Protein AF-L1I7V2-F1 (afdb_monomer_lite)

Organism: Guillardia theta (strain CCMP2712) (NCBI:txid905079)

Foldseek 3Di:
DDDDDDDDDDDDPDDDPPDDDPDDDDDDPFDDDDCVLQVPCLQAPFKAKEAWDLVLLVLCLVPVVVCVVVQVVLPPDPDPDPDDLSVLSVVQCVQCPPHRIHTWGWADDPLAFHDPNHGFFATDTPPSHALQNGRLQSSLNTFQDQPDPPDHGQWWKKFWDPLLLLLLLVLCVSVPADCVLSVCCVVVVVVQLVVCCVQPVDDSVVSVVVLVCLLLPHDDDDDDVSVVVVSVSSVVSLVVVLPDPVLVSRLVSQVVVDPPPDPSSSSSVVRSSRSNLNSLVSLLVVVCVVVCQFPDDDRHTHKGDHRRIIITGDDPVNVVVQPDCVVSQVSSCVVNVGRIDMDTDRSPSYDDRPPDLCVVCVPPALVVQLVDAEAALVSLLVRCLVQWAFEVVVTWIWGADPLDIDIHHLVVQCVVQQSGWYFDQDPVVRDTDTDGRSVVLVVDPPTHYAHEEDDAPDDDDPRYHHSPPFFPDPPPPDDPPPDDCVPDPVNVVVLVLLCQQPVDPVVSVVVVVLLVCCNVPVRDDPPDDDDRDDPDPPSCNVVVPVVCVRGVDDDPD

Secondary structure (DSSP, 8-state):
-----------------------------PPPP-GGGG---TTTT-EEEEE--HHHHHHHHHTHHHHHHHHHHT-----SS---HHHHHHHHHHHHTTSSEEEEEEEE-TTS-EETTEE-S-EEEGGG-SGGGS-HHHHHHHHS--S-TT---SEEEEEEETHHHHHHHHHHHHTT---HHHHHHHHTHHHHHHHHHHHHT--HHHHHHHHHHHHTTPPP-S--HHHHHHHHHHHHHHHHHHT-GGGHHHHHHHHHH--S-S-HHHHHHHHHHHHHHHHHHHHHHHHHHHTTSS-EETTEEE-EEETTEEEEE--HHHHHHHS--HHHHHHHHHHHS---EEEEEPS-S------SHHHHHTT--HHHHTT---S-HHHHHHHHHHHEEEETTTTEEEEEETTEEEEE-HHHHHHHHTT-EEEEEETTTTEEEEEEHHHHHTT-TT--EESEEE--SSPPPTTEEE-----SS-TT-PPPTT--TTT-HHHHHHHHHHHHHH--HHHHHHHHHHHHHHHH-TTS----------SSTTSS--THHHHHHHH-S----

Sequence (557 aa):
MSEYDTDCSDNTTKTNISGLSFETADTVPCKKFDTAFFNNSKLHGYMFYEPFHKQRLITVLKDYDQYEHLLIHSKKMDFHEEFDIKQMIQLCLKNAGQKDYLTVTYSKSRNSPKHDGKFIGRWFANKWVGLQYMPRCLRHALCGSAGSDSHKDLWMDLDMVNAHPTLALHLFKLYNLNTKYLEEYINDRERILREIIEKTDCTRDEAKTLLLKILNGGADKTFIPWRKEFFREVQHNLET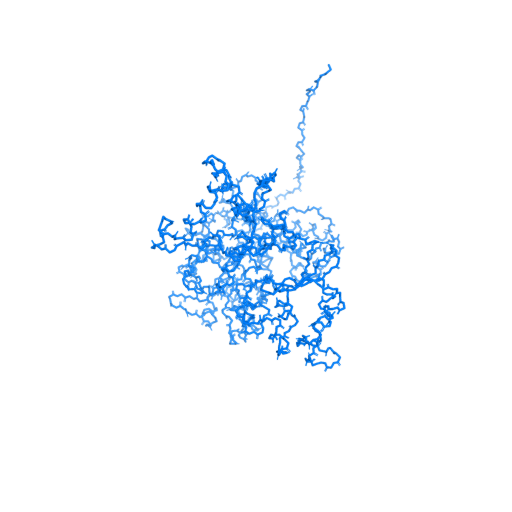VSILPEFAFIRRKITQRSDGKYNIPAKTVNQIICAMENYILELFTLKLIEDGVIPAFKNGYKCVLIHDGLQVPWTEENEERMRDLTKYEEFIKQKTGIEIKLKVKPFDEYMTIREEVENKLDHLNLKTLAELSEYDYEDVKTVFERECAKIMDPIMYIQNSNNNIVMRNKEKLKDAFANIKYKGFNERKGTHEEMPFINEWLTDTRMRTYERLDFIPAQTPANVYNIWTGFDVPLETPLPDDFNIEDNDYIRRYLKHIDMVVGSDEISTYIKCWIAHKLQKPGVKTCVCLLFYSIEEGTGDKYSIELEENTGIYYVL

Radius of gyration: 35.07 Å; chains: 1; bounding box: 82×83×90 Å

pLDDT: mean 80.83, std 18.44, range [22.08, 98.19]

Structure (mmCIF, N/CA/C/O backbone):
data_AF-L1I7V2-F1
#
_entry.id   AF-L1I7V2-F1
#
loop_
_atom_site.group_PDB
_atom_site.id
_atom_site.type_symbol
_atom_site.label_atom_id
_atom_site.label_alt_id
_atom_site.label_comp_id
_atom_site.label_asym_id
_atom_site.label_entity_id
_atom_site.label_seq_id
_atom_site.pdbx_PDB_ins_code
_atom_site.Cartn_x
_atom_site.Cartn_y
_atom_site.Cartn_z
_atom_site.occupancy
_atom_site.B_iso_or_equiv
_atom_site.auth_seq_id
_atom_site.auth_comp_id
_atom_site.auth_asym_id
_atom_site.auth_atom_id
_atom_site.pdbx_PDB_model_num
ATOM 1 N N . MET A 1 1 ? -4.386 58.986 -24.673 1.00 35.75 1 MET A N 1
ATOM 2 C CA . MET A 1 1 ? -3.689 58.459 -23.474 1.00 35.75 1 MET A CA 1
ATOM 3 C C . MET A 1 1 ? -4.258 57.078 -23.267 1.00 35.75 1 MET A C 1
ATOM 5 O O . MET A 1 1 ? -5.229 56.895 -22.548 1.00 35.75 1 MET A O 1
ATOM 9 N N . SER A 1 2 ? -3.771 56.189 -24.116 1.00 22.33 2 SER A N 1
ATOM 10 C CA . SER A 1 2 ? -4.449 54.986 -24.574 1.00 22.33 2 SER A CA 1
ATOM 11 C C . SER A 1 2 ? -3.468 54.253 -25.486 1.00 22.33 2 SER A C 1
ATOM 13 O O . SER A 1 2 ? -2.709 54.917 -26.190 1.00 22.33 2 SER A O 1
ATOM 15 N N . GLU A 1 3 ? -3.544 52.925 -25.435 1.00 23.45 3 GLU A N 1
ATOM 16 C CA . GLU A 1 3 ? -3.306 51.985 -26.540 1.00 23.45 3 GLU A CA 1
ATOM 17 C C . GLU A 1 3 ? -1.924 51.959 -27.203 1.00 23.45 3 GLU A C 1
ATOM 19 O O . GLU A 1 3 ? -1.533 52.881 -27.907 1.00 23.45 3 GLU A O 1
ATOM 24 N N . TYR A 1 4 ? -1.259 50.809 -27.074 1.00 22.30 4 TYR A N 1
ATOM 25 C CA . TYR A 1 4 ? -0.428 50.249 -28.140 1.00 22.30 4 TYR A CA 1
ATOM 26 C C . TYR A 1 4 ? -0.584 48.716 -28.157 1.00 22.30 4 TYR A C 1
ATOM 28 O O . TYR A 1 4 ? 0.082 47.998 -27.415 1.00 22.30 4 TYR A O 1
ATOM 36 N N . ASP A 1 5 ? -1.502 48.244 -29.005 1.00 22.19 5 ASP A N 1
ATOM 37 C CA . ASP A 1 5 ? -1.242 47.171 -29.985 1.00 22.19 5 ASP A CA 1
ATOM 38 C C . ASP A 1 5 ? -0.004 47.579 -30.820 1.00 22.19 5 ASP A C 1
ATOM 40 O O . ASP A 1 5 ? 0.213 48.767 -31.037 1.00 22.19 5 ASP A O 1
ATOM 44 N N . THR A 1 6 ? 0.900 46.760 -31.352 1.00 24.88 6 THR A N 1
ATOM 45 C CA . THR A 1 6 ? 0.909 45.388 -31.883 1.00 24.88 6 THR A CA 1
ATOM 46 C C . THR A 1 6 ? 2.395 45.069 -32.131 1.00 24.88 6 THR A C 1
ATOM 48 O O . THR A 1 6 ? 3.114 45.973 -32.544 1.00 24.88 6 THR A O 1
ATOM 51 N N . ASP A 1 7 ? 2.866 43.835 -31.922 1.00 22.08 7 ASP A N 1
ATOM 52 C CA . ASP A 1 7 ? 3.598 43.121 -32.985 1.00 22.08 7 ASP A CA 1
ATOM 53 C C . ASP A 1 7 ? 3.926 41.665 -32.622 1.00 22.08 7 ASP A C 1
ATOM 55 O O . ASP A 1 7 ? 4.552 41.346 -31.609 1.00 22.08 7 ASP A O 1
ATOM 59 N N . CYS A 1 8 ? 3.495 40.782 -33.520 1.00 22.48 8 CYS A N 1
ATOM 60 C CA . CYS A 1 8 ? 3.865 39.379 -33.610 1.00 22.48 8 CYS A CA 1
ATOM 61 C C . CYS A 1 8 ? 5.323 39.238 -34.065 1.00 22.48 8 CYS A C 1
ATOM 63 O O . CYS A 1 8 ? 5.700 39.779 -35.100 1.00 22.48 8 CYS A O 1
ATOM 65 N N . SER A 1 9 ? 6.106 38.379 -33.410 1.00 23.19 9 SER A N 1
ATOM 66 C CA . SER A 1 9 ? 7.103 37.580 -34.134 1.00 23.19 9 SER A CA 1
ATOM 67 C C . SER A 1 9 ? 7.411 36.264 -33.420 1.00 23.19 9 SER A C 1
ATOM 69 O O . SER A 1 9 ? 7.781 36.212 -32.247 1.00 23.19 9 SER A O 1
ATOM 71 N N . ASP A 1 10 ? 7.207 35.193 -34.184 1.00 26.36 10 ASP A N 1
ATOM 72 C CA . ASP A 1 10 ? 7.586 33.814 -33.915 1.00 26.36 10 ASP A CA 1
ATOM 73 C C . ASP A 1 10 ? 9.069 33.676 -33.555 1.00 26.36 10 ASP A C 1
ATOM 75 O O . ASP A 1 10 ? 9.942 34.175 -34.262 1.00 26.36 10 ASP A O 1
ATOM 79 N N . ASN A 1 11 ? 9.368 32.885 -32.523 1.00 23.88 11 ASN A N 1
ATOM 80 C CA . ASN A 1 11 ? 10.699 32.313 -32.329 1.00 23.88 11 ASN A CA 1
ATOM 81 C C . ASN A 1 11 ? 10.598 30.854 -31.866 1.00 23.88 11 ASN A C 1
ATOM 83 O O . ASN A 1 11 ? 10.842 30.497 -30.715 1.00 23.88 11 ASN A O 1
ATOM 87 N N . THR A 1 12 ? 10.244 29.980 -32.809 1.00 24.53 12 THR A N 1
ATOM 88 C CA . THR A 1 12 ? 10.526 28.544 -32.730 1.00 24.53 12 THR A CA 1
ATOM 89 C C . THR A 1 12 ? 12.013 28.299 -32.987 1.00 24.53 12 THR A C 1
ATOM 91 O O . THR A 1 12 ? 12.456 28.245 -34.136 1.00 24.53 12 THR A O 1
ATOM 94 N N . THR A 1 13 ? 12.799 28.095 -31.934 1.00 24.38 13 THR A N 1
ATOM 95 C CA . THR A 1 13 ? 14.174 27.592 -32.038 1.00 24.38 13 THR A CA 1
ATOM 96 C C . THR A 1 13 ? 14.162 26.095 -32.357 1.00 24.38 13 THR A C 1
ATOM 98 O O . THR A 1 13 ? 14.227 25.235 -31.483 1.00 24.38 13 THR A O 1
ATOM 101 N N . LYS A 1 14 ? 14.093 25.773 -33.655 1.00 25.45 14 LYS A N 1
ATOM 102 C CA . LYS A 1 14 ? 14.486 24.465 -34.196 1.00 25.45 14 LYS A CA 1
ATOM 103 C C . LYS A 1 14 ? 15.987 24.280 -33.974 1.00 25.45 14 LYS A C 1
ATOM 105 O O . LYS A 1 14 ? 16.797 24.914 -34.646 1.00 25.45 14 LYS A O 1
ATOM 110 N N . THR A 1 15 ? 16.374 23.408 -33.052 1.00 25.23 15 THR A N 1
ATOM 111 C CA . THR A 1 15 ? 17.763 22.950 -32.956 1.00 25.23 15 THR A CA 1
ATOM 112 C C . THR A 1 15 ? 17.978 21.861 -34.007 1.00 25.23 15 THR A C 1
ATOM 114 O O . THR A 1 15 ? 17.548 20.722 -33.845 1.00 25.23 15 THR A O 1
ATOM 117 N N . ASN A 1 16 ? 18.599 22.240 -35.125 1.00 23.50 16 ASN A N 1
ATOM 118 C CA . ASN A 1 16 ? 19.107 21.319 -36.139 1.00 23.50 16 ASN A CA 1
ATOM 119 C C . ASN A 1 16 ? 20.216 20.451 -35.529 1.00 23.50 16 ASN A C 1
ATOM 121 O O . ASN A 1 16 ? 21.295 20.955 -35.226 1.00 23.50 16 ASN A O 1
ATOM 125 N N . ILE A 1 17 ? 19.976 19.146 -35.402 1.00 25.45 17 ILE A N 1
ATOM 126 C CA . ILE A 1 17 ? 21.036 18.140 -35.264 1.00 25.45 17 ILE A CA 1
ATOM 127 C C . ILE A 1 17 ? 21.132 17.425 -36.614 1.00 25.45 17 ILE A C 1
ATOM 129 O O . ILE A 1 17 ? 20.587 16.347 -36.824 1.00 25.45 17 ILE A O 1
ATOM 133 N N . SER A 1 18 ? 21.777 18.088 -37.571 1.00 26.92 18 SER A N 1
ATOM 134 C CA . SER A 1 18 ? 22.213 17.495 -38.834 1.00 26.92 18 SER A CA 1
ATOM 135 C C . SER A 1 18 ? 23.652 17.014 -38.652 1.00 26.92 18 SER A C 1
ATOM 137 O O . SER A 1 18 ? 24.576 17.825 -38.688 1.00 26.92 18 SER A O 1
ATOM 139 N N . GLY A 1 19 ? 23.842 15.717 -38.405 1.00 26.89 19 GLY A N 1
ATOM 140 C CA . GLY A 1 19 ? 25.185 15.154 -38.242 1.00 26.89 19 GLY A CA 1
ATOM 141 C C . GLY A 1 19 ? 25.243 13.770 -37.603 1.00 26.89 19 GLY A C 1
ATOM 142 O O . GLY A 1 19 ? 26.058 13.564 -36.715 1.00 26.89 19 GLY A O 1
ATOM 143 N N . LEU A 1 20 ? 24.392 12.832 -38.023 1.00 25.80 20 LEU A N 1
ATOM 144 C CA . LEU A 1 20 ? 24.588 11.402 -37.767 1.00 25.80 20 LEU A CA 1
ATOM 145 C C . LEU A 1 20 ? 24.340 10.669 -39.086 1.00 25.80 20 LEU A C 1
ATOM 147 O O . LEU A 1 20 ? 23.208 10.562 -39.556 1.00 25.80 20 LEU A O 1
ATOM 151 N N . SER A 1 21 ? 25.427 10.252 -39.728 1.00 24.89 21 SER A N 1
ATOM 152 C CA . SER A 1 21 ? 25.402 9.351 -40.873 1.00 24.89 21 SER A CA 1
ATOM 153 C C . SER A 1 21 ? 24.819 8.013 -40.426 1.00 24.89 21 SER A C 1
ATOM 155 O O . SER A 1 21 ? 25.362 7.365 -39.534 1.00 24.89 21 SER A O 1
ATOM 157 N N . PHE A 1 22 ? 23.710 7.609 -41.041 1.00 29.70 22 PHE A N 1
ATOM 158 C CA . PHE A 1 22 ? 23.181 6.257 -40.916 1.00 29.70 22 PHE A CA 1
ATOM 159 C C . PHE A 1 22 ? 24.108 5.312 -41.681 1.00 29.70 22 PHE A C 1
ATOM 161 O O . PHE A 1 22 ? 23.949 5.118 -42.886 1.00 29.70 22 PHE A O 1
ATOM 168 N N . GLU A 1 23 ? 25.095 4.750 -40.989 1.00 29.08 23 GLU A N 1
ATOM 169 C CA . GLU A 1 23 ? 25.715 3.513 -41.445 1.00 29.08 23 GLU A CA 1
ATOM 170 C C . GLU A 1 23 ? 24.661 2.409 -41.354 1.00 29.08 23 GLU A C 1
ATOM 172 O O . GLU A 1 23 ? 23.979 2.227 -40.342 1.00 29.08 23 GLU A O 1
ATOM 177 N N . THR A 1 24 ? 24.457 1.742 -42.483 1.00 30.08 24 THR A N 1
ATOM 178 C CA . THR A 1 24 ? 23.554 0.610 -42.645 1.00 30.08 24 THR A CA 1
ATOM 179 C C . THR A 1 24 ? 23.870 -0.443 -41.594 1.00 30.08 24 THR A C 1
ATOM 181 O O . THR A 1 24 ? 25.009 -0.887 -41.499 1.00 30.08 24 THR A O 1
ATOM 184 N N . ALA A 1 25 ? 22.857 -0.814 -40.809 1.00 34.22 25 ALA A N 1
ATOM 185 C CA . ALA A 1 25 ? 22.942 -1.830 -39.774 1.00 34.22 25 ALA A CA 1
ATOM 186 C C . ALA A 1 25 ? 23.380 -3.174 -40.374 1.00 34.22 25 ALA A C 1
ATOM 188 O O . ALA A 1 25 ? 22.554 -3.960 -40.841 1.00 34.22 25 ALA A O 1
ATOM 189 N N . ASP A 1 26 ? 24.686 -3.426 -40.347 1.00 32.22 26 ASP A N 1
ATOM 190 C CA . ASP A 1 26 ? 25.228 -4.765 -40.469 1.00 32.22 26 ASP A CA 1
ATOM 191 C C . ASP A 1 26 ? 24.625 -5.617 -39.352 1.00 32.22 26 ASP A C 1
ATOM 193 O O . ASP A 1 26 ? 24.533 -5.221 -38.187 1.00 32.22 26 ASP A O 1
ATOM 197 N N . THR A 1 27 ? 24.122 -6.776 -39.757 1.00 44.12 27 THR A N 1
ATOM 198 C CA . THR A 1 27 ? 23.309 -7.691 -38.966 1.00 44.12 27 THR A CA 1
ATOM 199 C C . THR A 1 27 ? 24.029 -8.128 -37.696 1.00 44.12 27 THR A C 1
ATOM 201 O O . THR A 1 27 ? 24.789 -9.098 -37.690 1.00 44.12 27 THR A O 1
ATOM 204 N N . VAL A 1 28 ? 23.752 -7.430 -36.597 1.00 41.84 28 VAL A N 1
ATOM 205 C CA . VAL A 1 28 ? 24.116 -7.874 -35.256 1.00 41.84 28 VAL A CA 1
ATOM 206 C C . VAL A 1 28 ? 23.315 -9.151 -34.964 1.00 41.84 28 VAL A C 1
ATOM 208 O O . VAL A 1 28 ? 22.087 -9.129 -35.086 1.00 41.84 28 VAL A O 1
ATOM 211 N N . PRO A 1 29 ? 23.953 -10.276 -34.594 1.00 37.22 29 PRO A N 1
ATOM 212 C CA . PRO A 1 29 ? 23.250 -11.511 -34.270 1.00 37.22 29 PRO A CA 1
ATOM 213 C C . PRO A 1 29 ? 22.447 -11.305 -32.979 1.00 37.22 29 PRO A C 1
ATOM 215 O O . PRO A 1 29 ? 22.952 -11.448 -31.867 1.00 37.22 29 PRO A O 1
ATOM 218 N N . CYS A 1 30 ? 21.189 -10.899 -33.124 1.00 47.81 30 CYS A N 1
ATOM 219 C CA . CYS A 1 30 ? 20.297 -10.621 -32.011 1.00 47.81 30 CYS A CA 1
ATOM 220 C C . CYS A 1 30 ? 19.625 -11.921 -31.553 1.00 47.81 30 CYS A C 1
ATOM 222 O O . CYS A 1 30 ? 19.013 -12.640 -32.348 1.00 47.81 30 CYS A O 1
ATOM 224 N N . LYS A 1 31 ? 19.726 -12.239 -30.257 1.00 60.44 31 LYS A N 1
ATOM 225 C CA . LYS A 1 31 ? 18.841 -13.239 -29.652 1.00 60.44 31 LYS A CA 1
ATOM 226 C C . LYS A 1 31 ? 17.416 -12.695 -29.742 1.00 60.44 31 LYS A C 1
ATOM 228 O O . LYS A 1 31 ? 17.147 -11.590 -29.287 1.00 60.44 31 LYS A O 1
ATOM 233 N N . LYS A 1 32 ? 16.506 -13.469 -30.331 1.00 74.00 32 LYS A N 1
ATOM 234 C CA . LYS A 1 32 ? 15.105 -13.069 -30.502 1.00 74.00 32 LYS A CA 1
ATOM 235 C C . LYS A 1 32 ? 14.458 -12.793 -29.140 1.00 74.00 32 LYS A C 1
ATOM 237 O O . LYS A 1 32 ? 14.575 -13.618 -28.235 1.00 74.00 32 LYS A O 1
ATOM 242 N N . PHE A 1 33 ? 13.755 -11.667 -29.016 1.00 84.69 33 PHE A N 1
ATOM 243 C CA . PHE A 1 33 ? 12.934 -11.369 -27.844 1.00 84.69 33 PHE A CA 1
ATOM 244 C C . PHE A 1 33 ? 11.887 -12.461 -27.618 1.00 84.69 33 PHE A C 1
ATOM 246 O O . PHE A 1 33 ? 11.175 -12.860 -28.546 1.00 84.69 33 PHE A O 1
ATOM 253 N N . ASP A 1 34 ? 11.794 -12.949 -26.381 1.00 84.56 34 ASP A N 1
ATOM 254 C CA . ASP A 1 34 ? 10.828 -13.982 -26.031 1.00 84.56 34 ASP A CA 1
ATOM 255 C C . ASP A 1 34 ? 9.415 -13.391 -25.941 1.00 84.56 34 ASP A C 1
ATOM 257 O O . ASP A 1 34 ? 9.024 -12.731 -24.978 1.00 84.56 34 ASP A O 1
ATOM 261 N N . THR A 1 35 ? 8.601 -13.667 -26.955 1.00 83.06 35 THR A N 1
ATOM 262 C CA . THR A 1 35 ? 7.199 -13.235 -26.999 1.00 83.06 35 THR A CA 1
ATOM 263 C C . THR A 1 35 ? 6.339 -13.811 -25.864 1.00 83.06 35 THR A C 1
ATOM 265 O O . THR A 1 35 ? 5.239 -13.308 -25.635 1.00 83.06 35 THR A O 1
ATOM 268 N N . ALA A 1 36 ? 6.814 -14.810 -25.103 1.00 83.62 36 ALA A N 1
ATOM 269 C CA . ALA A 1 36 ? 6.128 -15.301 -23.907 1.00 83.62 36 ALA A CA 1
ATOM 270 C C . ALA A 1 36 ? 5.869 -14.191 -22.873 1.00 83.62 36 ALA A C 1
ATOM 272 O O . ALA A 1 36 ? 4.836 -14.231 -22.199 1.00 83.62 36 ALA A O 1
ATOM 273 N N . PHE A 1 37 ? 6.715 -13.151 -22.819 1.00 86.06 37 PHE A N 1
ATOM 274 C CA . PHE A 1 37 ? 6.489 -11.964 -21.982 1.00 86.06 37 PHE A CA 1
ATOM 275 C C . PHE A 1 37 ? 5.175 -11.231 -22.309 1.00 86.06 37 PHE A C 1
ATOM 277 O O . PHE A 1 37 ? 4.601 -10.568 -21.444 1.00 86.06 37 PHE A O 1
ATOM 284 N N . PHE A 1 38 ? 4.657 -11.367 -23.534 1.00 86.75 38 PHE A N 1
ATOM 285 C CA . PHE A 1 38 ? 3.377 -10.792 -23.958 1.00 86.75 38 PHE A CA 1
ATOM 286 C C . PHE A 1 38 ? 2.187 -11.745 -23.791 1.00 86.75 38 PHE A C 1
ATOM 288 O O . PHE A 1 38 ? 1.038 -11.307 -23.832 1.00 86.75 38 PHE A O 1
ATOM 295 N N . ASN A 1 39 ? 2.446 -13.025 -23.517 1.00 76.56 39 ASN A N 1
ATOM 296 C CA . ASN A 1 39 ? 1.431 -14.054 -23.285 1.00 76.56 39 ASN A CA 1
ATOM 297 C C . ASN A 1 39 ? 1.155 -14.295 -21.785 1.00 76.56 39 ASN A C 1
ATOM 299 O O . ASN A 1 39 ? 0.653 -15.349 -21.389 1.00 76.56 39 ASN A O 1
ATOM 303 N N . ASN A 1 40 ? 1.429 -13.295 -20.943 1.00 67.62 40 ASN A N 1
ATOM 304 C CA . ASN A 1 40 ? 1.123 -13.266 -19.509 1.00 67.62 40 ASN A CA 1
ATOM 305 C C . ASN A 1 40 ? -0.397 -13.204 -19.264 1.00 67.62 40 ASN A C 1
ATOM 307 O O . ASN A 1 40 ? -1.025 -12.155 -19.325 1.00 67.62 40 ASN A O 1
ATOM 311 N N . SER A 1 41 ? -1.044 -14.347 -19.080 1.00 73.81 41 SER A N 1
ATOM 312 C CA . SER A 1 41 ? -2.471 -14.408 -18.726 1.00 73.81 41 SER A CA 1
ATOM 313 C C . SER A 1 41 ? -2.766 -15.556 -17.770 1.00 73.81 41 SER A C 1
ATOM 315 O O . SER A 1 41 ? -3.909 -15.990 -17.663 1.00 73.81 41 SER A O 1
ATOM 317 N N . LYS A 1 42 ? -1.736 -16.065 -17.087 1.00 80.62 42 LYS A N 1
ATOM 318 C CA . LYS A 1 42 ? -1.834 -17.319 -16.335 1.00 80.62 42 LYS A CA 1
ATOM 319 C C . LYS A 1 42 ? -2.718 -17.186 -15.096 1.00 80.62 42 LYS A C 1
ATOM 321 O O . LYS A 1 42 ? -3.346 -18.155 -14.700 1.00 80.62 42 LYS A O 1
ATOM 326 N N . LEU A 1 43 ? -2.805 -15.978 -14.539 1.00 87.56 43 LEU A N 1
ATOM 327 C CA . LEU A 1 43 ? -3.680 -15.654 -13.410 1.00 87.56 43 LEU A CA 1
ATOM 328 C C . LEU A 1 43 ? -5.077 -15.178 -13.847 1.00 87.56 43 LEU A C 1
ATOM 330 O O . LEU A 1 43 ? -5.896 -14.806 -13.009 1.00 87.56 43 LEU A O 1
ATOM 334 N N . HIS A 1 44 ? -5.381 -15.155 -15.150 1.00 87.06 44 HIS A N 1
ATOM 335 C CA . HIS A 1 44 ? -6.697 -14.722 -15.610 1.00 87.06 44 HIS A CA 1
ATOM 336 C C . HIS A 1 44 ? -7.796 -15.638 -15.058 1.00 87.06 44 HIS A C 1
ATOM 338 O O . HIS A 1 44 ? -7.723 -16.856 -15.189 1.00 87.06 44 HIS A O 1
ATOM 344 N N . GLY A 1 45 ? -8.827 -15.042 -14.458 1.00 86.94 45 GLY A N 1
ATOM 345 C CA . GLY A 1 45 ? -9.938 -15.780 -13.853 1.00 86.94 45 GLY A CA 1
ATOM 346 C C . GLY A 1 45 ? -9.666 -16.299 -12.439 1.00 86.94 45 GLY A C 1
ATOM 347 O O . GLY A 1 45 ? -10.599 -16.781 -11.802 1.00 86.94 45 GLY A O 1
ATOM 348 N N . TYR A 1 46 ? -8.443 -16.157 -11.916 1.00 93.62 46 TYR A N 1
ATOM 349 C CA . TYR A 1 46 ? -8.170 -16.456 -10.513 1.00 93.62 46 TYR A CA 1
ATOM 350 C C . TYR A 1 46 ? -8.924 -15.470 -9.622 1.00 93.62 46 TYR A C 1
ATOM 352 O O . TYR A 1 46 ? -8.987 -14.266 -9.899 1.00 93.62 46 TYR A O 1
ATOM 360 N N . MET A 1 47 ? -9.479 -15.998 -8.536 1.00 96.31 47 MET A N 1
ATOM 361 C CA . MET A 1 47 ? -10.045 -15.191 -7.467 1.00 96.31 47 MET A CA 1
ATOM 362 C C . MET A 1 47 ? -9.060 -15.098 -6.316 1.00 96.31 47 MET A C 1
ATOM 364 O O . MET A 1 47 ? -8.515 -16.104 -5.859 1.00 96.31 47 MET A O 1
ATOM 368 N N . PHE A 1 48 ? -8.870 -13.876 -5.847 1.00 97.38 48 PHE A N 1
ATOM 369 C CA . PHE A 1 48 ? -7.989 -13.541 -4.750 1.00 97.38 48 PHE A CA 1
ATOM 370 C C . PHE A 1 48 ? -8.803 -13.038 -3.568 1.00 97.38 48 PHE A C 1
ATOM 372 O O . PHE A 1 48 ? -9.815 -12.349 -3.719 1.00 97.38 48 PHE A O 1
ATOM 379 N N . TYR A 1 49 ? -8.366 -13.432 -2.383 1.00 97.38 49 TYR A N 1
ATOM 380 C CA . TYR A 1 49 ? -8.958 -13.054 -1.118 1.00 97.38 49 TYR A CA 1
ATOM 381 C C . TYR A 1 49 ? -7.939 -12.241 -0.338 1.00 97.38 49 TYR A C 1
ATOM 383 O O . TYR A 1 49 ? -6.860 -12.737 -0.021 1.00 97.38 49 TYR A O 1
ATOM 391 N N . GLU A 1 50 ? -8.303 -11.004 -0.029 1.00 96.88 50 GLU A N 1
ATOM 392 C CA . GLU A 1 50 ? -7.409 -10.021 0.577 1.00 96.88 50 GLU A CA 1
ATOM 393 C C . GLU A 1 50 ? -7.909 -9.666 1.988 1.00 96.88 50 GLU A C 1
ATOM 395 O O . GLU A 1 50 ? -8.666 -8.702 2.132 1.00 96.88 50 GLU A O 1
ATOM 400 N N . PRO A 1 51 ? -7.594 -10.479 3.020 1.00 94.62 51 PRO A N 1
ATOM 401 C CA . PRO A 1 51 ? -7.765 -10.102 4.421 1.00 94.62 51 PRO A CA 1
ATOM 402 C C . PRO A 1 51 ? -7.205 -8.722 4.764 1.00 94.62 51 PRO A C 1
ATOM 404 O O . PRO A 1 51 ? -6.122 -8.352 4.315 1.00 94.62 51 PRO A O 1
ATOM 407 N N . PHE A 1 52 ? -7.935 -7.976 5.586 1.00 92.94 52 PHE A N 1
ATOM 408 C CA . PHE A 1 52 ? -7.506 -6.676 6.093 1.00 92.94 52 PHE A CA 1
ATOM 409 C C . PHE A 1 52 ? -8.187 -6.378 7.428 1.00 92.94 52 PHE A C 1
ATOM 411 O O . PHE A 1 52 ? -9.283 -6.872 7.707 1.00 92.94 52 PHE A O 1
ATOM 418 N N . HIS A 1 53 ? -7.581 -5.515 8.241 1.00 89.50 53 HIS A N 1
ATOM 419 C CA . HIS A 1 53 ? -8.236 -5.027 9.448 1.00 89.50 53 HIS A CA 1
ATOM 420 C C . HIS A 1 53 ? -9.389 -4.084 9.082 1.00 89.50 53 HIS A C 1
ATOM 422 O O . HIS A 1 53 ? -9.214 -2.904 8.774 1.00 89.50 53 HIS A O 1
ATOM 428 N N . LYS A 1 54 ? -10.604 -4.631 9.072 1.00 88.88 54 LYS A N 1
ATOM 429 C CA . LYS A 1 54 ? -11.803 -3.904 8.650 1.00 88.88 54 LYS A CA 1
ATOM 430 C C . LYS A 1 54 ? -12.171 -2.761 9.592 1.00 88.88 54 LYS A C 1
ATOM 432 O O . LYS A 1 54 ? -12.614 -1.720 9.111 1.00 88.88 54 LYS A O 1
ATOM 437 N N . GLN A 1 55 ? -11.993 -2.948 10.899 1.00 84.94 55 GLN A N 1
ATOM 438 C CA . GLN A 1 55 ? -12.360 -1.949 11.902 1.00 84.94 55 GLN A CA 1
ATOM 439 C C . GLN A 1 55 ? -11.543 -0.662 11.726 1.00 84.94 55 GLN A C 1
ATOM 441 O O . GLN A 1 55 ? -12.131 0.405 11.580 1.00 84.94 55 GLN A O 1
ATOM 446 N N . ARG A 1 56 ? -10.224 -0.783 11.553 1.00 87.06 56 ARG A N 1
ATOM 447 C CA . ARG A 1 56 ? -9.286 0.249 11.080 1.00 87.06 56 ARG A CA 1
ATOM 448 C C . ARG A 1 56 ? -9.859 1.067 9.927 1.00 87.06 56 ARG A C 1
ATOM 450 O O . ARG A 1 56 ? -9.899 2.294 9.983 1.00 87.06 56 ARG A O 1
ATOM 457 N N . LEU A 1 57 ? -10.338 0.388 8.882 1.00 90.31 57 LEU A N 1
ATOM 458 C CA . LEU A 1 57 ? -10.868 1.046 7.686 1.00 90.31 57 LEU A CA 1
ATOM 459 C C . LEU A 1 57 ? -12.190 1.783 7.968 1.00 90.31 57 LEU A C 1
ATOM 461 O O . LEU A 1 57 ? -12.423 2.852 7.405 1.00 90.31 57 LEU A O 1
ATOM 465 N N . ILE A 1 58 ? -13.044 1.235 8.841 1.00 87.75 58 ILE A N 1
ATOM 466 C CA . ILE A 1 58 ? -14.280 1.887 9.307 1.00 87.75 58 ILE A CA 1
ATOM 467 C C . ILE A 1 58 ? -13.946 3.154 10.101 1.00 87.75 58 ILE A C 1
ATOM 469 O O . ILE A 1 58 ? -14.540 4.198 9.836 1.00 87.75 58 ILE A O 1
ATOM 473 N N . THR A 1 59 ? -12.982 3.087 11.021 1.00 84.50 59 THR A N 1
ATOM 474 C CA . THR A 1 59 ? -12.525 4.240 11.810 1.00 84.50 59 THR A CA 1
ATOM 475 C C . THR A 1 59 ? -11.996 5.350 10.909 1.00 84.50 59 THR A C 1
ATOM 477 O O . THR A 1 59 ? -12.418 6.497 11.034 1.00 84.50 59 THR A O 1
ATOM 480 N N . VAL A 1 60 ? -11.142 5.014 9.936 1.00 88.69 60 VAL A N 1
ATOM 481 C CA . VAL A 1 60 ? -10.638 5.998 8.965 1.00 88.69 60 VAL A CA 1
ATOM 482 C C . VAL A 1 60 ? -11.772 6.625 8.157 1.00 88.69 60 VAL A C 1
ATOM 484 O O . VAL A 1 60 ? -11.711 7.813 7.864 1.00 88.69 60 VAL A O 1
ATOM 487 N N . LEU A 1 61 ? -12.817 5.872 7.798 1.00 89.69 61 LEU A N 1
ATOM 488 C CA . LEU A 1 61 ? -13.963 6.446 7.091 1.00 89.69 61 LEU A CA 1
ATOM 489 C C . LEU A 1 61 ? -14.796 7.383 7.981 1.00 89.69 61 LEU A C 1
ATOM 491 O O . LEU A 1 61 ? -15.259 8.415 7.495 1.00 89.69 61 LEU A O 1
ATOM 495 N N . LYS A 1 62 ? -15.005 7.015 9.252 1.00 84.88 62 LYS A N 1
ATOM 496 C CA . LYS A 1 62 ? -15.776 7.801 10.228 1.00 84.88 62 LYS A CA 1
ATOM 497 C C . LYS A 1 62 ? -15.100 9.143 10.510 1.00 84.88 62 LYS A C 1
ATOM 499 O O . LYS A 1 62 ? -15.762 10.172 10.441 1.00 84.88 62 LYS A O 1
ATOM 504 N N . ASP A 1 63 ? -13.789 9.121 10.733 1.00 84.06 63 ASP A N 1
ATOM 505 C CA . ASP A 1 63 ? -12.987 10.298 11.084 1.00 84.06 63 ASP A CA 1
ATOM 506 C C . ASP A 1 63 ? -12.130 10.784 9.900 1.00 84.06 63 ASP A C 1
ATOM 508 O O . ASP A 1 63 ? -11.012 11.269 10.084 1.00 84.06 63 ASP A O 1
ATOM 512 N N . TYR A 1 64 ? -12.631 10.633 8.667 1.00 84.38 64 TYR A N 1
ATOM 513 C CA . TYR A 1 64 ? -11.863 10.865 7.434 1.00 84.38 64 TYR A CA 1
ATOM 514 C C . TYR A 1 64 ? -11.166 12.226 7.400 1.00 84.38 64 TYR A C 1
ATOM 516 O O . TYR A 1 64 ? -10.003 12.300 7.012 1.00 84.38 64 TYR A O 1
ATOM 524 N N . ASP A 1 65 ? -11.835 13.280 7.864 1.00 81.38 65 ASP A N 1
ATOM 525 C CA . ASP A 1 65 ? -11.317 14.650 7.830 1.00 81.38 65 ASP A CA 1
ATOM 526 C C . ASP A 1 65 ? -10.027 14.801 8.668 1.00 81.38 65 ASP A C 1
ATOM 528 O O . ASP A 1 65 ? -9.151 15.597 8.336 1.00 81.38 65 ASP A O 1
ATOM 532 N N . GLN A 1 66 ? -9.842 13.980 9.711 1.00 79.12 66 GLN A N 1
ATOM 533 C CA . GLN A 1 66 ? -8.604 13.958 10.503 1.00 79.12 66 GLN A CA 1
ATOM 534 C C . GLN A 1 66 ? -7.444 13.302 9.745 1.00 79.12 66 GLN A C 1
ATOM 536 O O . GLN A 1 66 ? -6.285 13.677 9.919 1.00 79.12 66 GLN A O 1
ATOM 541 N N . TYR A 1 67 ? -7.750 12.323 8.895 1.00 81.38 67 TYR A N 1
ATOM 542 C CA . TYR A 1 67 ? -6.769 11.527 8.161 1.00 81.38 67 TYR A CA 1
ATOM 543 C C . TYR A 1 67 ? -6.516 12.028 6.739 1.00 81.38 67 TYR A C 1
ATOM 545 O O . TYR A 1 67 ? -5.529 11.628 6.120 1.00 81.38 67 TYR A O 1
ATOM 553 N N . GLU A 1 68 ? -7.374 12.903 6.216 1.00 83.25 68 GLU A N 1
ATOM 554 C CA . GLU A 1 68 ? -7.353 13.356 4.828 1.00 83.25 68 GLU A CA 1
ATOM 555 C C . GLU A 1 68 ? -5.968 13.864 4.412 1.00 83.25 68 GLU A C 1
ATOM 557 O O . GLU A 1 68 ? -5.427 13.435 3.391 1.00 83.25 68 GLU A O 1
ATOM 562 N N . HIS A 1 69 ? -5.341 14.701 5.242 1.00 77.62 69 HIS A N 1
ATOM 563 C CA . HIS A 1 69 ? -4.014 15.236 4.953 1.00 77.62 69 HIS A CA 1
ATOM 564 C C . HIS A 1 69 ? -2.951 14.129 4.806 1.00 77.62 69 HIS A C 1
ATOM 566 O O . HIS A 1 69 ? -2.133 14.202 3.890 1.00 77.62 69 HIS A O 1
ATOM 572 N N . LEU A 1 70 ? -2.984 13.068 5.620 1.00 76.06 70 LEU A N 1
ATOM 573 C CA . LEU A 1 70 ? -2.053 11.931 5.526 1.00 76.06 70 LEU A CA 1
ATOM 574 C C . LEU A 1 70 ? -2.295 11.106 4.255 1.00 76.06 70 LEU A C 1
ATOM 576 O O . LEU A 1 70 ? -1.355 10.671 3.583 1.00 76.06 70 LEU A O 1
ATOM 580 N N . LEU A 1 71 ? -3.566 10.917 3.902 1.00 79.50 71 LEU A N 1
ATOM 581 C CA . LEU A 1 71 ? -3.985 10.139 2.740 1.00 79.50 71 LEU A CA 1
ATOM 582 C C . LEU A 1 71 ? -3.651 10.862 1.427 1.00 79.50 71 LEU A C 1
ATOM 584 O O . LEU A 1 71 ? -3.163 10.229 0.491 1.00 79.50 71 LEU A O 1
ATOM 588 N N . ILE A 1 72 ? -3.823 12.186 1.371 1.00 71.12 72 ILE A N 1
ATOM 589 C CA . ILE A 1 72 ? -3.490 12.999 0.194 1.00 71.12 72 ILE A CA 1
ATOM 590 C C . ILE A 1 72 ? -1.973 13.115 0.002 1.00 71.12 72 ILE A C 1
ATOM 592 O O . ILE A 1 72 ? -1.499 12.910 -1.115 1.00 71.12 72 ILE A O 1
ATOM 596 N N . HIS A 1 73 ? -1.189 13.366 1.059 1.00 57.28 73 HIS A N 1
ATOM 597 C CA . HIS A 1 73 ? 0.278 13.481 0.944 1.00 57.28 73 HIS A CA 1
ATOM 598 C C . HIS A 1 73 ? 0.951 12.164 0.523 1.00 57.28 73 HIS A C 1
ATOM 600 O O . HIS A 1 73 ? 2.030 12.173 -0.069 1.00 57.28 73 HIS A O 1
ATOM 606 N N . SER A 1 74 ? 0.294 11.026 0.760 1.00 53.34 74 SER A N 1
ATOM 607 C CA . SER A 1 74 ? 0.759 9.714 0.300 1.00 53.34 74 SER A CA 1
ATOM 608 C C . SER A 1 74 ? 0.436 9.401 -1.176 1.00 53.34 74 SER A C 1
ATOM 610 O O . SER A 1 74 ? 0.864 8.355 -1.678 1.00 53.34 74 SER A O 1
ATOM 612 N N . LYS A 1 75 ? -0.259 10.293 -1.914 1.00 50.12 75 LYS A N 1
ATOM 613 C CA . LYS A 1 75 ? -0.496 10.162 -3.368 1.00 50.12 75 LYS A CA 1
ATOM 614 C C . LYS A 1 75 ? 0.812 10.333 -4.156 1.00 50.12 75 LYS A C 1
ATOM 616 O O . LYS A 1 75 ? 1.078 11.361 -4.766 1.00 50.12 75 LYS A O 1
ATOM 621 N N . LYS A 1 76 ? 1.599 9.260 -4.237 1.00 45.97 76 LYS A N 1
ATOM 622 C CA . LYS A 1 76 ? 2.556 9.012 -5.331 1.00 45.97 76 LYS A CA 1
ATOM 623 C C . LYS A 1 76 ? 1.948 8.050 -6.364 1.00 45.97 76 LYS A C 1
ATOM 625 O O . LYS A 1 76 ? 2.597 7.086 -6.757 1.00 45.97 76 LYS A O 1
ATOM 630 N N . MET A 1 77 ? 0.688 8.248 -6.766 1.00 40.72 77 MET A N 1
ATOM 631 C CA . MET A 1 77 ? 0.070 7.447 -7.833 1.00 40.72 77 MET A CA 1
ATOM 632 C C . MET A 1 77 ? -0.309 8.318 -9.034 1.00 40.72 77 MET A C 1
ATOM 634 O O . MET A 1 77 ? -1.047 9.288 -8.892 1.00 40.72 77 MET A O 1
ATOM 638 N N . ASP A 1 78 ? 0.187 7.921 -10.210 1.00 34.09 78 ASP A N 1
ATOM 639 C CA . ASP A 1 78 ? 0.027 8.532 -11.543 1.00 34.09 78 ASP A CA 1
ATOM 640 C C . ASP A 1 78 ? -1.419 8.477 -12.105 1.00 34.09 78 ASP A C 1
ATOM 642 O O . ASP A 1 78 ? -1.626 8.272 -13.306 1.00 34.09 78 ASP A O 1
ATOM 646 N N . PHE A 1 79 ? -2.454 8.621 -11.273 1.00 41.50 79 PHE A N 1
ATOM 647 C CA . PHE A 1 79 ? -3.829 8.701 -11.770 1.00 41.50 79 PHE A CA 1
ATOM 648 C C . PHE A 1 79 ? -4.173 10.150 -12.130 1.00 41.50 79 PHE A C 1
ATOM 650 O O . PHE A 1 79 ? -4.225 11.032 -11.281 1.00 41.50 79 PHE A O 1
ATOM 657 N N . HIS A 1 80 ? -4.395 10.375 -13.426 1.00 36.53 80 HIS A N 1
ATOM 658 C CA . HIS A 1 80 ? -4.723 11.663 -14.047 1.00 36.53 80 HIS A CA 1
ATOM 659 C C . HIS A 1 80 ? -6.177 12.132 -13.832 1.00 36.53 80 HIS A C 1
ATOM 661 O O . HIS A 1 80 ? -6.601 13.089 -14.471 1.00 36.53 80 HIS A O 1
ATOM 667 N N . GLU A 1 81 ? -6.936 11.503 -12.939 1.00 42.75 81 GLU A N 1
ATOM 668 C CA . GLU A 1 81 ? -8.293 11.924 -12.582 1.00 42.75 81 GLU A CA 1
ATOM 669 C C . GLU A 1 81 ? -8.393 11.986 -11.057 1.00 42.75 81 GLU A C 1
ATOM 671 O O . GLU A 1 81 ? -7.800 11.156 -10.364 1.00 42.75 81 GLU A O 1
ATOM 676 N N . GLU A 1 82 ? -9.094 12.998 -10.545 1.00 46.59 82 GLU A N 1
ATOM 677 C CA . GLU A 1 82 ? -9.367 13.246 -9.126 1.00 46.59 82 GLU A CA 1
ATOM 678 C C . GLU A 1 82 ? -10.104 12.056 -8.498 1.00 46.59 82 GLU A C 1
ATOM 680 O O . GLU A 1 82 ? -11.318 12.047 -8.324 1.00 46.59 82 GLU A O 1
ATOM 685 N N . PHE A 1 83 ? -9.367 10.995 -8.188 1.00 62.56 83 PHE A N 1
ATOM 686 C CA . PHE A 1 83 ? -9.924 9.839 -7.517 1.00 62.56 83 PHE A CA 1
ATOM 687 C C . PHE A 1 83 ? -10.046 10.151 -6.027 1.00 62.56 83 PHE A C 1
ATOM 689 O O . PHE A 1 83 ? -9.046 10.436 -5.345 1.00 62.56 83 PHE A O 1
ATOM 696 N N . ASP A 1 84 ? -11.287 10.124 -5.558 1.00 79.12 84 ASP A N 1
ATOM 697 C CA . ASP A 1 84 ? -11.676 10.370 -4.179 1.00 79.12 84 ASP A CA 1
ATOM 698 C C . ASP A 1 84 ? -11.361 9.130 -3.326 1.00 79.12 84 ASP A C 1
ATOM 700 O O . ASP A 1 84 ? -11.973 8.064 -3.461 1.00 79.12 84 ASP A O 1
ATOM 704 N N . ILE A 1 85 ? -10.369 9.268 -2.441 1.00 84.69 85 ILE A N 1
ATOM 705 C CA . ILE A 1 85 ? -9.931 8.198 -1.536 1.00 84.69 85 ILE A CA 1
ATOM 706 C C . ILE A 1 85 ? -11.094 7.763 -0.631 1.00 84.69 85 ILE A C 1
ATOM 708 O O . ILE A 1 85 ? -11.237 6.569 -0.362 1.00 84.69 85 ILE A O 1
ATOM 712 N N . LYS A 1 86 ? -11.974 8.687 -0.227 1.00 87.81 86 LYS A N 1
ATOM 713 C CA . LYS A 1 86 ? -13.154 8.393 0.595 1.00 87.81 86 LYS A CA 1
ATOM 714 C C . LYS A 1 86 ? -14.116 7.458 -0.135 1.00 87.81 86 LYS A C 1
ATOM 716 O O . LYS A 1 86 ? -14.556 6.463 0.443 1.00 87.81 86 LYS A O 1
ATOM 721 N N . GLN A 1 87 ? -14.381 7.710 -1.419 1.00 87.38 87 GLN A N 1
ATOM 722 C CA . GLN A 1 87 ? -15.229 6.839 -2.248 1.00 87.38 87 GLN A CA 1
ATOM 723 C C . GLN A 1 87 ? -14.635 5.438 -2.412 1.00 87.38 87 GLN A C 1
ATOM 725 O O . GLN A 1 87 ? -15.361 4.444 -2.362 1.00 87.38 87 GLN A O 1
ATOM 730 N N . MET A 1 88 ? -13.316 5.331 -2.566 1.00 88.69 88 MET A N 1
ATOM 731 C CA . MET A 1 88 ? -12.640 4.034 -2.637 1.00 88.69 88 MET A CA 1
ATOM 732 C C . MET A 1 88 ? -12.757 3.246 -1.332 1.00 88.69 88 MET A C 1
ATOM 734 O O . MET A 1 88 ? -13.074 2.054 -1.367 1.00 88.69 88 MET A O 1
ATOM 738 N N . ILE A 1 89 ? -12.578 3.911 -0.188 1.00 91.75 89 ILE A N 1
ATOM 739 C CA . ILE A 1 89 ? -12.758 3.304 1.135 1.00 91.75 89 ILE A CA 1
ATOM 740 C C . ILE A 1 89 ? -14.196 2.787 1.289 1.00 91.75 89 ILE A C 1
ATOM 742 O O . ILE A 1 89 ? -14.404 1.623 1.643 1.00 91.75 89 ILE A O 1
ATOM 746 N N . GLN A 1 90 ? -15.191 3.614 0.952 1.00 92.25 90 GLN A N 1
ATOM 747 C CA . GLN A 1 90 ? -16.607 3.228 0.966 1.00 92.25 90 GLN A CA 1
ATOM 748 C C . GLN A 1 90 ? -16.877 2.019 0.064 1.00 92.25 90 GLN A C 1
ATOM 750 O O . GLN A 1 90 ? -17.586 1.089 0.457 1.00 92.25 90 GLN A O 1
ATOM 755 N N . LEU A 1 91 ? -16.296 2.002 -1.138 1.00 91.31 91 LEU A N 1
ATOM 756 C CA . LEU A 1 91 ? -16.457 0.906 -2.083 1.00 91.31 91 LEU A CA 1
ATOM 757 C C . LEU A 1 91 ? -15.838 -0.391 -1.551 1.00 91.31 91 LEU A C 1
ATOM 759 O O . LEU A 1 91 ? -16.465 -1.448 -1.657 1.00 91.31 91 LEU A O 1
ATOM 763 N N . CYS A 1 92 ? -14.654 -0.326 -0.942 1.00 92.75 92 CYS A N 1
ATOM 764 C CA . CYS A 1 92 ? -14.013 -1.481 -0.319 1.00 92.75 92 CYS A CA 1
ATOM 765 C C . CYS A 1 92 ? -14.855 -2.033 0.839 1.00 92.75 92 CYS A C 1
ATOM 767 O O . CYS A 1 92 ? -15.154 -3.228 0.849 1.00 92.75 92 CYS A O 1
ATOM 769 N N . LEU A 1 93 ? -15.337 -1.178 1.748 1.00 93.69 93 LEU A N 1
ATOM 770 C CA . LEU A 1 93 ? -16.207 -1.593 2.858 1.00 93.69 93 LEU A CA 1
ATOM 771 C C . LEU A 1 93 ? -17.523 -2.208 2.367 1.00 93.69 93 LEU A C 1
ATOM 773 O O . LEU A 1 93 ? -17.944 -3.253 2.866 1.00 93.69 93 LEU A O 1
ATOM 777 N N . LYS A 1 94 ? -18.138 -1.623 1.334 1.00 93.38 94 LYS A N 1
ATOM 778 C CA . LYS A 1 94 ? -19.345 -2.171 0.702 1.00 93.38 94 LYS A CA 1
ATOM 779 C C . LYS A 1 94 ? -19.107 -3.563 0.110 1.00 93.38 94 LYS A C 1
ATOM 781 O O . LYS A 1 94 ? -19.961 -4.433 0.252 1.00 93.38 94 LYS A O 1
ATOM 786 N N . ASN A 1 95 ? -17.970 -3.782 -0.555 1.00 92.38 95 ASN A N 1
ATOM 787 C CA . ASN A 1 95 ? -17.638 -5.079 -1.158 1.00 92.38 95 ASN A CA 1
ATOM 788 C C . ASN A 1 95 ? -17.241 -6.133 -0.113 1.00 92.38 95 ASN A C 1
ATOM 790 O O . ASN A 1 95 ? -17.560 -7.310 -0.289 1.00 92.38 95 ASN A O 1
ATOM 794 N N . ALA A 1 96 ? -16.592 -5.723 0.980 1.00 93.19 96 ALA A N 1
ATOM 795 C CA . ALA A 1 96 ? -16.331 -6.591 2.125 1.00 93.19 96 ALA A CA 1
ATOM 796 C C . ALA A 1 96 ? -17.646 -7.027 2.802 1.00 93.19 96 ALA A C 1
ATOM 798 O O . ALA A 1 96 ? -17.814 -8.191 3.179 1.00 93.19 96 ALA A O 1
ATOM 799 N N . GLY A 1 97 ? -18.625 -6.121 2.913 1.00 91.56 97 GLY A N 1
ATOM 800 C CA . GLY A 1 97 ? -19.901 -6.397 3.571 1.00 91.56 97 GLY A CA 1
ATOM 801 C C . GLY A 1 97 ? -19.672 -6.715 5.046 1.00 91.56 97 GLY A C 1
ATOM 802 O O . GLY A 1 97 ? -19.126 -5.892 5.771 1.00 91.56 97 GLY A O 1
ATOM 803 N N . GLN A 1 98 ? -20.052 -7.909 5.507 1.00 86.62 98 GLN A N 1
ATOM 804 C CA . GLN A 1 98 ? -19.755 -8.378 6.871 1.00 86.62 98 GLN A CA 1
ATOM 805 C C . GLN A 1 98 ? -18.364 -9.019 7.018 1.00 86.62 98 GLN A C 1
ATOM 807 O O . GLN A 1 98 ? -17.912 -9.209 8.139 1.00 86.62 98 GLN A O 1
ATOM 812 N N . LYS A 1 99 ? -17.670 -9.312 5.915 1.00 91.62 99 LYS A N 1
ATOM 813 C CA . LYS A 1 99 ? -16.392 -10.037 5.905 1.00 91.62 99 LYS A CA 1
ATOM 814 C C . LYS A 1 99 ? -15.227 -9.123 6.291 1.00 91.62 99 LYS A C 1
ATOM 816 O O . LYS A 1 99 ? -15.301 -7.909 6.116 1.00 91.62 99 LYS A O 1
ATOM 821 N N . ASP A 1 100 ? -14.144 -9.742 6.731 1.00 90.44 100 ASP A N 1
ATOM 822 C CA . ASP A 1 100 ? -12.826 -9.179 7.048 1.00 90.44 100 ASP A CA 1
ATOM 823 C C . ASP A 1 100 ? -11.816 -9.337 5.890 1.00 90.44 100 ASP A C 1
ATOM 825 O O . ASP A 1 100 ? -10.605 -9.246 6.069 1.00 90.44 100 ASP A O 1
ATOM 829 N N . TYR A 1 101 ? -12.308 -9.590 4.675 1.00 94.44 101 TYR A N 1
ATOM 830 C CA . TYR A 1 101 ? -11.498 -9.690 3.463 1.00 94.44 101 TYR A CA 1
ATOM 831 C C . TYR A 1 101 ? -12.245 -9.146 2.245 1.00 94.44 101 TYR A C 1
ATOM 833 O O . TYR A 1 101 ? -13.478 -9.193 2.168 1.00 94.44 101 TYR A O 1
ATOM 841 N N . LEU A 1 102 ? -11.485 -8.694 1.248 1.00 96.31 102 LEU A N 1
ATOM 842 C CA . LEU A 1 102 ? -12.000 -8.366 -0.081 1.00 96.31 102 LEU A CA 1
ATOM 843 C C . LEU A 1 102 ? -11.941 -9.596 -0.991 1.00 96.31 102 LEU A C 1
ATOM 845 O O . LEU A 1 102 ? -11.028 -10.412 -0.896 1.00 96.31 102 LEU A O 1
ATOM 849 N N . THR A 1 103 ? -12.923 -9.739 -1.881 1.00 95.81 103 THR A N 1
ATOM 850 C CA . THR A 1 103 ? -12.878 -10.720 -2.975 1.00 95.81 103 THR A CA 1
ATOM 851 C C . THR A 1 103 ? -12.528 -9.983 -4.258 1.00 95.81 103 THR A C 1
ATOM 853 O O . THR A 1 103 ? -13.335 -9.207 -4.771 1.00 95.81 103 THR A O 1
ATOM 856 N N . VAL A 1 104 ? -11.322 -10.220 -4.761 1.00 96.00 104 VAL A N 1
ATOM 857 C CA . VAL A 1 104 ? -10.711 -9.450 -5.840 1.00 96.00 104 VAL A CA 1
ATOM 858 C C . VAL A 1 104 ? -10.410 -10.361 -7.020 1.00 96.00 104 VAL A C 1
ATOM 860 O O . VAL A 1 104 ? -9.986 -11.505 -6.887 1.00 96.00 104 VAL A O 1
ATOM 863 N N . THR A 1 105 ? -10.648 -9.838 -8.215 1.00 95.25 105 THR A N 1
ATOM 864 C CA . THR A 1 105 ? -10.148 -10.419 -9.463 1.00 95.25 105 THR A CA 1
ATOM 865 C C . THR A 1 105 ? -9.296 -9.367 -10.141 1.00 95.25 105 THR A C 1
ATOM 867 O O . THR A 1 105 ? -9.581 -8.175 -10.022 1.00 95.25 105 THR A O 1
ATOM 870 N N . TYR A 1 106 ? -8.272 -9.793 -10.867 1.00 93.94 106 TYR A N 1
ATOM 871 C CA . TYR A 1 106 ? -7.370 -8.882 -11.556 1.00 93.94 106 TYR A CA 1
ATOM 872 C C . TYR A 1 106 ? -7.616 -8.937 -13.062 1.00 93.94 106 TYR A C 1
ATOM 874 O O . TYR A 1 106 ? -7.864 -9.998 -13.641 1.00 93.94 106 TYR A O 1
ATOM 882 N N . SER A 1 107 ? -7.566 -7.781 -13.719 1.00 92.19 107 SER A N 1
ATOM 883 C CA . SER A 1 107 ? -7.568 -7.693 -15.177 1.00 92.19 107 SER A CA 1
ATOM 884 C C . SER A 1 107 ? -6.540 -6.689 -15.669 1.00 92.19 107 SER A C 1
ATOM 886 O O . SER A 1 107 ? -6.082 -5.812 -14.941 1.00 92.19 107 SER A O 1
ATOM 888 N N . LYS A 1 108 ? -6.144 -6.835 -16.928 1.00 90.50 108 LYS A N 1
ATOM 889 C CA . LYS A 1 108 ? -5.296 -5.849 -17.588 1.00 90.50 108 LYS A CA 1
ATOM 890 C C . LYS A 1 108 ? -6.148 -4.736 -18.169 1.00 90.50 108 LYS A C 1
ATOM 892 O O . LYS A 1 108 ? -7.279 -4.965 -18.605 1.00 90.50 108 LYS A O 1
ATOM 897 N N . SER A 1 109 ? -5.576 -3.538 -18.233 1.00 88.38 109 SER A N 1
ATOM 898 C CA . SER A 1 109 ? -6.282 -2.371 -18.750 1.00 88.38 109 SER A CA 1
ATOM 899 C C . SER A 1 109 ? -6.740 -2.578 -20.197 1.00 88.38 109 SER A C 1
ATOM 901 O O . SER A 1 109 ? -5.961 -2.960 -21.070 1.00 88.38 109 SER A O 1
ATOM 903 N N . ARG A 1 110 ? -7.999 -2.222 -20.482 1.00 87.00 110 ARG A N 1
ATOM 904 C CA . ARG A 1 110 ? -8.542 -2.180 -21.855 1.00 87.00 110 ARG A CA 1
ATOM 905 C C . ARG A 1 110 ? -7.820 -1.166 -22.747 1.00 87.00 110 ARG A C 1
ATOM 907 O O . ARG A 1 110 ? -7.924 -1.216 -23.972 1.00 87.00 110 ARG A O 1
ATOM 914 N N . ASN A 1 111 ? -7.093 -0.247 -22.122 1.00 86.06 111 ASN A N 1
ATOM 915 C CA . ASN A 1 111 ? -6.319 0.783 -22.790 1.00 86.06 111 ASN A CA 1
ATOM 916 C C . ASN A 1 111 ? -4.895 0.323 -23.154 1.00 86.06 111 ASN A C 1
ATOM 918 O O . ASN A 1 111 ? -4.207 1.032 -23.899 1.00 86.06 111 ASN A O 1
ATOM 922 N N . SER A 1 112 ? -4.462 -0.846 -22.672 1.00 88.56 112 SER A N 1
ATOM 923 C CA . SER A 1 112 ? -3.170 -1.442 -23.012 1.00 88.56 112 SER A CA 1
ATOM 924 C C . SER A 1 112 ? -3.118 -1.950 -24.463 1.00 88.56 112 SER A C 1
ATOM 926 O O . SER A 1 112 ? -4.161 -2.209 -25.078 1.00 88.56 112 SER A O 1
ATOM 928 N N . PRO A 1 113 ? -1.914 -2.122 -25.040 1.00 92.06 113 PRO A N 1
ATOM 929 C CA . PRO A 1 113 ? -1.733 -2.839 -26.299 1.00 92.06 113 PRO A CA 1
ATOM 930 C C . PRO A 1 113 ? -2.233 -4.285 -26.220 1.00 92.06 113 PRO A C 1
ATOM 932 O O . PRO A 1 113 ? -2.354 -4.858 -25.134 1.00 92.06 113 PRO A O 1
ATOM 935 N N . LYS A 1 114 ? -2.504 -4.874 -27.389 1.00 91.75 114 LYS A N 1
ATOM 936 C CA . LYS A 1 114 ? -2.857 -6.288 -27.518 1.00 91.75 114 LYS A CA 1
ATOM 937 C C . LYS A 1 114 ? -1.793 -7.055 -28.290 1.00 91.75 114 LYS A C 1
ATOM 939 O O . LYS A 1 114 ? -1.388 -6.594 -29.353 1.00 91.75 114 LYS A O 1
ATOM 944 N N . HIS A 1 115 ? -1.441 -8.229 -27.789 1.00 90.06 115 HIS A N 1
ATOM 945 C CA . HIS A 1 115 ? -0.653 -9.243 -28.481 1.00 90.06 115 HIS A CA 1
ATOM 946 C C . HIS A 1 115 ? -1.524 -10.498 -28.608 1.00 90.06 115 HIS A C 1
ATOM 948 O O . HIS A 1 115 ? -2.173 -10.882 -27.635 1.00 90.06 115 HIS A O 1
ATOM 954 N N . ASP A 1 116 ? -1.638 -11.068 -29.809 1.00 87.88 116 ASP A N 1
ATOM 955 C CA . ASP A 1 116 ? -2.487 -12.240 -30.099 1.00 87.88 116 ASP A CA 1
ATOM 956 C C . ASP A 1 116 ? -3.912 -12.146 -29.515 1.00 87.88 116 ASP A C 1
ATOM 958 O O . ASP A 1 116 ? -4.449 -13.063 -28.896 1.00 87.88 116 ASP A O 1
ATOM 962 N N . GLY A 1 117 ? -4.532 -10.970 -29.661 1.00 86.19 117 GLY A N 1
ATOM 963 C CA . GLY A 1 117 ? -5.897 -10.698 -29.194 1.00 86.19 117 GLY A CA 1
ATOM 964 C C . GLY A 1 117 ? -6.045 -10.426 -27.689 1.00 86.19 117 GLY A C 1
ATOM 965 O O . GLY A 1 117 ? -7.108 -9.953 -27.271 1.00 86.19 117 GLY A O 1
ATOM 966 N N . LYS A 1 118 ? -4.997 -10.624 -26.880 1.00 88.44 118 LYS A N 1
ATOM 967 C CA . LYS A 1 118 ? -5.001 -10.417 -25.423 1.00 88.44 118 LYS A CA 1
ATOM 968 C C . LYS A 1 118 ? -4.318 -9.110 -25.033 1.00 88.44 118 LYS A C 1
ATOM 970 O O . LYS A 1 118 ? -3.311 -8.732 -25.619 1.00 88.44 118 LYS A O 1
ATOM 975 N N . PHE A 1 119 ? -4.855 -8.415 -24.031 1.00 91.50 119 PHE A N 1
ATOM 976 C CA . PHE A 1 119 ? -4.212 -7.216 -23.482 1.00 91.50 119 PHE A CA 1
ATOM 977 C C . PHE A 1 119 ? -2.898 -7.575 -22.773 1.00 91.50 119 PHE A C 1
ATOM 979 O O . PHE A 1 119 ? -2.810 -8.623 -22.131 1.00 91.50 119 PHE A O 1
ATOM 986 N N . ILE A 1 120 ? -1.895 -6.699 -22.858 1.00 91.50 120 ILE A N 1
ATOM 987 C CA . ILE A 1 120 ? -0.596 -6.849 -22.176 1.00 91.50 120 ILE A CA 1
ATOM 988 C C . ILE A 1 120 ? -0.405 -5.809 -21.058 1.00 91.50 120 ILE A C 1
ATOM 990 O O . ILE A 1 120 ? -1.223 -4.900 -20.900 1.00 91.50 120 ILE A O 1
ATOM 994 N N . GLY A 1 121 ? 0.663 -5.952 -20.270 1.00 90.44 121 GLY A N 1
ATOM 995 C CA . GLY A 1 121 ? 0.994 -5.062 -19.150 1.00 90.44 121 GLY A CA 1
ATOM 996 C C . GLY A 1 121 ? 0.540 -5.597 -17.788 1.00 90.44 121 GLY A C 1
ATOM 997 O O . GLY A 1 121 ? 0.336 -6.799 -17.636 1.00 90.44 121 GLY A O 1
ATOM 998 N N . ARG A 1 122 ? 0.404 -4.694 -16.810 1.00 92.19 122 ARG A N 1
ATOM 999 C CA . ARG A 1 122 ? 0.165 -5.016 -15.393 1.00 92.19 122 ARG A CA 1
ATOM 1000 C C . ARG A 1 122 ? -1.239 -5.538 -15.088 1.00 92.19 122 ARG A C 1
ATOM 1002 O O . ARG A 1 122 ? -2.218 -5.126 -15.718 1.00 92.19 122 ARG A O 1
ATOM 1009 N N . TRP A 1 123 ? -1.322 -6.371 -14.055 1.00 92.75 123 TRP A N 1
ATOM 1010 C CA . TRP A 1 123 ? -2.556 -6.723 -13.364 1.00 92.75 123 TRP A CA 1
ATOM 1011 C C . TRP A 1 123 ? -3.074 -5.560 -12.517 1.00 92.75 123 TRP A C 1
ATOM 1013 O O . TRP A 1 123 ? -2.376 -5.051 -11.641 1.00 92.75 123 TRP A O 1
ATOM 1023 N N . PHE A 1 124 ? -4.327 -5.183 -12.757 1.00 92.81 124 PHE A N 1
ATOM 1024 C CA . PHE A 1 124 ? -5.052 -4.187 -11.980 1.00 92.81 124 PHE A CA 1
ATOM 1025 C C . PHE A 1 124 ? -6.240 -4.840 -11.282 1.00 92.81 124 PHE A C 1
ATOM 1027 O O . PHE A 1 124 ? -6.988 -5.596 -11.911 1.00 92.81 124 PHE A O 1
ATOM 1034 N N . ALA A 1 125 ? -6.419 -4.557 -9.994 1.00 92.69 125 ALA A N 1
ATOM 1035 C CA . ALA A 1 125 ? -7.581 -5.034 -9.257 1.00 92.69 125 ALA A CA 1
ATOM 1036 C C . ALA A 1 125 ? -8.866 -4.486 -9.909 1.00 92.69 125 ALA A C 1
ATOM 1038 O O . ALA A 1 125 ? -8.966 -3.310 -10.279 1.00 92.69 125 ALA A O 1
ATOM 1039 N N . ASN A 1 126 ? -9.850 -5.354 -10.122 1.00 90.56 126 ASN A N 1
ATOM 1040 C CA . ASN A 1 126 ? -11.075 -4.987 -10.820 1.00 90.56 126 ASN A CA 1
ATOM 1041 C C . ASN A 1 126 ? -11.969 -4.094 -9.960 1.00 90.56 126 ASN A C 1
ATOM 1043 O O . ASN A 1 126 ? -12.020 -4.214 -8.740 1.00 90.56 126 ASN A O 1
ATOM 1047 N N . LYS A 1 127 ? -12.741 -3.231 -10.633 1.00 84.38 127 LYS A N 1
ATOM 1048 C CA . LYS A 1 127 ? -13.744 -2.347 -10.015 1.00 84.38 127 LYS A CA 1
ATOM 1049 C C . LYS A 1 127 ? -13.183 -1.405 -8.944 1.00 84.38 127 LYS A C 1
ATOM 1051 O O . LYS A 1 127 ? -13.969 -0.910 -8.151 1.00 84.38 127 LYS A O 1
ATOM 1056 N N . TRP A 1 128 ? -11.873 -1.153 -8.921 1.00 80.88 128 TRP A N 1
ATOM 1057 C CA . TRP A 1 128 ? -11.236 -0.317 -7.894 1.00 80.88 128 TRP A CA 1
ATOM 1058 C C . TRP A 1 128 ? -11.386 -0.878 -6.470 1.00 80.88 128 TRP A C 1
ATOM 1060 O O . TRP A 1 128 ? -11.314 -0.138 -5.495 1.00 80.88 128 TRP A O 1
ATOM 1070 N N . VAL A 1 129 ? -11.609 -2.192 -6.353 1.00 84.06 129 VAL A N 1
ATOM 1071 C CA . VAL A 1 129 ? -11.758 -2.905 -5.081 1.00 84.06 129 VAL A CA 1
ATOM 1072 C C . VAL A 1 129 ? -10.536 -3.786 -4.887 1.00 84.06 129 VAL A C 1
ATOM 1074 O O . VAL A 1 129 ? -10.353 -4.750 -5.627 1.00 84.06 129 VAL A O 1
ATOM 1077 N N . GLY A 1 130 ? -9.710 -3.450 -3.901 1.00 91.06 130 GLY A N 1
ATOM 1078 C CA . GLY A 1 130 ? -8.517 -4.211 -3.540 1.00 91.06 130 GLY A CA 1
ATOM 1079 C C . GLY A 1 130 ? -7.481 -3.345 -2.834 1.00 91.06 130 GLY A C 1
ATOM 1080 O O . GLY A 1 130 ? -7.429 -2.128 -3.025 1.00 91.06 130 GLY A O 1
ATOM 1081 N N . LEU A 1 131 ? -6.618 -3.984 -2.052 1.00 93.56 131 LEU A N 1
ATOM 1082 C CA . LEU A 1 131 ? -5.525 -3.340 -1.327 1.00 93.56 131 LEU A CA 1
ATOM 1083 C C . LEU A 1 131 ? -4.504 -2.679 -2.274 1.00 93.56 131 LEU A C 1
ATOM 1085 O O . LEU A 1 131 ? -3.824 -1.728 -1.883 1.00 93.56 131 LEU A O 1
ATOM 1089 N N . GLN A 1 132 ? -4.447 -3.097 -3.544 1.00 92.75 132 GLN A N 1
ATOM 1090 C CA . GLN A 1 132 ? -3.598 -2.488 -4.576 1.00 92.75 132 GLN A CA 1
ATOM 1091 C C . GLN A 1 132 ? -3.809 -0.966 -4.726 1.00 92.75 132 GLN A C 1
ATOM 1093 O O . GLN A 1 132 ? -2.838 -0.242 -4.940 1.00 92.75 132 GLN A O 1
ATOM 1098 N N . TYR A 1 133 ? -5.046 -0.470 -4.592 1.00 88.12 133 TYR A N 1
ATOM 1099 C CA . TYR A 1 133 ? -5.365 0.960 -4.758 1.00 88.12 133 TYR A CA 1
ATOM 1100 C C . TYR A 1 133 ? -5.283 1.772 -3.464 1.00 88.12 133 TYR A C 1
ATOM 1102 O O . TYR A 1 133 ? -5.391 2.998 -3.501 1.00 88.12 133 TYR A O 1
ATOM 1110 N N . MET A 1 134 ? -5.111 1.110 -2.320 1.00 88.75 134 MET A N 1
ATOM 1111 C CA . MET A 1 134 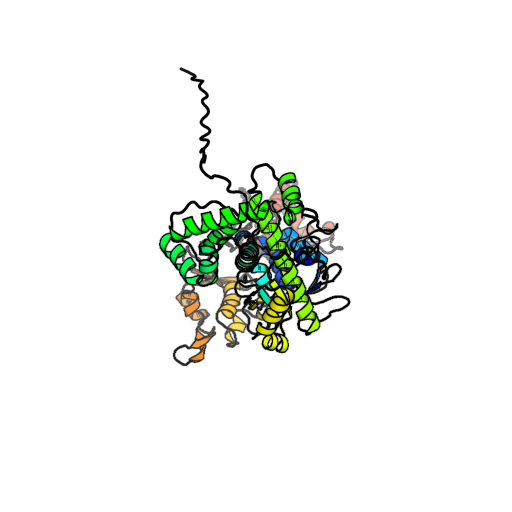? -4.981 1.797 -1.040 1.00 88.75 134 MET A CA 1
ATOM 1112 C C . MET A 1 134 ? -3.672 2.602 -1.022 1.00 88.75 134 MET A C 1
ATOM 1114 O O . MET A 1 134 ? -2.626 2.071 -1.423 1.00 88.75 134 MET A O 1
ATOM 1118 N N . PRO A 1 135 ? -3.685 3.857 -0.536 1.00 87.81 135 PRO A N 1
ATOM 1119 C CA . PRO A 1 135 ? -2.450 4.585 -0.289 1.00 87.81 135 PRO A CA 1
ATOM 1120 C C . PRO A 1 135 ? -1.548 3.802 0.667 1.00 87.81 135 PRO A C 1
ATOM 1122 O O . PRO A 1 135 ? -2.043 3.075 1.528 1.00 87.81 135 PRO A O 1
ATOM 1125 N N . ARG A 1 136 ? -0.223 3.920 0.512 1.00 86.19 136 ARG A N 1
ATOM 1126 C CA . ARG A 1 136 ? 0.739 3.060 1.225 1.00 86.19 136 ARG A CA 1
ATOM 1127 C C . ARG A 1 136 ? 0.535 3.092 2.740 1.00 86.19 136 ARG A C 1
ATOM 1129 O O . ARG A 1 136 ? 0.433 2.029 3.340 1.00 86.19 136 ARG A O 1
ATOM 1136 N N . CYS A 1 137 ? 0.412 4.283 3.322 1.00 86.12 137 CYS A N 1
ATOM 1137 C CA . CYS A 1 137 ? 0.257 4.445 4.765 1.00 86.12 137 CYS A CA 1
ATOM 1138 C C . CYS A 1 137 ? -1.014 3.786 5.307 1.00 86.12 137 CYS A C 1
ATOM 1140 O O . CYS A 1 137 ? -0.961 3.074 6.310 1.00 86.12 137 CYS A O 1
ATOM 1142 N N . LEU A 1 138 ? -2.133 3.944 4.592 1.00 89.69 138 LEU A N 1
ATOM 1143 C CA . LEU A 1 138 ? -3.384 3.272 4.914 1.00 89.69 138 LEU A CA 1
ATOM 1144 C C . LEU A 1 138 ? -3.244 1.763 4.740 1.00 89.69 138 LEU A C 1
ATOM 1146 O O . LEU A 1 138 ? -3.589 1.027 5.649 1.00 89.69 138 LEU A O 1
ATOM 1150 N N . ARG A 1 139 ? -2.691 1.284 3.618 1.00 91.25 139 ARG A N 1
ATOM 1151 C CA . ARG A 1 139 ? -2.487 -0.153 3.381 1.00 91.25 139 ARG A CA 1
ATOM 1152 C C . ARG A 1 139 ? -1.629 -0.792 4.467 1.00 91.25 139 ARG A C 1
ATOM 1154 O O . ARG A 1 139 ? -1.970 -1.882 4.907 1.00 91.25 139 ARG A O 1
ATOM 1161 N N . HIS A 1 140 ? -0.550 -0.141 4.895 1.00 89.12 140 HIS A N 1
ATOM 1162 C CA . HIS A 1 140 ? 0.314 -0.665 5.950 1.00 89.12 140 HIS A CA 1
ATOM 1163 C C . HIS A 1 140 ? -0.445 -0.778 7.270 1.00 89.12 140 HIS A C 1
ATOM 1165 O O . HIS A 1 140 ? -0.409 -1.833 7.889 1.00 89.12 140 HIS A O 1
ATOM 1171 N N . ALA A 1 141 ? -1.243 0.229 7.629 1.00 86.38 141 ALA A N 1
ATOM 1172 C CA . ALA A 1 141 ? -2.137 0.121 8.778 1.00 86.38 141 ALA A CA 1
ATOM 1173 C C . ALA A 1 141 ? -3.209 -0.979 8.582 1.00 86.38 141 ALA A C 1
ATOM 1175 O O . ALA A 1 141 ? -3.560 -1.677 9.522 1.00 86.38 141 ALA A O 1
ATOM 1176 N N . LEU A 1 142 ? -3.667 -1.179 7.340 1.00 90.19 142 LEU A N 1
ATOM 1177 C CA . LEU A 1 142 ? -4.501 -2.270 6.801 1.00 90.19 142 LEU A CA 1
ATOM 1178 C C . LEU A 1 142 ? -4.040 -3.690 7.138 1.00 90.19 142 LEU A C 1
ATOM 1180 O O . LEU A 1 142 ? -4.836 -4.587 7.429 1.00 90.19 142 LEU A O 1
ATOM 1184 N N . CYS A 1 143 ? -2.738 -3.874 6.950 1.00 89.44 143 CYS A N 1
ATOM 1185 C CA . CYS A 1 143 ? -2.096 -5.161 6.710 1.00 89.44 143 CYS A CA 1
ATOM 1186 C C . CYS A 1 143 ? -1.133 -5.560 7.823 1.00 89.44 143 CYS A C 1
ATOM 1188 O O . CYS A 1 143 ? -0.913 -6.752 8.007 1.00 89.44 143 CYS A O 1
ATOM 1190 N N . GLY A 1 144 ? -0.536 -4.584 8.505 1.00 73.06 144 GLY A N 1
ATOM 1191 C CA . GLY A 1 144 ? 0.472 -4.801 9.531 1.00 73.06 144 GLY A CA 1
ATOM 1192 C C . GLY A 1 144 ? -0.051 -4.587 10.947 1.00 73.06 144 GLY A C 1
ATOM 1193 O O . GLY A 1 144 ? -1.189 -4.166 11.161 1.00 73.06 144 GLY A O 1
ATOM 1194 N N . SER A 1 145 ? 0.793 -4.847 11.933 1.00 62.53 145 SER A N 1
ATOM 1195 C CA . SER A 1 145 ? 0.548 -4.537 13.335 1.00 62.53 145 SER A CA 1
ATOM 1196 C C . SER A 1 145 ? 0.759 -3.043 13.590 1.00 62.53 145 SER A C 1
ATOM 1198 O O . SER A 1 145 ? 1.890 -2.558 13.566 1.00 62.53 145 SER A O 1
ATOM 1200 N N . ALA A 1 146 ? -0.311 -2.282 13.820 1.00 50.47 146 ALA A N 1
ATOM 1201 C CA . ALA A 1 146 ? -0.193 -0.883 14.222 1.00 50.47 146 ALA A CA 1
ATOM 1202 C C . ALA A 1 146 ? 0.306 -0.805 15.678 1.00 50.47 146 ALA A C 1
ATOM 1204 O O . ALA A 1 146 ? -0.494 -0.700 16.598 1.00 50.47 146 ALA A O 1
ATOM 1205 N N . GLY A 1 147 ? 1.620 -0.920 15.882 1.00 45.00 147 GLY A N 1
ATOM 1206 C CA . GLY A 1 147 ? 2.332 -0.487 17.090 1.00 45.00 147 GLY A CA 1
ATOM 1207 C C . GLY A 1 147 ? 1.965 -1.112 18.444 1.00 45.00 147 GLY A C 1
ATOM 1208 O O . GLY A 1 147 ? 2.557 -0.696 19.432 1.00 45.00 147 GLY A O 1
ATOM 1209 N N . SER A 1 148 ? 1.046 -2.079 18.538 1.00 39.66 148 SER A N 1
ATOM 1210 C CA . SER A 1 148 ? 0.724 -2.764 19.796 1.00 39.66 148 SER A CA 1
ATOM 1211 C C . SER A 1 148 ? 1.127 -4.239 19.743 1.00 39.66 148 SER A C 1
ATOM 1213 O O . SER A 1 148 ? 0.801 -4.964 18.800 1.00 39.66 148 SER A O 1
ATOM 1215 N N . ASP A 1 149 ? 1.839 -4.674 20.783 1.00 39.19 149 ASP A N 1
ATOM 1216 C CA . ASP A 1 149 ? 2.543 -5.957 20.971 1.00 39.19 149 ASP A CA 1
ATOM 1217 C C . ASP A 1 149 ? 1.661 -7.234 20.945 1.00 39.19 149 ASP A C 1
ATOM 1219 O O . ASP A 1 149 ? 2.021 -8.273 21.498 1.00 39.19 149 ASP A O 1
ATOM 1223 N N . SER A 1 150 ? 0.480 -7.210 20.321 1.00 40.12 150 SER A N 1
ATOM 1224 C CA . SER A 1 150 ? -0.466 -8.336 20.368 1.00 40.12 150 SER A CA 1
ATOM 1225 C C . SER A 1 150 ? -1.091 -8.759 19.039 1.00 40.12 150 SER A C 1
ATOM 1227 O O . SER A 1 150 ? -1.769 -9.790 19.000 1.00 40.12 150 SER A O 1
ATOM 1229 N N . HIS A 1 151 ? -0.852 -8.054 17.931 1.00 46.75 151 HIS A N 1
ATOM 1230 C CA . HIS A 1 151 ? -1.307 -8.494 16.608 1.00 46.75 151 HIS A CA 1
ATOM 1231 C C . HIS A 1 151 ? -0.106 -8.703 15.699 1.00 46.75 151 HIS A C 1
ATOM 1233 O O . HIS A 1 151 ? 0.663 -7.786 15.488 1.00 46.75 151 HIS A O 1
ATOM 1239 N N . LYS A 1 152 ? 0.082 -9.928 15.206 1.00 60.97 152 LYS A N 1
ATOM 1240 C CA . LYS A 1 152 ? 1.071 -10.248 14.169 1.00 60.97 152 LYS A CA 1
ATOM 1241 C C . LYS A 1 152 ? 0.573 -9.672 12.834 1.00 60.97 152 LYS A C 1
ATOM 1243 O O . LYS A 1 152 ? -0.642 -9.597 12.636 1.00 60.97 152 LYS A O 1
ATOM 1248 N N . ASP A 1 153 ? 1.482 -9.259 11.948 1.00 79.19 153 ASP A N 1
ATOM 1249 C CA . ASP A 1 153 ? 1.128 -8.799 10.597 1.00 79.19 153 ASP A CA 1
ATOM 1250 C C . ASP A 1 153 ? 0.183 -9.809 9.919 1.00 79.19 153 ASP A C 1
ATOM 1252 O O . ASP A 1 153 ? 0.301 -11.016 10.119 1.00 79.19 153 ASP A O 1
ATOM 1256 N N . LEU A 1 154 ? -0.774 -9.347 9.110 1.00 89.56 154 LEU A N 1
ATOM 1257 C CA . LEU A 1 154 ? -1.622 -10.241 8.305 1.00 89.56 154 LEU A CA 1
ATOM 1258 C C . LEU A 1 154 ? -0.862 -10.783 7.089 1.00 89.56 154 LEU A C 1
ATOM 1260 O O . LEU A 1 154 ? -1.212 -11.829 6.531 1.00 89.56 154 LEU A O 1
ATOM 1264 N N . TRP A 1 155 ? 0.165 -10.052 6.662 1.00 94.25 155 TRP A N 1
ATOM 1265 C CA . TRP A 1 155 ? 0.840 -10.229 5.390 1.00 94.25 155 TRP A CA 1
ATOM 1266 C C . TRP A 1 155 ? 2.356 -10.122 5.534 1.00 94.25 155 TRP A C 1
ATOM 1268 O O . TRP A 1 155 ? 2.864 -9.429 6.404 1.00 94.25 155 TRP A O 1
ATOM 1278 N N . MET A 1 156 ? 3.074 -10.751 4.613 1.00 93.25 156 MET A N 1
ATOM 1279 C CA . MET A 1 156 ? 4.459 -10.450 4.271 1.00 93.25 156 MET A CA 1
ATOM 1280 C C . MET A 1 156 ? 4.473 -9.809 2.884 1.00 93.25 156 MET A C 1
ATOM 1282 O O . MET A 1 156 ? 3.883 -10.363 1.952 1.00 93.25 156 MET A O 1
ATOM 1286 N N . ASP A 1 157 ? 5.128 -8.657 2.738 1.00 94.19 157 ASP A N 1
ATOM 1287 C CA . ASP A 1 157 ? 5.215 -7.936 1.464 1.00 94.19 157 ASP A CA 1
ATOM 1288 C C . ASP A 1 157 ? 6.472 -8.362 0.693 1.00 94.19 157 ASP A C 1
ATOM 1290 O O . ASP A 1 157 ? 7.595 -8.105 1.128 1.00 94.19 157 ASP A O 1
ATOM 1294 N N . LEU A 1 158 ? 6.295 -9.054 -0.432 1.00 96.56 158 LEU A N 1
ATOM 1295 C CA . LEU A 1 158 ? 7.374 -9.572 -1.275 1.00 96.56 158 LEU A CA 1
ATOM 1296 C C . LEU A 1 158 ? 7.515 -8.708 -2.527 1.00 96.56 158 LEU A C 1
ATOM 1298 O O . LEU A 1 158 ? 6.545 -8.487 -3.248 1.00 96.56 158 LEU A O 1
ATOM 1302 N N . ASP A 1 159 ? 8.732 -8.263 -2.830 1.00 95.81 159 ASP A N 1
ATOM 1303 C CA . ASP A 1 159 ? 8.957 -7.229 -3.840 1.00 95.81 159 ASP A CA 1
ATOM 1304 C C . ASP A 1 159 ? 10.208 -7.480 -4.689 1.00 95.81 159 ASP A C 1
ATOM 1306 O O . ASP A 1 159 ? 11.234 -7.959 -4.194 1.00 95.81 159 ASP A O 1
ATOM 1310 N N . MET A 1 160 ? 10.141 -7.114 -5.971 1.00 95.62 160 MET A N 1
ATOM 1311 C CA . MET A 1 160 ? 11.284 -7.154 -6.883 1.00 95.62 160 MET A CA 1
ATOM 1312 C C . MET A 1 160 ? 12.223 -5.957 -6.667 1.00 95.62 160 MET A C 1
ATOM 1314 O O . MET A 1 160 ? 11.865 -4.791 -6.825 1.00 95.62 160 MET A O 1
ATOM 1318 N N . VAL A 1 161 ? 13.495 -6.225 -6.382 1.00 92.50 161 VAL A N 1
ATOM 1319 C CA . VAL A 1 161 ? 14.511 -5.185 -6.201 1.00 92.50 161 VAL A CA 1
ATOM 1320 C C . VAL A 1 161 ? 14.847 -4.538 -7.545 1.00 92.50 161 VAL A C 1
ATOM 1322 O O . VAL A 1 161 ? 15.414 -5.170 -8.434 1.00 92.50 161 VAL A O 1
ATOM 1325 N N . ASN A 1 162 ? 14.554 -3.238 -7.667 1.00 89.88 162 ASN A N 1
ATOM 1326 C CA . ASN A 1 162 ? 14.863 -2.424 -8.850 1.00 89.88 162 ASN A CA 1
ATOM 1327 C C . ASN A 1 162 ? 14.330 -3.034 -10.162 1.00 89.88 162 ASN A C 1
ATOM 1329 O O . ASN A 1 162 ? 15.042 -3.029 -11.167 1.00 89.88 162 ASN A O 1
ATOM 1333 N N . ALA A 1 163 ? 13.087 -3.530 -10.165 1.00 93.25 163 ALA A N 1
ATOM 1334 C CA . ALA A 1 163 ? 12.497 -4.249 -11.297 1.00 93.25 163 ALA A CA 1
ATOM 1335 C C . ALA A 1 163 ? 12.715 -3.545 -12.651 1.00 93.25 163 ALA A C 1
ATOM 1337 O O . ALA A 1 163 ? 13.395 -4.076 -13.525 1.00 93.25 163 ALA A O 1
ATOM 1338 N N . HIS A 1 164 ? 12.212 -2.316 -12.816 1.00 93.25 164 HIS A N 1
ATOM 1339 C CA . HIS A 1 164 ? 12.325 -1.571 -14.078 1.00 93.25 164 HIS A CA 1
ATOM 1340 C C . HIS A 1 164 ? 13.773 -1.381 -14.574 1.00 93.25 164 HIS A C 1
ATOM 1342 O O . HIS A 1 164 ? 14.030 -1.726 -15.727 1.00 93.25 164 HIS A O 1
ATOM 1348 N N . PRO A 1 165 ? 14.724 -0.861 -13.765 1.00 94.62 165 PRO A N 1
ATOM 1349 C CA . PRO A 1 165 ? 16.131 -0.783 -14.162 1.00 94.62 165 PRO A CA 1
ATOM 1350 C C . PRO A 1 165 ? 16.712 -2.125 -14.627 1.00 94.62 165 PRO A C 1
ATOM 1352 O O . PRO A 1 165 ? 17.306 -2.191 -15.702 1.00 94.62 165 PRO A O 1
ATOM 1355 N N . THR A 1 166 ? 16.502 -3.198 -13.860 1.00 95.75 166 THR A N 1
ATOM 1356 C CA . THR A 1 166 ? 17.025 -4.541 -14.163 1.00 95.75 166 THR A CA 1
ATOM 1357 C C . THR A 1 166 ? 16.451 -5.091 -15.471 1.00 95.75 166 THR A C 1
ATOM 1359 O O . THR A 1 166 ? 17.177 -5.635 -16.304 1.00 95.75 166 THR A O 1
ATOM 1362 N N . LEU A 1 167 ? 15.150 -4.899 -15.698 1.00 96.31 167 LEU A N 1
ATOM 1363 C CA . LEU A 1 167 ? 14.470 -5.326 -16.921 1.00 96.31 167 LEU A CA 1
ATOM 1364 C C . LEU A 1 167 ? 14.891 -4.499 -18.140 1.00 96.31 167 LEU A C 1
ATOM 1366 O O . LEU A 1 167 ? 15.095 -5.066 -19.213 1.00 96.31 167 LEU A O 1
ATOM 1370 N N . ALA A 1 168 ? 15.067 -3.184 -17.978 1.00 96.56 168 ALA A N 1
ATOM 1371 C CA . ALA A 1 168 ? 15.598 -2.316 -19.025 1.00 96.56 168 ALA A CA 1
ATOM 1372 C C . ALA A 1 168 ? 17.018 -2.737 -19.420 1.00 96.56 168 ALA A C 1
ATOM 1374 O O . ALA A 1 168 ? 17.308 -2.864 -20.607 1.00 96.56 168 ALA A O 1
ATOM 1375 N N . LEU A 1 169 ? 17.875 -3.031 -18.436 1.00 96.50 169 LEU A N 1
ATOM 1376 C CA . LEU A 1 169 ? 19.232 -3.513 -18.677 1.00 96.50 169 LEU A CA 1
ATOM 1377 C C . LEU A 1 169 ? 19.229 -4.809 -19.493 1.00 96.50 169 LEU A C 1
ATOM 1379 O O . LEU A 1 169 ? 19.940 -4.907 -20.493 1.00 96.50 169 LEU A O 1
ATOM 1383 N N . HIS A 1 170 ? 18.416 -5.789 -19.093 1.00 95.69 170 HIS A N 1
ATOM 1384 C CA . HIS A 1 170 ? 18.291 -7.044 -19.831 1.00 95.69 170 HIS A CA 1
ATOM 1385 C C . HIS A 1 170 ? 17.824 -6.808 -21.274 1.00 95.69 170 HIS A C 1
ATOM 1387 O O . HIS A 1 170 ? 18.420 -7.340 -22.210 1.00 95.69 170 HIS A O 1
ATOM 1393 N N . LEU A 1 171 ? 16.792 -5.978 -21.458 1.00 96.19 171 LEU A N 1
ATOM 1394 C CA . LEU A 1 171 ? 16.247 -5.646 -22.772 1.00 96.19 171 LEU A CA 1
ATOM 1395 C C . LEU A 1 171 ? 17.291 -4.966 -23.666 1.00 96.19 171 LEU A C 1
ATOM 1397 O O . LEU A 1 171 ? 17.444 -5.344 -24.821 1.00 96.19 171 LEU A O 1
ATOM 1401 N N . PHE A 1 172 ? 18.034 -3.991 -23.147 1.00 96.62 172 PHE A N 1
ATOM 1402 C CA . PHE A 1 172 ? 19.052 -3.272 -23.914 1.00 96.62 172 PHE A CA 1
ATOM 1403 C C . PHE A 1 172 ? 20.241 -4.168 -24.279 1.00 96.62 172 PHE A C 1
ATOM 1405 O O . PHE A 1 172 ? 20.688 -4.148 -25.426 1.00 96.62 172 PHE A O 1
ATOM 1412 N N . LYS A 1 173 ? 20.688 -5.029 -23.356 1.00 95.25 173 LYS A N 1
ATOM 1413 C CA . LYS A 1 173 ? 21.727 -6.033 -23.633 1.00 95.25 173 LYS A CA 1
ATOM 1414 C C . LYS A 1 173 ? 21.303 -7.046 -24.692 1.00 95.25 173 LYS A C 1
ATOM 1416 O O . LYS A 1 173 ? 22.131 -7.439 -25.507 1.00 95.25 173 LYS A O 1
ATOM 1421 N N . LEU A 1 174 ? 20.031 -7.450 -24.714 1.00 94.25 174 LEU A N 1
ATOM 1422 C CA . LEU A 1 174 ? 19.503 -8.378 -25.721 1.00 94.25 174 LEU A CA 1
ATOM 1423 C C . LEU A 1 174 ? 19.708 -7.860 -27.157 1.00 94.25 174 LEU A C 1
ATOM 1425 O O . LEU A 1 174 ? 20.003 -8.640 -28.064 1.00 94.25 174 LEU A O 1
ATOM 1429 N N . TYR A 1 175 ? 19.601 -6.543 -27.338 1.00 94.62 175 TYR A N 1
ATOM 1430 C CA . TYR A 1 175 ? 19.814 -5.852 -28.611 1.00 94.62 175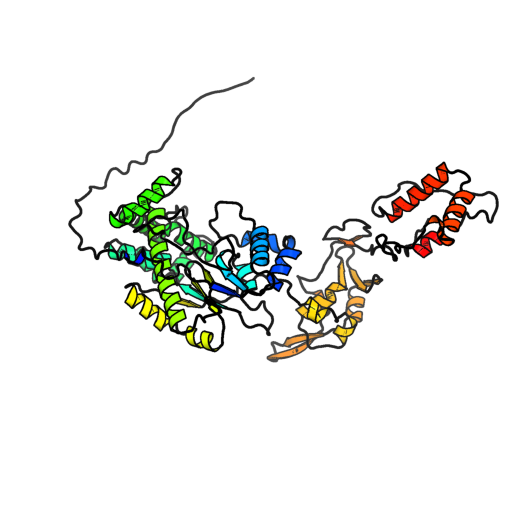 TYR A CA 1
ATOM 1431 C C . TYR A 1 175 ? 21.230 -5.275 -28.765 1.00 94.62 175 TYR A C 1
ATOM 1433 O O . TYR A 1 175 ? 21.464 -4.480 -29.669 1.00 94.62 175 TYR A O 1
ATOM 1441 N N . ASN A 1 176 ? 22.181 -5.692 -27.919 1.00 95.06 176 ASN A N 1
ATOM 1442 C CA . ASN A 1 176 ? 23.585 -5.266 -27.945 1.00 95.06 176 ASN A CA 1
ATOM 1443 C C . ASN A 1 176 ? 23.777 -3.738 -27.885 1.00 95.06 176 ASN A C 1
ATOM 1445 O O . ASN A 1 176 ? 24.677 -3.189 -28.519 1.00 95.06 176 ASN A O 1
ATOM 1449 N N . LEU A 1 177 ? 22.924 -3.046 -27.126 1.00 96.19 177 LEU A N 1
ATOM 1450 C CA . LEU A 1 177 ? 23.021 -1.603 -26.920 1.00 96.19 177 LEU A CA 1
ATOM 1451 C C . LEU A 1 177 ? 23.994 -1.268 -25.782 1.00 96.19 177 LEU A C 1
ATOM 1453 O O . LEU A 1 177 ? 24.220 -2.080 -24.884 1.00 96.19 177 LEU A O 1
ATOM 1457 N N . ASN A 1 178 ? 24.552 -0.053 -25.797 1.00 96.06 178 ASN A N 1
ATOM 1458 C CA . ASN A 1 178 ? 25.414 0.418 -24.714 1.00 96.06 178 ASN A CA 1
ATOM 1459 C C . ASN A 1 178 ? 24.610 0.582 -23.411 1.00 96.06 178 ASN A C 1
ATOM 1461 O O . ASN A 1 178 ? 23.592 1.272 -23.385 1.00 96.06 178 ASN A O 1
ATOM 1465 N N . THR A 1 179 ? 25.091 -0.032 -22.331 1.00 96.31 179 THR A N 1
ATOM 1466 C CA . THR A 1 179 ? 24.431 -0.058 -21.013 1.00 96.31 179 THR A CA 1
ATOM 1467 C C . THR A 1 179 ? 25.366 0.300 -19.862 1.00 96.31 179 THR A C 1
ATOM 1469 O O . THR A 1 179 ? 25.055 0.019 -18.706 1.00 96.31 179 THR A O 1
ATOM 1472 N N . LYS A 1 180 ? 26.525 0.902 -20.156 1.00 95.56 180 LYS A N 1
ATOM 1473 C CA . LYS A 1 180 ? 27.570 1.216 -19.174 1.00 95.56 180 LYS A CA 1
ATOM 1474 C C . LYS A 1 180 ? 27.017 1.932 -17.939 1.00 95.56 180 LYS A C 1
ATOM 1476 O O . LYS A 1 180 ? 27.288 1.508 -16.817 1.00 95.56 180 LYS A O 1
ATOM 1481 N N . TYR A 1 181 ? 26.267 3.013 -18.134 1.00 93.38 181 TYR A N 1
ATOM 1482 C CA . TYR A 1 181 ? 25.798 3.850 -17.029 1.00 93.38 181 TYR A CA 1
ATOM 1483 C C . TYR A 1 181 ? 24.610 3.220 -16.294 1.00 93.38 181 TYR A C 1
ATOM 1485 O O . TYR A 1 181 ? 24.507 3.337 -15.073 1.00 93.38 181 TYR A O 1
ATOM 1493 N N . LEU A 1 182 ? 23.728 2.514 -17.007 1.00 94.56 182 LEU A N 1
ATOM 1494 C CA . LEU A 1 182 ? 22.649 1.748 -16.382 1.00 94.56 182 LEU A CA 1
ATOM 1495 C C . LEU A 1 182 ? 23.178 0.588 -15.524 1.00 94.56 182 LEU A C 1
ATOM 1497 O O . LEU A 1 182 ? 22.662 0.351 -14.432 1.00 94.56 182 LEU A O 1
ATOM 1501 N N . GLU A 1 183 ? 24.220 -0.108 -15.976 1.00 94.81 183 GLU A N 1
ATOM 1502 C CA . GLU A 1 183 ? 24.896 -1.143 -15.186 1.00 94.81 183 GLU A CA 1
ATOM 1503 C C . GLU A 1 183 ? 25.556 -0.568 -13.944 1.00 94.81 183 GLU A C 1
ATOM 1505 O O . GLU A 1 183 ? 25.399 -1.121 -12.857 1.00 94.81 183 GLU A O 1
ATOM 1510 N N . GLU A 1 184 ? 26.252 0.560 -14.083 1.00 92.50 184 GLU A N 1
ATOM 1511 C CA . GLU A 1 184 ? 26.842 1.259 -12.945 1.00 92.50 184 GLU A CA 1
ATOM 1512 C C . GLU A 1 184 ? 25.767 1.658 -11.921 1.00 92.50 184 GLU A C 1
ATOM 1514 O O . GLU A 1 184 ? 25.955 1.447 -10.723 1.00 92.50 184 GLU A O 1
ATOM 1519 N N . TYR A 1 185 ? 24.604 2.138 -12.384 1.00 91.38 185 TYR A N 1
ATOM 1520 C CA . TYR A 1 185 ? 23.458 2.431 -11.520 1.00 91.38 185 TYR A CA 1
ATOM 1521 C C . TYR A 1 185 ? 22.950 1.219 -10.748 1.00 91.38 185 TYR A C 1
ATOM 1523 O O . TYR A 1 185 ? 22.651 1.332 -9.561 1.00 91.38 185 TYR A O 1
ATOM 1531 N N . ILE A 1 186 ? 22.821 0.072 -11.407 1.00 91.50 186 ILE A N 1
ATOM 1532 C CA . ILE A 1 186 ? 22.294 -1.139 -10.776 1.00 91.50 186 ILE A CA 1
ATOM 1533 C C . ILE A 1 186 ? 23.305 -1.714 -9.779 1.00 91.50 186 ILE A C 1
ATOM 1535 O O . ILE A 1 186 ? 22.914 -2.080 -8.670 1.00 91.50 186 ILE A O 1
ATOM 1539 N N . ASN A 1 187 ? 24.589 -1.741 -10.144 1.00 91.62 187 ASN A N 1
ATOM 1540 C CA . ASN A 1 187 ? 25.651 -2.349 -9.342 1.00 91.62 187 ASN A CA 1
ATOM 1541 C C . ASN A 1 187 ? 26.086 -1.482 -8.151 1.00 91.62 187 ASN A C 1
ATOM 1543 O O . ASN A 1 187 ? 26.479 -2.027 -7.124 1.00 91.62 187 ASN A O 1
ATOM 1547 N N . ASP A 1 188 ? 26.006 -0.152 -8.263 1.00 89.62 188 ASP A N 1
ATOM 1548 C CA . ASP A 1 188 ? 26.464 0.781 -7.223 1.00 89.62 188 ASP A CA 1
ATOM 1549 C C . ASP A 1 188 ? 25.433 1.880 -6.916 1.00 89.62 188 ASP A C 1
ATOM 1551 O O . ASP A 1 188 ? 25.715 3.077 -6.776 1.00 89.62 188 ASP A O 1
ATOM 1555 N N . ARG A 1 189 ? 24.173 1.446 -6.820 1.00 88.62 189 ARG A N 1
ATOM 1556 C CA . ARG A 1 189 ? 23.007 2.310 -6.616 1.00 88.62 189 ARG A CA 1
ATOM 1557 C C . ARG A 1 189 ? 23.151 3.244 -5.425 1.00 88.62 189 ARG A C 1
ATOM 1559 O O . ARG A 1 189 ? 22.771 4.409 -5.502 1.00 88.62 189 ARG A O 1
ATOM 1566 N N . GLU A 1 190 ? 23.657 2.732 -4.309 1.00 90.12 190 GLU A N 1
ATOM 1567 C CA . GLU A 1 190 ? 23.742 3.493 -3.065 1.00 90.12 190 GLU A CA 1
ATOM 1568 C C . GLU A 1 190 ? 24.761 4.624 -3.148 1.00 90.12 190 GLU A C 1
ATOM 1570 O O . GLU A 1 190 ? 24.476 5.721 -2.667 1.00 90.12 190 GLU A O 1
ATOM 1575 N N . ARG A 1 191 ? 25.907 4.402 -3.805 1.00 90.50 191 ARG A N 1
ATOM 1576 C CA . ARG A 1 191 ? 26.864 5.478 -4.072 1.00 90.50 191 ARG A CA 1
ATOM 1577 C C . ARG A 1 191 ? 26.244 6.552 -4.956 1.00 90.50 191 ARG A C 1
ATOM 1579 O O . ARG A 1 191 ? 26.349 7.726 -4.623 1.00 90.50 191 ARG A O 1
ATOM 1586 N N . ILE A 1 192 ? 25.568 6.162 -6.035 1.00 88.12 192 ILE A N 1
ATOM 1587 C CA . ILE A 1 192 ? 24.959 7.115 -6.975 1.00 88.12 192 ILE A CA 1
ATOM 1588 C C . ILE A 1 192 ? 23.849 7.930 -6.306 1.00 88.12 192 ILE A C 1
ATOM 1590 O O . ILE A 1 192 ? 23.766 9.140 -6.504 1.00 88.12 192 ILE A O 1
ATOM 1594 N N . LEU A 1 193 ? 23.013 7.297 -5.478 1.00 88.62 193 LEU A N 1
ATOM 1595 C CA . LEU A 1 193 ? 21.991 8.014 -4.718 1.00 88.62 193 LEU A CA 1
ATOM 1596 C C . LEU A 1 193 ? 22.618 9.010 -3.734 1.00 88.62 193 LEU A C 1
ATOM 1598 O O . LEU A 1 193 ? 22.140 10.138 -3.668 1.00 88.62 193 LEU A O 1
ATOM 1602 N N . ARG A 1 194 ? 23.691 8.636 -3.021 1.00 88.38 194 ARG A N 1
ATOM 1603 C CA . ARG A 1 194 ? 24.425 9.566 -2.142 1.00 88.38 194 ARG A CA 1
ATOM 1604 C C . ARG A 1 194 ? 24.998 10.751 -2.912 1.00 88.38 194 ARG A C 1
ATOM 1606 O O . ARG A 1 194 ? 24.784 11.883 -2.503 1.00 88.38 194 ARG A O 1
ATOM 1613 N N . GLU A 1 195 ? 25.627 10.504 -4.057 1.00 85.62 195 GLU A N 1
ATOM 1614 C CA . GLU A 1 195 ? 26.194 11.568 -4.890 1.00 85.62 195 GLU A CA 1
ATOM 1615 C C . GLU A 1 195 ? 25.123 12.567 -5.360 1.00 85.62 195 GLU A C 1
ATOM 1617 O O . GLU A 1 195 ? 25.370 13.772 -5.408 1.00 85.62 195 GLU A O 1
ATOM 1622 N N . ILE A 1 196 ? 23.917 12.090 -5.691 1.00 83.94 196 ILE A N 1
ATOM 1623 C CA . ILE A 1 196 ? 22.795 12.967 -6.051 1.00 83.94 196 ILE A CA 1
ATOM 1624 C C . ILE A 1 196 ? 22.342 13.783 -4.839 1.00 83.94 196 ILE A C 1
ATOM 1626 O O . ILE A 1 196 ? 22.192 14.996 -4.967 1.00 83.94 196 ILE A O 1
ATOM 1630 N N . ILE A 1 197 ? 22.148 13.142 -3.683 1.00 86.62 197 ILE A N 1
ATOM 1631 C CA . ILE A 1 197 ? 21.726 13.804 -2.438 1.00 86.62 197 ILE A CA 1
ATOM 1632 C C . ILE A 1 197 ? 22.708 14.927 -2.080 1.00 86.62 197 ILE A C 1
ATOM 1634 O O . ILE A 1 197 ? 22.294 16.072 -1.929 1.00 86.62 197 ILE A O 1
ATOM 1638 N N . GLU A 1 198 ? 24.009 14.629 -2.055 1.00 85.50 198 GLU A N 1
ATOM 1639 C CA . GLU A 1 198 ? 25.072 15.585 -1.715 1.00 85.50 198 GLU A CA 1
ATOM 1640 C C . GLU A 1 198 ? 25.131 16.785 -2.672 1.00 85.50 198 GLU A C 1
ATOM 1642 O O . GLU A 1 198 ? 25.422 17.902 -2.252 1.00 85.50 198 GLU A O 1
ATOM 1647 N N . LYS A 1 199 ? 24.855 16.577 -3.966 1.00 82.50 199 LYS A N 1
ATOM 1648 C CA . LYS A 1 199 ? 24.958 17.630 -4.993 1.00 82.50 199 LYS A CA 1
ATOM 1649 C C . LYS A 1 199 ? 23.678 18.429 -5.215 1.00 82.50 199 LYS A C 1
ATOM 1651 O O . LYS A 1 199 ? 23.736 19.466 -5.874 1.00 82.50 199 LYS A O 1
ATOM 1656 N N . THR A 1 200 ? 22.528 17.931 -4.767 1.00 77.00 200 THR A N 1
ATOM 1657 C CA . THR A 1 200 ? 21.217 18.531 -5.079 1.00 77.00 200 THR A CA 1
ATOM 1658 C C . THR A 1 200 ? 20.356 18.833 -3.859 1.00 77.00 200 THR A C 1
ATOM 1660 O O . THR A 1 200 ? 19.239 19.303 -4.050 1.00 77.00 200 THR A O 1
ATOM 1663 N N . ASP A 1 201 ? 20.871 18.589 -2.647 1.00 78.69 201 ASP A N 1
ATOM 1664 C CA . ASP A 1 201 ? 20.181 18.809 -1.365 1.00 78.69 201 ASP A CA 1
ATOM 1665 C C . ASP A 1 201 ? 18.745 18.256 -1.366 1.00 78.69 201 ASP A C 1
ATOM 1667 O O . ASP A 1 201 ? 17.788 18.895 -0.939 1.00 78.69 201 ASP A O 1
ATOM 1671 N N . CYS A 1 202 ? 18.583 17.062 -1.944 1.00 82.38 202 CYS A N 1
ATOM 1672 C CA . CYS A 1 202 ? 17.298 16.380 -2.030 1.00 82.38 202 CYS A CA 1
ATOM 1673 C C . CYS A 1 202 ? 17.269 15.151 -1.127 1.00 82.38 202 CYS A C 1
ATOM 1675 O O . CYS A 1 202 ? 18.292 14.551 -0.792 1.00 82.38 202 CYS A O 1
ATOM 1677 N N . THR A 1 203 ? 16.068 14.725 -0.760 1.00 84.94 203 THR A N 1
ATOM 1678 C CA . THR A 1 203 ? 15.870 13.474 -0.038 1.00 84.94 203 THR A CA 1
ATOM 1679 C C . THR A 1 203 ? 16.262 12.281 -0.907 1.00 84.94 203 THR A C 1
ATOM 1681 O O . THR A 1 203 ? 16.176 12.276 -2.139 1.00 84.94 203 THR A O 1
ATOM 1684 N N . ARG A 1 204 ? 16.614 11.177 -0.249 1.00 84.50 204 ARG A N 1
ATOM 1685 C CA . ARG A 1 204 ? 16.891 9.903 -0.919 1.00 84.50 204 ARG A CA 1
ATOM 1686 C C . ARG A 1 204 ? 15.756 9.448 -1.842 1.00 84.50 204 ARG A C 1
ATOM 1688 O O . ARG A 1 204 ? 16.008 8.847 -2.887 1.00 84.50 204 ARG A O 1
ATOM 1695 N N . ASP A 1 205 ? 14.513 9.702 -1.458 1.00 79.94 205 ASP A N 1
ATOM 1696 C CA . ASP A 1 205 ? 13.340 9.327 -2.241 1.00 79.94 205 ASP A CA 1
ATOM 1697 C C . ASP A 1 205 ? 13.134 10.216 -3.471 1.00 79.94 205 ASP A C 1
ATOM 1699 O O . ASP A 1 205 ? 12.736 9.715 -4.528 1.00 79.94 205 ASP A O 1
ATOM 1703 N N . GLU A 1 206 ? 13.467 11.501 -3.384 1.00 82.25 206 GLU A N 1
ATOM 1704 C CA . GLU A 1 206 ? 13.517 12.396 -4.542 1.00 82.25 206 GLU A CA 1
ATOM 1705 C C . GLU A 1 206 ? 14.618 11.972 -5.516 1.00 82.25 206 GLU A C 1
ATOM 1707 O O . GLU A 1 206 ? 14.345 11.845 -6.712 1.00 82.25 206 GLU A O 1
ATOM 1712 N N . ALA A 1 207 ? 15.811 11.628 -5.019 1.00 84.88 207 ALA A N 1
ATOM 1713 C CA . ALA A 1 207 ? 16.908 11.109 -5.838 1.00 84.88 207 ALA A CA 1
ATOM 1714 C C . ALA A 1 207 ? 16.520 9.817 -6.586 1.00 84.88 207 ALA A C 1
ATOM 1716 O O . ALA A 1 207 ? 16.754 9.688 -7.791 1.00 84.88 207 ALA A O 1
ATOM 1717 N N . LYS A 1 208 ? 15.855 8.867 -5.910 1.00 85.38 208 LYS A N 1
ATOM 1718 C CA . LYS A 1 208 ? 15.304 7.659 -6.561 1.00 85.38 208 LYS A CA 1
ATOM 1719 C C . LYS A 1 208 ? 14.282 8.019 -7.638 1.00 85.38 208 LYS A C 1
ATOM 1721 O O . LYS A 1 208 ? 14.341 7.496 -8.751 1.00 85.38 208 LYS A O 1
ATOM 1726 N N . THR A 1 209 ? 13.345 8.907 -7.305 1.00 84.56 209 THR A N 1
ATOM 1727 C CA . THR A 1 209 ? 12.275 9.348 -8.211 1.00 84.56 209 THR A CA 1
ATOM 1728 C C . THR A 1 209 ? 12.854 10.003 -9.462 1.00 84.56 209 THR A C 1
ATOM 1730 O O . THR A 1 209 ? 12.349 9.804 -10.563 1.00 84.56 209 THR A O 1
ATOM 1733 N N . LEU A 1 210 ? 13.946 10.747 -9.317 1.00 83.56 210 LEU A N 1
ATOM 1734 C CA . LEU A 1 210 ? 14.641 11.417 -10.405 1.00 83.56 210 LEU A CA 1
ATOM 1735 C C . LEU A 1 210 ? 15.231 10.438 -11.429 1.00 83.56 210 LEU A C 1
ATOM 1737 O O . LEU A 1 210 ? 15.039 10.608 -12.633 1.00 83.56 210 LEU A O 1
ATOM 1741 N N . LEU A 1 211 ? 15.908 9.387 -10.963 1.00 85.94 211 LEU A N 1
ATOM 1742 C CA . LEU A 1 211 ? 16.475 8.357 -11.839 1.00 85.94 211 LEU A CA 1
ATOM 1743 C C . LEU A 1 211 ? 15.380 7.529 -12.523 1.00 85.94 211 LEU A C 1
ATOM 1745 O O . LEU A 1 211 ? 15.469 7.251 -13.719 1.00 85.94 211 LEU A O 1
ATOM 1749 N N . LEU A 1 212 ? 14.298 7.215 -11.802 1.00 84.56 212 LEU A N 1
ATOM 1750 C CA . LEU A 1 212 ? 13.119 6.570 -12.385 1.00 84.56 212 LEU A CA 1
ATOM 1751 C C . LEU A 1 212 ? 12.435 7.455 -13.435 1.00 84.56 212 LEU A C 1
ATOM 1753 O O . LEU A 1 212 ? 11.975 6.939 -14.452 1.00 84.56 212 LEU A O 1
ATOM 1757 N N . LYS A 1 213 ? 12.390 8.778 -13.236 1.00 85.69 213 LYS A N 1
ATOM 1758 C CA . LYS A 1 213 ? 11.881 9.720 -14.244 1.00 85.69 213 LYS A CA 1
ATOM 1759 C C . LYS A 1 213 ? 12.708 9.650 -15.526 1.00 85.69 213 LYS A C 1
ATOM 1761 O O . LYS A 1 213 ? 12.116 9.553 -16.595 1.00 85.69 213 LYS A O 1
ATOM 1766 N N . ILE A 1 214 ? 14.040 9.625 -15.430 1.00 86.19 214 ILE A N 1
ATOM 1767 C CA . ILE A 1 214 ? 14.929 9.507 -16.601 1.00 86.19 214 ILE A CA 1
ATOM 1768 C C . ILE A 1 214 ? 14.697 8.185 -17.342 1.00 86.19 214 ILE A C 1
ATOM 1770 O O . ILE A 1 214 ? 14.487 8.199 -18.554 1.00 86.19 214 ILE A O 1
ATOM 1774 N N . LEU A 1 215 ? 14.651 7.059 -16.619 1.00 86.75 215 LEU A N 1
ATOM 1775 C CA . LEU A 1 215 ? 14.361 5.736 -17.195 1.00 86.75 215 LEU A CA 1
ATOM 1776 C C . LEU A 1 215 ? 13.013 5.674 -17.922 1.00 86.75 215 LEU A C 1
ATOM 1778 O O . LEU A 1 215 ? 12.845 4.891 -18.852 1.00 86.75 215 LEU A O 1
ATOM 1782 N N . ASN A 1 216 ? 12.065 6.520 -17.521 1.00 84.94 216 ASN A N 1
ATOM 1783 C CA . ASN A 1 216 ? 10.751 6.642 -18.142 1.00 84.94 216 ASN A CA 1
ATOM 1784 C C . ASN A 1 216 ? 10.632 7.849 -19.097 1.00 84.94 216 ASN A C 1
ATOM 1786 O O . ASN A 1 216 ? 9.519 8.250 -19.438 1.00 84.94 216 ASN A O 1
ATOM 1790 N N . GLY A 1 217 ? 11.754 8.416 -19.557 1.00 81.62 217 GLY A N 1
ATOM 1791 C CA . GLY A 1 217 ? 11.784 9.441 -20.608 1.00 81.62 217 GLY A CA 1
ATOM 1792 C C . GLY A 1 217 ? 11.552 10.882 -20.155 1.00 81.62 217 GLY A C 1
ATOM 1793 O O . GLY A 1 217 ? 11.280 11.739 -20.996 1.00 81.62 217 GLY A O 1
ATOM 1794 N N . GLY A 1 218 ? 11.606 11.148 -18.850 1.00 82.19 218 GLY A N 1
ATOM 1795 C CA . GLY A 1 218 ? 11.476 12.483 -18.274 1.00 82.19 218 GLY A CA 1
ATOM 1796 C C . GLY A 1 218 ? 12.739 13.329 -18.448 1.00 82.19 218 GLY A C 1
ATOM 1797 O O . GLY A 1 218 ? 13.853 12.809 -18.428 1.00 82.19 218 GLY A O 1
ATOM 1798 N N . ALA A 1 219 ? 12.553 14.643 -18.593 1.00 70.38 219 ALA A N 1
ATOM 1799 C CA . ALA A 1 219 ? 13.646 15.599 -18.743 1.00 70.38 219 ALA A CA 1
ATOM 1800 C C . ALA A 1 219 ? 14.474 15.754 -17.456 1.00 70.38 219 ALA A C 1
ATOM 1802 O O . ALA A 1 219 ? 13.944 15.689 -16.344 1.00 70.38 219 ALA A O 1
ATOM 1803 N N . ASP A 1 220 ? 15.763 16.035 -17.630 1.00 67.12 220 ASP A N 1
ATOM 1804 C CA . ASP A 1 220 ? 16.671 16.442 -16.563 1.00 67.12 220 ASP A CA 1
ATOM 1805 C C . ASP A 1 220 ? 16.851 17.970 -16.560 1.00 67.12 220 ASP A C 1
ATOM 1807 O O . ASP A 1 220 ? 17.048 18.575 -17.612 1.00 67.12 220 ASP A O 1
ATOM 1811 N N . LYS A 1 221 ? 16.781 18.593 -15.379 1.00 62.53 221 LYS A N 1
ATOM 1812 C CA . LYS A 1 221 ? 16.991 20.033 -15.176 1.00 62.53 221 LYS A CA 1
ATOM 1813 C C . LYS A 1 221 ? 18.198 20.364 -14.284 1.00 62.53 221 LYS A C 1
ATOM 1815 O O . LYS A 1 221 ? 18.463 21.542 -14.073 1.00 62.53 221 LYS A O 1
ATOM 1820 N N . THR A 1 222 ? 18.928 19.378 -13.757 1.00 60.84 222 THR A N 1
ATOM 1821 C CA . THR A 1 222 ? 20.027 19.588 -12.794 1.00 60.84 222 THR A CA 1
ATOM 1822 C C . THR A 1 222 ? 21.354 19.018 -13.296 1.00 60.84 222 THR A C 1
ATOM 1824 O O . THR A 1 222 ? 21.408 17.967 -13.928 1.00 60.84 222 THR A O 1
ATOM 1827 N N . PHE A 1 223 ? 22.455 19.727 -13.033 1.00 53.78 223 PHE A N 1
ATOM 1828 C CA . PHE A 1 223 ? 23.750 19.452 -13.658 1.00 53.78 223 PHE A CA 1
ATOM 1829 C C . PHE A 1 223 ? 24.616 18.494 -12.823 1.00 53.78 223 PHE A C 1
ATOM 1831 O O . PHE A 1 223 ? 25.226 18.899 -11.837 1.00 53.78 223 PHE A O 1
ATOM 1838 N N . ILE A 1 224 ? 24.710 17.225 -13.243 1.00 64.94 224 ILE A N 1
ATOM 1839 C CA . ILE A 1 224 ? 25.694 16.246 -12.741 1.00 64.94 224 ILE A CA 1
ATOM 1840 C C . ILE A 1 224 ? 26.304 15.500 -13.952 1.00 64.94 224 ILE A C 1
ATOM 1842 O O . ILE A 1 224 ? 25.545 14.914 -14.726 1.00 64.94 224 ILE A O 1
ATOM 1846 N N . PRO A 1 225 ? 27.643 15.480 -14.149 1.00 64.12 225 PRO A N 1
ATOM 1847 C CA . PRO A 1 225 ? 28.270 14.913 -15.353 1.00 64.12 225 PRO A CA 1
ATOM 1848 C C . PRO A 1 225 ? 27.926 13.443 -15.653 1.00 64.12 225 PRO A C 1
ATOM 1850 O O . PRO A 1 225 ? 27.496 13.145 -16.765 1.00 64.12 225 PRO A O 1
ATOM 1853 N N . TRP A 1 226 ? 28.039 12.538 -14.670 1.00 77.31 226 TRP A N 1
ATOM 1854 C CA . TRP A 1 226 ? 27.682 11.114 -14.826 1.00 77.31 226 TRP A CA 1
ATOM 1855 C C . TRP A 1 226 ? 26.227 10.932 -15.281 1.00 77.31 226 TRP A C 1
ATOM 1857 O O . TRP A 1 226 ? 25.914 10.144 -16.171 1.00 77.31 226 TRP A O 1
ATOM 1867 N N . ARG A 1 227 ? 25.333 11.751 -14.725 1.00 74.88 227 ARG A N 1
ATOM 1868 C CA . ARG A 1 227 ? 23.899 11.705 -14.999 1.00 74.88 227 ARG A CA 1
ATOM 1869 C C . ARG A 1 227 ? 23.542 12.169 -16.409 1.00 74.88 227 ARG A C 1
ATOM 1871 O O . ARG A 1 227 ? 22.589 11.655 -16.987 1.00 74.88 227 ARG A O 1
ATOM 1878 N N . LYS A 1 228 ? 24.312 13.100 -16.981 1.00 81.12 228 LYS A N 1
ATOM 1879 C CA . LYS A 1 228 ? 24.140 13.546 -18.371 1.00 81.12 228 LYS A CA 1
ATOM 1880 C C . LYS A 1 228 ? 24.406 12.412 -19.359 1.00 81.12 228 LYS A C 1
ATOM 1882 O O . LYS A 1 228 ? 23.644 12.241 -20.308 1.00 81.12 228 LYS A O 1
ATOM 1887 N N . GLU A 1 229 ? 25.464 11.638 -19.132 1.00 87.69 229 GLU A N 1
ATOM 1888 C CA . GLU A 1 229 ? 25.782 10.494 -19.990 1.00 87.69 229 GLU A CA 1
ATOM 1889 C C . GLU A 1 229 ? 24.809 9.331 -19.761 1.00 87.69 229 GLU A C 1
ATOM 1891 O O . GLU A 1 229 ? 24.331 8.753 -20.734 1.00 87.69 229 GLU A O 1
ATOM 1896 N N . PHE A 1 230 ? 24.397 9.080 -18.511 1.00 89.31 230 PHE A N 1
ATOM 1897 C CA . PHE A 1 230 ? 23.291 8.165 -18.205 1.00 89.31 230 PHE A CA 1
ATOM 1898 C C . PHE A 1 230 ? 21.999 8.549 -18.944 1.00 89.31 230 PHE A C 1
ATOM 1900 O O . PHE A 1 230 ? 21.362 7.703 -19.566 1.00 89.31 230 PHE A O 1
ATOM 1907 N N . PHE A 1 231 ? 21.625 9.833 -18.931 1.00 89.06 231 PHE A N 1
ATOM 1908 C CA . PHE A 1 231 ? 20.449 10.328 -19.645 1.00 89.06 231 PHE A CA 1
ATOM 1909 C C . PHE A 1 231 ? 20.549 10.069 -21.151 1.00 89.06 231 PHE A C 1
ATOM 1911 O O . PHE A 1 231 ? 19.600 9.552 -21.736 1.00 89.06 231 PHE A O 1
ATOM 1918 N N . ARG A 1 232 ? 21.688 10.388 -21.781 1.00 89.69 232 ARG A N 1
ATOM 1919 C CA . ARG A 1 232 ? 21.900 10.147 -23.218 1.00 89.69 232 ARG A CA 1
ATOM 1920 C C . ARG A 1 232 ? 21.845 8.665 -23.573 1.00 89.69 232 ARG A C 1
ATOM 1922 O O . ARG A 1 232 ? 21.174 8.319 -24.539 1.00 89.69 232 ARG A O 1
ATOM 1929 N N . GLU A 1 233 ? 22.518 7.818 -22.793 1.00 94.38 233 GLU A N 1
ATOM 1930 C CA . GLU A 1 233 ? 22.496 6.361 -22.963 1.00 94.38 233 GLU A CA 1
ATOM 1931 C C . GLU A 1 233 ? 21.056 5.839 -22.922 1.00 94.38 233 GLU A C 1
ATOM 1933 O O . GLU A 1 233 ? 20.606 5.163 -23.846 1.00 94.38 233 GLU A O 1
ATOM 1938 N N . VAL A 1 234 ? 20.297 6.225 -21.893 1.00 93.69 234 VAL A N 1
ATOM 1939 C CA . VAL A 1 234 ? 18.901 5.813 -21.740 1.00 93.69 234 VAL A CA 1
ATOM 1940 C C . VAL A 1 234 ? 18.037 6.334 -22.888 1.00 93.69 234 VAL A C 1
ATOM 1942 O O . VAL A 1 234 ? 17.304 5.541 -23.469 1.00 93.69 234 VAL A O 1
ATOM 1945 N N . GLN A 1 235 ? 18.112 7.618 -23.260 1.00 92.44 235 GLN A N 1
ATOM 1946 C CA . GLN A 1 235 ? 17.299 8.155 -24.365 1.00 92.44 235 GLN A CA 1
ATOM 1947 C C . GLN A 1 235 ? 17.582 7.429 -25.684 1.00 92.44 235 GLN A C 1
ATOM 1949 O O . GLN A 1 235 ? 16.641 6.997 -26.349 1.00 92.44 235 GLN A O 1
ATOM 1954 N N . HIS A 1 236 ? 18.858 7.226 -26.020 1.00 94.94 236 HIS A N 1
ATOM 1955 C CA . HIS A 1 236 ? 19.250 6.503 -27.227 1.00 94.94 236 HIS A CA 1
ATOM 1956 C C . HIS A 1 236 ? 18.693 5.072 -27.244 1.00 94.94 236 HIS A C 1
ATOM 1958 O O . HIS A 1 236 ? 18.139 4.621 -28.251 1.00 94.94 236 HIS A O 1
ATOM 1964 N N . ASN A 1 237 ? 18.776 4.369 -26.113 1.00 97.00 237 ASN A N 1
ATOM 1965 C CA . ASN A 1 237 ? 18.260 3.010 -26.003 1.00 97.00 237 ASN A CA 1
ATOM 1966 C C . ASN A 1 237 ? 16.727 2.969 -26.091 1.00 97.00 237 ASN A C 1
ATOM 1968 O O . ASN A 1 237 ? 16.171 2.090 -26.751 1.00 97.00 237 ASN A O 1
ATOM 1972 N N . LEU A 1 238 ? 16.033 3.933 -25.474 1.00 96.12 238 LEU A N 1
ATOM 1973 C CA . LEU A 1 238 ? 14.577 4.059 -25.564 1.00 96.12 238 LEU A CA 1
ATOM 1974 C C . LEU A 1 238 ? 14.123 4.289 -27.013 1.00 96.12 238 LEU A C 1
ATOM 1976 O O . LEU A 1 238 ? 13.195 3.624 -27.475 1.00 96.12 238 LEU A O 1
ATOM 1980 N N . GLU A 1 239 ? 14.779 5.199 -27.735 1.00 95.69 239 GLU A N 1
ATOM 1981 C CA . GLU A 1 239 ? 14.511 5.477 -29.150 1.00 95.69 239 GLU A CA 1
ATOM 1982 C C . GLU A 1 239 ? 14.712 4.230 -30.007 1.00 95.69 239 GLU A C 1
ATOM 1984 O O . GLU A 1 239 ? 13.777 3.811 -30.697 1.00 95.69 239 GLU A O 1
ATOM 1989 N N . THR A 1 240 ? 15.880 3.597 -29.881 1.00 96.50 240 THR A N 1
ATOM 1990 C CA . THR A 1 240 ? 16.279 2.429 -30.674 1.00 96.50 240 THR A CA 1
ATOM 1991 C C . THR A 1 240 ? 15.345 1.244 -30.455 1.00 96.50 240 THR A C 1
ATOM 1993 O O . THR A 1 240 ? 14.822 0.684 -31.416 1.00 96.50 240 THR A O 1
ATOM 1996 N N . VAL A 1 241 ? 15.058 0.888 -29.199 1.00 96.31 241 VAL A N 1
ATOM 1997 C CA . VAL A 1 241 ? 14.171 -0.243 -28.894 1.00 96.31 241 VAL A CA 1
ATOM 1998 C C . VAL A 1 241 ? 12.737 0.042 -29.329 1.00 96.31 241 VAL A C 1
ATOM 2000 O O . VAL A 1 241 ? 12.057 -0.849 -29.831 1.00 96.31 241 VAL A O 1
ATOM 2003 N N . SER A 1 242 ? 12.251 1.276 -29.169 1.00 96.06 242 SER A N 1
ATOM 2004 C CA . SER A 1 242 ? 10.843 1.584 -29.441 1.00 96.06 242 SER A CA 1
ATOM 2005 C C . SER A 1 242 ? 10.420 1.346 -30.893 1.00 96.06 242 SER A C 1
ATOM 2007 O O . SER A 1 242 ? 9.244 1.078 -31.142 1.00 96.06 242 SER A O 1
ATOM 2009 N N . ILE A 1 243 ? 11.350 1.453 -31.845 1.00 95.56 243 ILE A N 1
ATOM 2010 C CA . ILE A 1 243 ? 11.075 1.331 -33.282 1.00 95.56 243 ILE A CA 1
ATOM 2011 C C . ILE A 1 243 ? 11.255 -0.091 -33.822 1.00 95.56 243 ILE A C 1
ATOM 2013 O O . ILE A 1 243 ? 10.991 -0.317 -35.003 1.00 95.56 243 ILE A O 1
ATOM 2017 N N . LEU A 1 244 ? 11.678 -1.042 -32.986 1.00 94.75 244 LEU A N 1
ATOM 2018 C CA . LEU A 1 244 ? 11.903 -2.418 -33.417 1.00 94.75 244 LEU A CA 1
ATOM 2019 C C . LEU A 1 244 ? 10.596 -3.082 -33.904 1.00 94.75 244 LEU A C 1
ATOM 2021 O O . LEU A 1 244 ? 9.535 -2.871 -33.294 1.00 94.75 244 LEU A O 1
ATOM 2025 N N . PRO A 1 245 ? 10.633 -3.880 -34.993 1.00 92.62 245 PRO A N 1
ATOM 2026 C CA . PRO A 1 245 ? 9.432 -4.441 -35.618 1.00 92.62 245 PRO A CA 1
ATOM 2027 C C . PRO A 1 245 ? 8.537 -5.252 -34.673 1.00 92.62 245 PRO A C 1
ATOM 2029 O O . PRO A 1 245 ? 7.312 -5.126 -34.733 1.00 92.62 245 PRO A O 1
ATOM 2032 N N . GLU A 1 246 ? 9.116 -6.043 -33.767 1.00 92.00 246 GLU A N 1
ATOM 2033 C CA . GLU A 1 246 ? 8.374 -6.848 -32.788 1.00 92.00 246 GLU A CA 1
ATOM 2034 C C . GLU A 1 246 ? 7.568 -6.001 -31.795 1.00 92.00 246 GLU A C 1
ATOM 2036 O O . GLU A 1 246 ? 6.562 -6.469 -31.264 1.00 92.00 246 GLU A O 1
ATOM 2041 N N . PHE A 1 247 ? 7.941 -4.736 -31.584 1.00 94.81 247 PHE A N 1
ATOM 2042 C CA . PHE A 1 247 ? 7.245 -3.815 -30.683 1.00 94.81 247 PHE A CA 1
ATOM 2043 C C . PHE A 1 247 ? 6.351 -2.810 -31.419 1.00 94.81 247 PHE A C 1
ATOM 2045 O O . PHE A 1 247 ? 5.673 -1.992 -30.786 1.00 94.81 247 PHE A O 1
ATOM 2052 N N . ALA A 1 248 ? 6.258 -2.896 -32.750 1.00 93.81 248 ALA A N 1
ATOM 2053 C CA . ALA A 1 248 ? 5.474 -1.972 -33.567 1.00 93.81 248 ALA A CA 1
ATOM 2054 C C . ALA A 1 248 ? 3.993 -1.909 -33.149 1.00 93.81 248 ALA A C 1
ATOM 2056 O O . ALA A 1 248 ? 3.371 -0.844 -33.204 1.00 93.81 248 ALA A O 1
ATOM 2057 N N . PHE A 1 249 ? 3.417 -3.024 -32.683 1.00 93.75 249 PHE A N 1
ATOM 2058 C CA . PHE A 1 249 ? 2.032 -3.063 -32.204 1.00 93.75 249 PHE A CA 1
ATOM 2059 C C . PHE A 1 249 ? 1.821 -2.236 -30.923 1.00 93.75 249 PHE A C 1
ATOM 2061 O O . PHE A 1 249 ? 0.779 -1.587 -30.780 1.00 93.75 249 PHE A O 1
ATOM 2068 N N . ILE A 1 250 ? 2.813 -2.217 -30.024 1.00 95.19 250 ILE A N 1
ATOM 2069 C CA . ILE A 1 250 ? 2.825 -1.408 -28.798 1.00 95.19 250 ILE A CA 1
ATOM 2070 C C . ILE A 1 250 ? 2.942 0.061 -29.179 1.00 95.19 250 ILE A C 1
ATOM 2072 O O . ILE A 1 250 ? 2.078 0.862 -28.810 1.00 95.19 250 ILE A O 1
ATOM 2076 N N . ARG A 1 251 ? 3.960 0.398 -29.983 1.00 95.06 251 ARG A N 1
ATOM 2077 C CA . ARG A 1 251 ? 4.218 1.772 -30.427 1.00 95.06 251 ARG A CA 1
ATOM 2078 C C . ARG A 1 251 ? 2.999 2.367 -31.122 1.00 95.06 251 ARG A C 1
ATOM 2080 O O . ARG A 1 251 ? 2.552 3.445 -30.748 1.00 95.06 251 ARG A O 1
ATOM 2087 N N . ARG A 1 252 ? 2.390 1.630 -32.060 1.00 94.12 252 ARG A N 1
ATOM 2088 C CA . ARG A 1 252 ? 1.178 2.059 -32.775 1.00 94.12 252 ARG A CA 1
ATOM 2089 C C . ARG A 1 252 ? 0.032 2.394 -31.821 1.00 94.12 252 ARG A C 1
ATOM 2091 O O . ARG A 1 252 ? -0.590 3.442 -31.977 1.00 94.12 252 ARG A O 1
ATOM 2098 N N . LYS A 1 253 ? -0.244 1.539 -30.829 1.00 93.44 253 LYS A N 1
ATOM 2099 C CA . LYS A 1 253 ? -1.315 1.784 -29.848 1.00 93.44 253 LYS A CA 1
ATOM 2100 C C . LYS A 1 253 ? -1.051 3.038 -29.013 1.00 93.44 253 LYS A C 1
ATOM 2102 O O . LYS A 1 253 ? -1.991 3.764 -28.703 1.00 93.44 253 LYS A O 1
ATOM 2107 N N . ILE A 1 254 ? 0.204 3.287 -28.649 1.00 92.00 254 ILE A N 1
ATOM 2108 C CA . ILE A 1 254 ? 0.602 4.466 -27.871 1.00 92.00 254 ILE A CA 1
ATOM 2109 C C . ILE A 1 254 ? 0.483 5.731 -28.711 1.00 92.00 254 ILE A C 1
ATOM 2111 O O . ILE A 1 254 ? -0.114 6.698 -28.250 1.00 92.00 254 ILE A O 1
ATOM 2115 N N . THR A 1 255 ? 0.974 5.714 -29.952 1.00 92.25 255 THR A N 1
ATOM 2116 C CA . THR A 1 255 ? 0.845 6.843 -30.882 1.00 92.25 255 THR A CA 1
ATOM 2117 C C . THR A 1 255 ? -0.620 7.217 -31.102 1.00 92.25 255 THR A C 1
ATOM 2119 O O . THR A 1 255 ? -0.956 8.389 -31.021 1.00 92.25 255 THR A O 1
ATOM 2122 N N . GLN A 1 256 ? -1.509 6.234 -31.281 1.00 91.06 256 GLN A N 1
ATOM 2123 C CA . GLN A 1 256 ? -2.954 6.465 -31.438 1.00 91.06 256 GLN A CA 1
ATOM 2124 C C . GLN A 1 256 ? -3.623 7.126 -30.225 1.00 91.06 256 GLN A C 1
ATOM 2126 O O . GLN A 1 256 ? -4.691 7.711 -30.366 1.00 91.06 256 GLN A O 1
ATOM 2131 N N . ARG A 1 257 ? -3.043 6.984 -29.030 1.00 85.69 257 ARG A N 1
ATOM 2132 C CA . ARG A 1 257 ? -3.571 7.562 -27.786 1.00 85.69 257 ARG A CA 1
ATOM 2133 C C . ARG A 1 257 ? -2.883 8.865 -27.392 1.00 85.69 257 ARG A C 1
ATOM 2135 O O . ARG A 1 257 ? -3.298 9.477 -26.415 1.00 85.69 257 ARG A O 1
ATOM 2142 N N . SER A 1 258 ? -1.805 9.234 -28.075 1.00 83.50 258 SER A N 1
ATOM 2143 C CA . SER A 1 258 ? -1.038 10.419 -27.729 1.00 83.50 258 SER A CA 1
ATOM 2144 C C . SER A 1 258 ? -1.805 11.678 -28.118 1.00 83.50 258 SER A C 1
ATOM 2146 O O . SER A 1 258 ? -2.328 11.781 -29.222 1.00 83.50 258 SER A O 1
ATOM 2148 N N . ASP A 1 259 ? -1.806 12.655 -27.222 1.00 81.50 259 ASP A N 1
ATOM 2149 C CA . ASP A 1 259 ? -2.272 14.026 -27.442 1.00 81.50 259 ASP A CA 1
ATOM 2150 C C . ASP A 1 259 ? -1.148 14.952 -27.957 1.00 81.50 259 ASP A C 1
ATOM 2152 O O . ASP A 1 259 ? -1.246 16.173 -27.871 1.00 81.50 259 ASP A O 1
ATOM 2156 N N . GLY A 1 260 ? -0.037 14.377 -28.434 1.00 75.38 260 GLY A N 1
ATOM 2157 C CA . GLY A 1 260 ? 1.168 15.107 -28.833 1.00 75.38 260 GLY A CA 1
ATOM 2158 C C . GLY A 1 260 ? 2.137 15.428 -27.689 1.00 75.38 260 GLY A C 1
ATOM 2159 O O . GLY A 1 260 ? 3.269 15.815 -27.963 1.00 75.38 260 GLY A O 1
ATOM 2160 N N . LYS A 1 261 ? 1.761 15.217 -26.417 1.00 76.88 261 LYS A N 1
ATOM 2161 C CA . LYS A 1 261 ? 2.638 15.477 -25.255 1.00 76.88 261 LYS A CA 1
ATOM 2162 C C . LYS A 1 261 ? 3.432 14.256 -24.793 1.00 76.88 261 LYS A C 1
ATOM 2164 O O . LYS A 1 261 ? 4.253 14.352 -23.882 1.00 76.88 261 LYS A O 1
ATOM 2169 N N . TYR A 1 262 ? 3.173 13.081 -25.365 1.00 80.94 262 TYR A N 1
ATOM 2170 C CA . TYR A 1 262 ? 3.796 11.843 -24.897 1.00 80.94 262 TYR A CA 1
ATOM 2171 C C . TYR A 1 262 ? 5.187 11.674 -25.506 1.00 80.94 262 TYR A C 1
ATOM 2173 O O . TYR A 1 262 ? 5.348 11.731 -26.723 1.00 80.94 262 TYR A O 1
ATOM 2181 N N . ASN A 1 263 ? 6.171 11.322 -24.676 1.00 89.06 263 ASN A N 1
ATOM 2182 C CA . ASN A 1 263 ? 7.408 10.717 -25.162 1.00 89.06 263 ASN A CA 1
ATOM 2183 C C . ASN A 1 263 ? 7.084 9.293 -25.663 1.00 89.06 263 ASN A C 1
ATOM 2185 O O . ASN A 1 263 ? 7.030 8.340 -24.881 1.00 89.06 263 ASN A O 1
ATOM 2189 N N . ILE A 1 264 ? 6.776 9.174 -26.962 1.00 93.31 264 ILE A N 1
ATOM 2190 C CA . ILE A 1 264 ? 6.351 7.917 -27.599 1.00 93.31 264 ILE A CA 1
ATOM 2191 C C . ILE A 1 264 ? 7.395 6.806 -27.399 1.00 93.31 264 ILE A C 1
ATOM 2193 O O . ILE A 1 264 ? 6.982 5.721 -26.972 1.00 93.31 264 ILE A O 1
ATOM 2197 N N . PRO A 1 265 ? 8.707 7.027 -27.647 1.00 95.06 265 PRO A N 1
ATOM 2198 C CA . PRO A 1 265 ? 9.728 6.024 -27.357 1.00 95.06 265 PRO A CA 1
ATOM 2199 C C . PRO A 1 265 ? 9.687 5.512 -25.919 1.00 95.06 265 PRO A C 1
ATOM 2201 O O . PRO A 1 265 ? 9.528 4.312 -25.686 1.00 95.06 265 PRO A O 1
ATOM 2204 N N . ALA A 1 266 ? 9.716 6.424 -24.947 1.00 93.31 266 ALA A N 1
ATOM 2205 C CA . ALA A 1 266 ? 9.757 6.059 -23.539 1.00 93.31 266 ALA A CA 1
ATOM 2206 C C . ALA A 1 266 ? 8.498 5.317 -23.079 1.00 93.31 266 ALA A C 1
ATOM 2208 O O . ALA A 1 266 ? 8.588 4.297 -22.398 1.00 93.31 266 ALA A O 1
ATOM 2209 N N . LYS A 1 267 ? 7.309 5.775 -23.492 1.00 92.81 267 LYS A N 1
ATOM 2210 C CA . LYS A 1 267 ? 6.048 5.083 -23.187 1.00 92.81 267 LYS A CA 1
ATOM 2211 C C . LYS A 1 267 ? 5.995 3.697 -23.832 1.00 92.81 267 LYS A C 1
ATOM 2213 O O . LYS A 1 267 ? 5.442 2.782 -23.228 1.00 92.81 267 LYS A O 1
ATOM 2218 N N . THR A 1 268 ? 6.568 3.530 -25.026 1.00 95.38 268 THR A N 1
ATOM 2219 C CA . THR A 1 268 ? 6.646 2.228 -25.711 1.00 95.38 268 THR A CA 1
ATOM 2220 C C . THR A 1 268 ? 7.487 1.252 -24.911 1.00 95.38 268 THR A C 1
ATOM 2222 O O . THR A 1 268 ? 6.994 0.185 -24.551 1.00 95.38 268 THR A O 1
ATOM 2225 N N . VAL A 1 269 ? 8.710 1.639 -24.552 1.00 96.19 269 VAL A N 1
ATOM 2226 C CA . VAL A 1 269 ? 9.599 0.769 -23.776 1.00 96.19 269 VAL A CA 1
ATOM 2227 C C . VAL A 1 269 ? 9.062 0.514 -22.368 1.00 96.19 269 VAL A C 1
ATOM 2229 O O . VAL A 1 269 ? 9.102 -0.620 -21.902 1.00 96.19 269 VAL A O 1
ATOM 2232 N N . ASN A 1 270 ? 8.446 1.509 -21.724 1.00 94.25 270 ASN A N 1
ATOM 2233 C CA . ASN A 1 270 ? 7.768 1.322 -20.441 1.00 94.25 270 ASN A CA 1
ATOM 2234 C C . ASN A 1 270 ? 6.682 0.231 -20.509 1.00 94.25 270 ASN A C 1
ATOM 2236 O O . ASN A 1 270 ? 6.600 -0.592 -19.602 1.00 94.25 270 ASN A O 1
ATOM 2240 N N . GLN A 1 271 ? 5.889 0.168 -21.587 1.00 93.88 271 GLN A N 1
ATOM 2241 C CA . GLN A 1 271 ? 4.891 -0.895 -21.766 1.00 93.88 271 GLN A CA 1
ATOM 2242 C C . GLN A 1 271 ? 5.522 -2.278 -21.978 1.00 93.88 271 GLN A C 1
ATOM 2244 O O . GLN A 1 271 ? 4.976 -3.264 -21.481 1.00 93.88 271 GLN A O 1
ATOM 2249 N N . ILE A 1 272 ? 6.665 -2.361 -22.671 1.00 95.44 272 ILE A N 1
ATOM 2250 C CA . ILE A 1 272 ? 7.427 -3.614 -22.817 1.00 95.44 272 ILE A CA 1
ATOM 2251 C C . ILE A 1 272 ? 7.903 -4.087 -21.440 1.00 95.44 272 ILE A C 1
ATOM 2253 O O . ILE A 1 272 ? 7.623 -5.218 -21.046 1.00 95.44 272 ILE A O 1
ATOM 2257 N N . ILE A 1 273 ? 8.546 -3.196 -20.680 1.00 95.44 273 ILE A N 1
ATOM 2258 C CA . ILE A 1 273 ? 9.056 -3.484 -19.336 1.00 95.44 273 ILE A CA 1
ATOM 2259 C C . ILE A 1 273 ? 7.916 -3.897 -18.397 1.00 95.44 273 ILE A C 1
ATOM 2261 O O . ILE A 1 273 ? 8.042 -4.908 -17.717 1.00 95.44 273 ILE A O 1
ATOM 2265 N N . CYS A 1 274 ? 6.774 -3.200 -18.412 1.00 94.12 274 CYS A N 1
ATOM 2266 C CA . CYS A 1 274 ? 5.601 -3.575 -17.610 1.00 94.12 274 CYS A CA 1
ATOM 2267 C C . CYS A 1 274 ? 5.076 -4.978 -17.955 1.00 94.12 274 CYS A C 1
ATOM 2269 O O . CYS A 1 274 ? 4.557 -5.677 -17.087 1.00 94.12 274 CYS A O 1
ATOM 2271 N N . ALA A 1 275 ? 5.160 -5.400 -19.222 1.00 94.38 275 ALA A N 1
ATOM 2272 C CA . ALA A 1 275 ? 4.766 -6.750 -19.613 1.00 94.38 275 ALA A CA 1
ATOM 2273 C C . ALA A 1 275 ? 5.766 -7.803 -19.102 1.00 94.38 275 ALA A C 1
ATOM 2275 O O . ALA A 1 275 ? 5.335 -8.830 -18.577 1.00 94.38 275 ALA A O 1
ATOM 2276 N N . MET A 1 276 ? 7.073 -7.526 -19.190 1.00 95.12 276 MET A N 1
ATOM 2277 C CA . MET A 1 276 ? 8.124 -8.385 -18.629 1.00 95.12 276 MET A CA 1
ATOM 2278 C C . MET A 1 276 ? 7.993 -8.514 -17.103 1.00 95.12 276 MET A C 1
ATOM 2280 O O . MET A 1 276 ? 7.956 -9.628 -16.585 1.00 95.12 276 MET A O 1
ATOM 2284 N N . GLU A 1 277 ? 7.835 -7.389 -16.402 1.00 95.38 277 GLU A N 1
ATOM 2285 C CA . GLU A 1 277 ? 7.615 -7.307 -14.951 1.00 95.38 277 GLU A CA 1
ATOM 2286 C C . GLU A 1 277 ? 6.419 -8.162 -14.525 1.00 95.38 277 GLU A C 1
ATOM 2288 O O . GLU A 1 277 ? 6.537 -9.037 -13.670 1.00 95.38 277 GLU A O 1
ATOM 2293 N N . ASN A 1 278 ? 5.273 -7.978 -15.184 1.00 94.69 278 ASN A N 1
ATOM 2294 C CA . ASN A 1 278 ? 4.064 -8.718 -14.850 1.00 94.69 278 ASN A CA 1
ATOM 2295 C C . ASN A 1 278 ? 4.186 -10.220 -15.156 1.00 94.69 278 ASN A C 1
ATOM 2297 O O . ASN A 1 278 ? 3.582 -11.039 -14.471 1.00 94.69 278 ASN A O 1
ATOM 2301 N N . TYR A 1 279 ? 4.950 -10.609 -16.183 1.00 94.81 279 TYR A N 1
ATOM 2302 C CA . TYR A 1 279 ? 5.212 -12.024 -16.458 1.00 94.81 279 TYR A CA 1
ATOM 2303 C C . TYR A 1 279 ? 6.049 -12.676 -15.348 1.00 94.81 279 TYR A C 1
ATOM 2305 O O . TYR A 1 279 ? 5.740 -13.795 -14.934 1.00 94.81 279 TYR A O 1
ATOM 2313 N N . ILE A 1 280 ? 7.062 -11.971 -14.829 1.00 95.81 280 ILE A N 1
ATOM 2314 C CA . ILE A 1 280 ? 7.838 -12.432 -13.670 1.00 95.81 280 ILE A CA 1
ATOM 2315 C C . ILE A 1 280 ? 6.939 -12.540 -12.436 1.00 95.81 280 ILE A C 1
ATOM 2317 O O . ILE A 1 280 ? 6.963 -13.576 -11.774 1.00 95.81 280 ILE A O 1
ATOM 2321 N N . LEU A 1 281 ? 6.093 -11.538 -12.173 1.00 95.88 281 LEU A N 1
ATOM 2322 C CA . LEU A 1 281 ? 5.134 -11.582 -11.067 1.00 95.88 281 LEU A CA 1
ATOM 2323 C C . LEU A 1 281 ? 4.196 -12.797 -11.166 1.00 95.88 281 LEU A C 1
ATOM 2325 O O . LEU A 1 281 ? 3.969 -13.475 -10.166 1.00 95.88 281 LEU A O 1
ATOM 2329 N N . GLU A 1 282 ? 3.677 -13.118 -12.359 1.00 95.19 282 GLU A N 1
ATOM 2330 C CA . GLU A 1 282 ? 2.842 -14.311 -12.570 1.00 95.19 282 GLU A CA 1
ATOM 2331 C C . GLU A 1 282 ? 3.597 -15.605 -12.263 1.00 95.19 282 GLU A C 1
ATOM 2333 O O . GLU A 1 282 ? 3.062 -16.481 -11.587 1.00 95.19 282 GLU A O 1
ATOM 2338 N N . LEU A 1 283 ? 4.833 -15.740 -12.756 1.00 95.50 283 LEU A N 1
ATOM 2339 C CA . LEU A 1 283 ? 5.667 -16.911 -12.482 1.00 95.50 283 LEU A CA 1
ATOM 2340 C C . LEU A 1 283 ? 5.949 -17.059 -10.988 1.00 95.50 283 LEU A C 1
ATOM 2342 O O . LEU A 1 283 ? 5.822 -18.160 -10.455 1.00 95.50 283 LEU A O 1
ATOM 2346 N N . PHE A 1 284 ? 6.294 -15.957 -10.327 1.00 96.62 284 PHE A N 1
ATOM 2347 C CA . PHE A 1 284 ? 6.579 -15.939 -8.902 1.00 96.62 284 PHE A CA 1
ATOM 2348 C C . PHE A 1 284 ? 5.339 -16.316 -8.084 1.00 96.62 284 PHE A C 1
ATOM 2350 O O . PHE A 1 284 ? 5.395 -17.227 -7.264 1.00 96.62 284 PHE A O 1
ATOM 2357 N N . THR A 1 285 ? 4.188 -15.715 -8.397 1.00 97.50 285 THR A N 1
ATOM 2358 C CA . THR A 1 285 ? 2.901 -16.013 -7.747 1.00 97.50 285 THR A CA 1
ATOM 2359 C C . THR A 1 285 ? 2.516 -17.484 -7.907 1.00 97.50 285 THR A C 1
ATOM 2361 O O . THR A 1 285 ? 2.168 -18.145 -6.934 1.00 97.50 285 THR A O 1
ATOM 2364 N N . LEU A 1 286 ? 2.604 -18.033 -9.124 1.00 96.62 286 LEU A N 1
ATOM 2365 C CA . LEU A 1 286 ? 2.284 -19.443 -9.372 1.00 96.62 286 LEU A CA 1
ATOM 2366 C C . LEU A 1 286 ? 3.227 -20.382 -8.624 1.00 96.62 286 LEU A C 1
ATOM 2368 O O . LEU A 1 286 ? 2.779 -21.411 -8.123 1.00 96.62 286 LEU A O 1
ATOM 2372 N N . LYS A 1 287 ? 4.512 -20.025 -8.526 1.00 97.50 287 LYS A N 1
ATOM 2373 C CA . LYS A 1 287 ? 5.481 -20.827 -7.784 1.00 97.50 287 LYS A CA 1
ATOM 2374 C C . LYS A 1 287 ? 5.201 -20.808 -6.280 1.00 97.50 287 LYS A C 1
ATOM 2376 O O . LYS A 1 287 ? 5.268 -21.848 -5.635 1.00 97.50 287 LYS A O 1
ATOM 2381 N N . LEU A 1 288 ? 4.808 -19.659 -5.735 1.00 98.12 288 LEU A N 1
ATOM 2382 C CA . LEU A 1 288 ? 4.386 -19.536 -4.339 1.00 98.12 288 LEU A CA 1
ATOM 2383 C C . LEU A 1 288 ? 3.085 -20.303 -4.043 1.00 98.12 288 LEU A C 1
ATOM 2385 O O . LEU A 1 288 ? 2.929 -20.827 -2.943 1.00 98.12 288 LEU A O 1
ATOM 2389 N N . ILE A 1 289 ? 2.167 -20.404 -5.012 1.00 97.56 289 ILE A N 1
ATOM 2390 C CA . ILE A 1 289 ? 0.982 -21.275 -4.917 1.00 97.56 289 ILE A CA 1
ATOM 2391 C C . ILE A 1 289 ? 1.394 -22.752 -4.907 1.00 97.56 289 ILE A C 1
ATOM 2393 O O . ILE A 1 289 ? 0.929 -23.507 -4.058 1.00 97.56 289 ILE A O 1
ATOM 2397 N N . GLU A 1 290 ? 2.265 -23.165 -5.832 1.00 96.94 290 GLU A N 1
ATOM 2398 C CA . GLU A 1 290 ? 2.763 -24.545 -5.931 1.00 96.94 290 GLU A CA 1
ATOM 2399 C C . GLU A 1 290 ? 3.469 -24.988 -4.642 1.00 96.94 290 GLU A C 1
ATOM 2401 O O . GLU A 1 290 ? 3.234 -26.089 -4.151 1.00 96.94 290 GLU A O 1
ATOM 2406 N N . ASP A 1 291 ? 4.290 -24.110 -4.066 1.00 96.31 291 ASP A N 1
ATOM 2407 C CA . ASP A 1 291 ? 5.032 -24.375 -2.833 1.00 96.31 291 ASP A CA 1
ATOM 2408 C C . ASP A 1 291 ? 4.160 -24.214 -1.562 1.00 96.31 291 ASP A C 1
ATOM 2410 O O . ASP A 1 291 ? 4.631 -24.435 -0.444 1.00 96.31 291 ASP A O 1
ATOM 2414 N N . GLY A 1 292 ? 2.885 -23.833 -1.706 1.00 96.25 292 GLY A N 1
ATOM 2415 C CA . GLY A 1 292 ? 1.922 -23.699 -0.608 1.00 96.25 292 GLY A CA 1
ATOM 2416 C C . GLY A 1 292 ? 2.083 -22.446 0.262 1.00 96.25 292 GLY A C 1
ATOM 2417 O O . GLY A 1 292 ? 1.415 -22.337 1.284 1.00 96.25 292 GLY A O 1
ATOM 2418 N N . VAL A 1 293 ? 2.938 -21.495 -0.132 1.00 97.62 293 VAL A N 1
ATOM 2419 C CA . VAL A 1 293 ? 3.118 -20.202 0.561 1.00 97.62 293 VAL A CA 1
ATOM 2420 C C . VAL A 1 293 ? 1.883 -19.318 0.398 1.00 97.62 293 VAL A C 1
ATOM 2422 O O . VAL A 1 293 ? 1.470 -18.634 1.334 1.00 97.62 293 VAL A O 1
ATOM 2425 N N . ILE A 1 294 ? 1.269 -19.361 -0.790 1.00 98.06 294 ILE A N 1
ATOM 2426 C CA . ILE A 1 294 ? -0.040 -18.765 -1.062 1.00 98.06 294 ILE A CA 1
ATOM 2427 C C . ILE A 1 294 ? -1.098 -19.866 -0.906 1.00 98.06 294 ILE A C 1
ATOM 2429 O O . ILE A 1 294 ? -1.261 -20.692 -1.811 1.00 98.06 294 ILE A O 1
ATOM 2433 N N . PRO A 1 295 ? -1.839 -19.906 0.214 1.00 96.62 295 PRO A N 1
ATOM 2434 C CA . PRO A 1 295 ? -2.788 -20.976 0.466 1.00 96.62 295 PRO A CA 1
ATOM 2435 C C . PRO A 1 295 ? -4.051 -20.808 -0.381 1.00 96.62 295 PRO A C 1
ATOM 2437 O O . PRO A 1 295 ? -4.552 -19.695 -0.599 1.00 96.62 295 PRO A O 1
ATOM 2440 N N . ALA A 1 296 ? -4.612 -21.941 -0.803 1.00 96.94 296 ALA A N 1
ATOM 2441 C CA . ALA A 1 296 ? -5.964 -21.983 -1.333 1.00 96.94 296 ALA A CA 1
ATOM 2442 C C . ALA A 1 296 ? -6.962 -21.557 -0.245 1.00 96.94 296 ALA A C 1
ATOM 2444 O O . ALA A 1 296 ? -6.844 -21.916 0.927 1.00 96.94 296 ALA A O 1
ATOM 2445 N N . PHE A 1 297 ? -7.970 -20.789 -0.636 1.00 95.56 297 PHE A N 1
ATOM 2446 C CA . PHE A 1 297 ? -9.050 -20.366 0.239 1.00 95.56 297 PHE A CA 1
ATOM 2447 C C . PHE A 1 297 ? -10.338 -20.282 -0.564 1.00 95.56 297 PHE A C 1
ATOM 2449 O O . PHE A 1 297 ? -10.444 -19.521 -1.528 1.00 95.56 297 PHE A O 1
ATOM 2456 N N . LYS A 1 298 ? -11.330 -21.079 -0.160 1.00 94.31 298 LYS A N 1
ATOM 2457 C CA . LYS A 1 298 ? -12.571 -21.272 -0.919 1.00 94.31 298 LYS A CA 1
ATOM 2458 C C . LYS A 1 298 ? -12.242 -21.722 -2.350 1.00 94.31 298 LYS A C 1
ATOM 2460 O O . LYS A 1 298 ? -11.538 -22.703 -2.538 1.00 94.31 298 LYS A O 1
ATOM 2465 N N . ASN A 1 299 ? -12.740 -21.007 -3.349 1.00 94.12 299 ASN A N 1
ATOM 2466 C CA . ASN A 1 299 ? -12.493 -21.231 -4.771 1.00 94.12 299 ASN A CA 1
ATOM 2467 C C . ASN A 1 299 ? -11.419 -20.288 -5.348 1.00 94.12 299 ASN A C 1
ATOM 2469 O O . ASN A 1 299 ? -11.480 -19.925 -6.521 1.00 94.12 299 ASN A O 1
ATOM 2473 N N . GLY A 1 300 ? -10.472 -19.848 -4.519 1.00 96.81 300 GLY A N 1
ATOM 2474 C CA . GLY A 1 300 ? -9.395 -18.944 -4.908 1.00 96.81 300 GLY A CA 1
ATOM 2475 C C . GLY A 1 300 ? -8.197 -19.040 -3.968 1.00 96.81 300 GLY A C 1
ATOM 2476 O O . GLY A 1 300 ? -7.967 -20.086 -3.363 1.00 96.81 300 GLY A O 1
ATOM 2477 N N . TYR A 1 301 ? -7.443 -17.950 -3.836 1.00 98.19 301 TYR A N 1
ATOM 2478 C CA . TYR A 1 301 ? -6.180 -17.909 -3.092 1.00 98.19 301 TYR A CA 1
ATOM 2479 C C . TYR A 1 301 ? -6.080 -16.674 -2.196 1.00 98.19 301 TYR A C 1
ATOM 2481 O O . TYR A 1 301 ? -6.612 -15.620 -2.542 1.00 98.19 301 TYR A O 1
ATOM 2489 N N . LYS A 1 302 ? -5.385 -16.775 -1.057 1.00 97.19 302 LYS A N 1
ATOM 2490 C CA . LYS A 1 302 ? -5.090 -15.605 -0.209 1.00 97.19 302 LYS A CA 1
ATOM 2491 C C . LYS A 1 302 ? -3.807 -14.919 -0.665 1.00 97.19 302 LYS A C 1
ATOM 2493 O O . LYS A 1 302 ? -2.721 -15.377 -0.327 1.00 97.19 302 LYS A O 1
ATOM 2498 N N . CYS A 1 303 ? -3.932 -13.854 -1.448 1.00 96.94 303 CYS A N 1
ATOM 2499 C CA . CYS A 1 303 ? -2.806 -13.080 -1.969 1.00 96.94 303 CYS A CA 1
ATOM 2500 C C . CYS A 1 303 ? -3.295 -11.712 -2.459 1.00 96.94 303 CYS A C 1
ATOM 2502 O O . CYS A 1 303 ? -4.431 -11.599 -2.922 1.00 96.94 303 CYS A O 1
ATOM 2504 N N . VAL A 1 304 ? -2.431 -10.701 -2.384 1.00 96.62 304 VAL A N 1
ATOM 2505 C CA . VAL A 1 304 ? -2.648 -9.365 -2.957 1.00 96.62 304 VAL A CA 1
ATOM 2506 C C . VAL A 1 304 ? -1.591 -9.126 -4.027 1.00 96.62 304 VAL A C 1
ATOM 2508 O O . VAL A 1 304 ? -0.409 -9.283 -3.743 1.00 96.62 304 VAL A O 1
ATOM 2511 N N . LEU A 1 305 ? -1.974 -8.711 -5.236 1.00 95.50 305 LEU A N 1
ATOM 2512 C CA . LEU A 1 305 ? -1.012 -8.361 -6.289 1.00 95.50 305 LEU A CA 1
ATOM 2513 C C . LEU A 1 305 ? -0.810 -6.844 -6.339 1.00 95.50 305 LEU A C 1
ATOM 2515 O O . LEU A 1 305 ? -1.757 -6.087 -6.567 1.00 95.50 305 LEU A O 1
ATOM 2519 N N . ILE A 1 306 ? 0.429 -6.379 -6.188 1.00 91.75 306 ILE A N 1
ATOM 2520 C CA . ILE A 1 306 ? 0.763 -4.952 -6.116 1.00 91.75 306 ILE A CA 1
ATOM 2521 C C . ILE A 1 306 ? 1.912 -4.644 -7.075 1.00 91.75 306 ILE A C 1
ATOM 2523 O O . ILE A 1 306 ? 3.069 -4.631 -6.685 1.00 91.75 306 ILE A O 1
ATOM 2527 N N . HIS A 1 307 ? 1.584 -4.339 -8.332 1.00 87.00 307 HIS A N 1
ATOM 2528 C CA . HIS A 1 307 ? 2.556 -3.934 -9.359 1.00 87.00 307 HIS A CA 1
ATOM 2529 C C . HIS A 1 307 ? 3.767 -4.878 -9.486 1.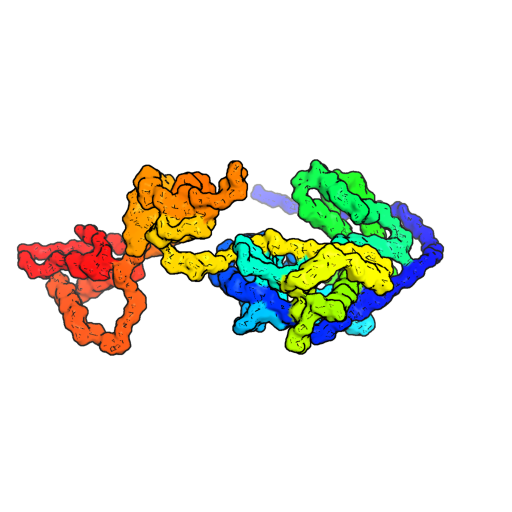00 87.00 307 HIS A C 1
ATOM 2531 O O . HIS A 1 307 ? 3.625 -5.937 -10.085 1.00 87.00 307 HIS A O 1
ATOM 2537 N N . ASP A 1 308 ? 4.937 -4.487 -8.977 1.00 87.25 308 ASP A N 1
ATOM 2538 C CA . ASP A 1 308 ? 6.195 -5.238 -8.984 1.00 87.25 308 ASP A CA 1
ATOM 2539 C C . ASP A 1 308 ? 6.395 -6.138 -7.749 1.00 87.25 308 ASP A C 1
ATOM 2541 O O . ASP A 1 308 ? 7.463 -6.727 -7.565 1.00 87.25 308 ASP A O 1
ATOM 2545 N N . GLY A 1 309 ? 5.357 -6.295 -6.931 1.00 94.06 309 GLY A N 1
ATOM 2546 C CA . GLY A 1 309 ? 5.340 -7.150 -5.754 1.00 94.06 309 GLY A CA 1
ATOM 2547 C C . GLY A 1 309 ? 3.989 -7.818 -5.506 1.00 94.06 309 GLY A C 1
ATOM 2548 O O . GLY A 1 309 ? 3.013 -7.656 -6.251 1.00 94.06 309 GLY A O 1
ATOM 2549 N N . LEU A 1 310 ? 3.940 -8.605 -4.440 1.00 97.00 310 LEU A N 1
ATOM 2550 C CA . LEU A 1 310 ? 2.728 -9.228 -3.934 1.00 97.00 310 LEU A CA 1
ATOM 2551 C C . LEU A 1 310 ? 2.798 -9.423 -2.421 1.00 97.00 310 LEU A C 1
ATOM 2553 O O . LEU A 1 310 ? 3.874 -9.537 -1.844 1.00 97.00 310 LEU A O 1
ATOM 2557 N N . GLN A 1 311 ? 1.636 -9.552 -1.794 1.00 96.88 311 GLN A N 1
ATOM 2558 C CA . GLN A 1 311 ? 1.530 -9.873 -0.378 1.00 96.88 311 GLN A CA 1
ATOM 2559 C C . GLN A 1 311 ? 1.086 -11.325 -0.212 1.00 96.88 311 GLN A C 1
ATOM 2561 O O . GLN A 1 311 ? 0.114 -11.767 -0.841 1.00 96.88 311 GLN A O 1
ATOM 2566 N N . VAL A 1 312 ? 1.800 -12.062 0.638 1.00 96.62 312 VAL A N 1
ATOM 2567 C CA . VAL A 1 312 ? 1.478 -13.444 1.032 1.00 96.62 312 VAL A CA 1
ATOM 2568 C C . VAL A 1 312 ? 1.106 -13.488 2.512 1.00 96.62 312 VAL A C 1
ATOM 2570 O O . VAL A 1 312 ? 1.603 -12.650 3.260 1.00 96.62 312 VAL A O 1
ATOM 2573 N N . PRO A 1 313 ? 0.224 -14.391 2.971 1.00 95.31 313 PRO A N 1
ATOM 2574 C CA . PRO A 1 313 ? -0.198 -14.389 4.367 1.00 95.31 313 PRO A CA 1
ATOM 2575 C C . PRO A 1 313 ? 0.990 -14.583 5.303 1.00 95.31 313 PRO A C 1
ATOM 2577 O O . PRO A 1 313 ? 1.818 -15.470 5.076 1.00 95.31 313 PRO A O 1
ATOM 2580 N N . TRP A 1 314 ? 1.057 -13.788 6.362 1.00 92.81 314 TRP A N 1
ATOM 2581 C CA . TRP A 1 314 ? 2.049 -14.009 7.402 1.00 92.81 314 TRP A CA 1
ATOM 2582 C C . TRP A 1 314 ? 1.668 -15.250 8.221 1.00 92.81 314 TRP A C 1
ATOM 2584 O O . TRP A 1 314 ? 0.523 -15.424 8.643 1.00 92.81 314 TRP A O 1
ATOM 2594 N N . THR A 1 315 ? 2.642 -16.133 8.412 1.00 90.56 315 THR A N 1
ATOM 2595 C CA . THR A 1 315 ? 2.631 -17.263 9.349 1.00 90.56 315 THR A CA 1
ATOM 2596 C C . THR A 1 315 ? 4.079 -17.515 9.756 1.00 90.56 315 THR A C 1
ATOM 2598 O O . THR A 1 315 ? 4.976 -17.189 8.984 1.00 90.56 315 THR A O 1
ATOM 2601 N N . GLU A 1 316 ? 4.331 -18.135 10.909 1.00 91.00 316 GLU A N 1
ATOM 2602 C CA . GLU A 1 316 ? 5.705 -18.486 11.321 1.00 91.00 316 GLU A CA 1
ATOM 2603 C C . GLU A 1 316 ? 6.400 -19.374 10.273 1.00 91.00 316 GLU A C 1
ATOM 2605 O O . GLU A 1 316 ? 7.584 -19.217 9.985 1.00 91.00 316 GLU A O 1
ATOM 2610 N N . GLU A 1 317 ? 5.635 -20.257 9.628 1.00 93.62 317 GLU A N 1
ATOM 2611 C CA . GLU A 1 317 ? 6.119 -21.096 8.535 1.00 93.62 317 GLU A CA 1
ATOM 2612 C C . GLU A 1 317 ? 6.479 -20.280 7.284 1.00 93.62 317 GLU A C 1
ATOM 2614 O O . GLU A 1 317 ? 7.539 -20.490 6.694 1.00 93.62 317 GLU A O 1
ATOM 2619 N N . ASN A 1 318 ? 5.623 -19.345 6.864 1.00 94.19 318 ASN A N 1
ATOM 2620 C CA . ASN A 1 318 ? 5.925 -18.478 5.726 1.00 94.19 318 ASN A CA 1
ATOM 2621 C C . ASN A 1 318 ? 7.081 -17.529 6.033 1.00 94.19 318 ASN A C 1
ATOM 2623 O O . ASN A 1 318 ? 7.909 -17.302 5.157 1.00 94.19 318 ASN A O 1
ATOM 2627 N N . GLU A 1 319 ? 7.177 -17.022 7.260 1.00 91.94 319 GLU A N 1
ATOM 2628 C CA . GLU A 1 319 ? 8.292 -16.187 7.689 1.00 91.94 319 GLU A CA 1
ATOM 2629 C C . GLU A 1 319 ? 9.618 -16.926 7.520 1.00 91.94 319 GLU A C 1
ATOM 2631 O O . GLU A 1 319 ? 10.524 -16.406 6.870 1.00 91.94 319 GLU A O 1
ATOM 2636 N N . GLU A 1 320 ? 9.695 -18.173 7.994 1.00 92.69 320 GLU A N 1
ATOM 2637 C CA . GLU A 1 320 ? 10.870 -19.026 7.819 1.00 92.69 320 GLU A CA 1
ATOM 2638 C C . GLU A 1 320 ? 11.165 -19.306 6.339 1.00 92.69 320 GLU A C 1
ATOM 2640 O O . GLU A 1 320 ? 12.287 -19.110 5.871 1.00 92.69 320 GLU A O 1
ATOM 2645 N N . ARG A 1 321 ? 10.143 -19.694 5.564 1.00 93.62 321 ARG A N 1
ATOM 2646 C CA . ARG A 1 321 ? 10.283 -19.989 4.128 1.00 93.62 321 ARG A CA 1
ATOM 2647 C C . ARG A 1 321 ? 10.747 -18.782 3.312 1.00 93.62 321 ARG A C 1
ATOM 2649 O O . ARG A 1 321 ? 11.375 -18.976 2.275 1.00 93.62 321 ARG A O 1
ATOM 2656 N N . MET A 1 322 ? 10.398 -17.563 3.727 1.00 94.50 322 MET A N 1
ATOM 2657 C CA . MET A 1 322 ? 10.717 -16.320 3.017 1.00 94.50 322 MET A CA 1
ATOM 2658 C C . MET A 1 322 ? 12.003 -15.641 3.518 1.00 94.50 322 MET A C 1
ATOM 2660 O O . MET A 1 322 ? 12.380 -14.612 2.954 1.00 94.50 322 MET A O 1
ATOM 2664 N N . ARG A 1 323 ? 12.706 -16.194 4.525 1.00 91.56 323 ARG A N 1
ATOM 2665 C CA . ARG A 1 323 ? 14.027 -15.682 4.954 1.00 91.56 323 ARG A CA 1
ATOM 2666 C C . ARG A 1 323 ? 15.057 -15.725 3.827 1.00 91.56 323 ARG A C 1
ATOM 2668 O O . ARG A 1 323 ? 15.889 -14.827 3.730 1.00 91.56 323 ARG A O 1
ATOM 2675 N N . ASP A 1 324 ? 14.990 -16.756 2.985 1.00 93.69 324 ASP A N 1
ATOM 2676 C CA . ASP A 1 324 ? 15.837 -16.915 1.806 1.00 93.69 324 ASP A CA 1
ATOM 2677 C C . ASP A 1 324 ? 14.981 -17.056 0.542 1.00 93.69 324 ASP A C 1
ATOM 2679 O O . ASP A 1 324 ? 14.272 -18.042 0.332 1.00 93.69 324 ASP A O 1
ATOM 2683 N N . LEU A 1 325 ? 15.064 -16.049 -0.326 1.00 97.06 325 LEU A N 1
ATOM 2684 C CA . LEU A 1 325 ? 14.302 -15.985 -1.570 1.00 97.06 325 LEU A CA 1
ATOM 2685 C C . LEU A 1 325 ? 15.072 -16.564 -2.770 1.00 97.06 325 LEU A C 1
ATOM 2687 O O . LEU A 1 325 ? 14.511 -16.627 -3.867 1.00 97.06 325 LEU A O 1
ATOM 2691 N N . THR A 1 326 ? 16.311 -17.037 -2.579 1.00 96.94 326 THR A N 1
ATOM 2692 C CA . THR A 1 326 ? 17.218 -17.495 -3.650 1.00 96.94 326 THR A CA 1
ATOM 2693 C C . THR A 1 326 ? 16.579 -18.567 -4.530 1.00 96.94 326 THR A C 1
ATOM 2695 O O . THR A 1 326 ? 16.671 -18.497 -5.753 1.00 96.94 326 THR A O 1
ATOM 2698 N N . LYS A 1 327 ? 15.826 -19.505 -3.939 1.00 97.00 327 LYS A N 1
ATOM 2699 C CA . LYS A 1 327 ? 15.080 -20.535 -4.686 1.00 97.00 327 LYS A CA 1
ATOM 2700 C C . LYS A 1 327 ? 14.141 -19.929 -5.740 1.00 97.00 327 LYS A C 1
ATOM 2702 O O . LYS A 1 327 ? 14.031 -20.447 -6.854 1.00 97.00 327 LYS A O 1
ATOM 2707 N N . TYR A 1 328 ? 13.436 -18.850 -5.399 1.00 97.75 328 TYR A N 1
ATOM 2708 C CA . TYR A 1 328 ? 12.506 -18.187 -6.315 1.00 97.75 328 TYR A CA 1
ATOM 2709 C C . TYR A 1 328 ? 13.250 -17.343 -7.354 1.00 97.75 328 TYR A C 1
ATOM 2711 O O . TYR A 1 328 ? 12.859 -17.342 -8.521 1.00 97.75 328 TYR A O 1
ATOM 2719 N N . GLU A 1 329 ? 14.347 -16.688 -6.963 1.00 98.19 329 GLU A N 1
ATOM 2720 C CA . GLU A 1 329 ? 15.232 -15.964 -7.886 1.00 98.19 329 GLU A CA 1
ATOM 2721 C C . GLU A 1 329 ? 15.814 -16.901 -8.960 1.00 98.19 329 GLU A C 1
ATOM 2723 O O . GLU A 1 329 ? 15.768 -16.593 -10.153 1.00 98.19 329 GLU A O 1
ATOM 2728 N N . GLU A 1 330 ? 16.298 -18.080 -8.559 1.00 97.94 330 GLU A N 1
ATOM 2729 C CA . GLU A 1 330 ? 16.816 -19.114 -9.461 1.00 97.94 330 GLU A CA 1
ATOM 2730 C C . GLU A 1 330 ? 15.735 -19.658 -10.393 1.00 97.94 330 GLU A C 1
ATOM 2732 O O . GLU A 1 330 ? 15.970 -19.803 -11.595 1.00 97.94 330 GLU A O 1
ATOM 2737 N N . PHE A 1 331 ? 14.531 -19.909 -9.871 1.00 97.44 331 PHE A N 1
ATOM 2738 C CA . PHE A 1 331 ? 13.393 -20.328 -10.685 1.00 97.44 331 PHE A CA 1
ATOM 2739 C C . PHE A 1 331 ? 13.047 -19.279 -11.751 1.00 97.44 331 PHE A C 1
ATOM 2741 O O . PHE A 1 331 ? 12.878 -19.616 -12.926 1.00 97.44 331 PHE A O 1
ATOM 2748 N N . ILE A 1 332 ? 12.987 -17.998 -11.373 1.00 96.25 332 ILE A N 1
ATOM 2749 C CA . ILE A 1 332 ? 12.726 -16.900 -12.312 1.00 96.25 332 ILE A CA 1
ATOM 2750 C C . ILE A 1 332 ? 13.835 -16.830 -13.364 1.00 96.25 332 ILE A C 1
ATOM 2752 O O . ILE A 1 332 ? 13.530 -16.789 -14.560 1.00 96.25 332 ILE A O 1
ATOM 2756 N N . LYS A 1 333 ? 15.107 -16.888 -12.954 1.00 96.50 333 LYS A N 1
ATOM 2757 C CA . LYS A 1 333 ? 16.260 -16.906 -13.863 1.00 96.50 333 LYS A CA 1
ATOM 2758 C C . LYS A 1 333 ? 16.190 -18.077 -14.838 1.00 96.50 333 LYS A C 1
ATOM 2760 O O . LYS A 1 333 ? 16.391 -17.885 -16.032 1.00 96.50 333 LYS A O 1
ATOM 2765 N N . GLN A 1 334 ? 15.846 -19.274 -14.369 1.00 95.62 334 GLN A N 1
ATOM 2766 C CA . GLN A 1 334 ? 15.716 -20.458 -15.218 1.00 95.62 334 GLN A CA 1
ATOM 2767 C C . GLN A 1 334 ? 14.595 -20.301 -16.255 1.00 95.62 334 GLN A C 1
ATOM 2769 O O . GLN A 1 334 ? 14.738 -20.748 -17.393 1.00 95.62 334 GLN A O 1
ATOM 2774 N N . LYS A 1 335 ? 13.470 -19.684 -15.874 1.00 93.31 335 LYS A N 1
ATOM 2775 C CA . LYS A 1 335 ? 12.302 -19.515 -16.753 1.00 93.31 335 LYS A CA 1
ATOM 2776 C C . LYS A 1 335 ? 12.392 -18.322 -17.695 1.00 93.31 335 LYS A C 1
ATOM 2778 O O . LYS A 1 335 ? 11.702 -18.335 -18.709 1.00 93.31 335 LYS A O 1
ATOM 2783 N N . THR A 1 336 ? 13.173 -17.299 -17.359 1.00 93.06 336 THR A N 1
ATOM 2784 C CA . THR A 1 336 ? 13.184 -16.024 -18.098 1.00 93.06 336 THR A CA 1
ATOM 2785 C C . THR A 1 336 ? 14.557 -15.638 -18.640 1.00 93.06 336 THR A C 1
ATOM 2787 O O . THR A 1 336 ? 14.644 -14.785 -19.515 1.00 93.06 336 THR A O 1
ATOM 2790 N N . GLY A 1 337 ? 15.637 -16.229 -18.125 1.00 93.38 337 GLY A N 1
ATOM 2791 C CA . GLY A 1 337 ? 17.005 -15.775 -18.375 1.00 93.38 337 GLY A CA 1
ATOM 2792 C C . GLY A 1 337 ? 17.363 -14.455 -17.680 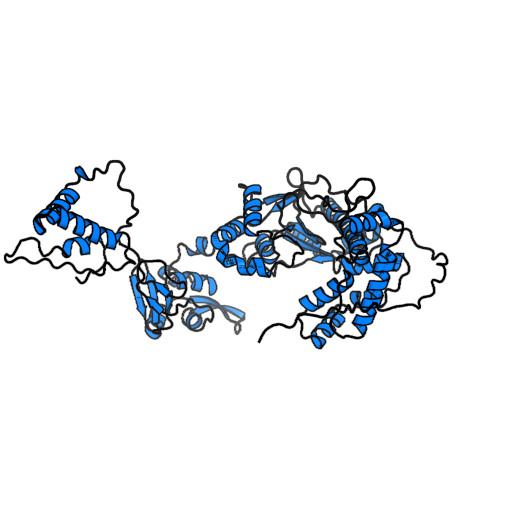1.00 93.38 337 GLY A C 1
ATOM 2793 O O . GLY A 1 337 ? 18.444 -13.925 -17.930 1.00 93.38 337 GLY A O 1
ATOM 2794 N N . ILE A 1 338 ? 16.480 -13.908 -16.836 1.00 94.44 338 ILE A N 1
ATOM 2795 C CA . ILE A 1 338 ? 16.662 -12.621 -16.158 1.00 94.44 338 ILE A CA 1
ATOM 2796 C C . ILE A 1 338 ? 17.054 -12.868 -14.703 1.00 94.44 338 ILE A C 1
ATOM 2798 O O . ILE A 1 338 ? 16.368 -13.579 -13.972 1.00 94.44 338 ILE A O 1
ATOM 2802 N N . GLU A 1 339 ? 18.148 -12.247 -14.273 1.00 94.88 339 GLU A N 1
ATOM 2803 C CA . GLU A 1 339 ? 18.556 -12.223 -12.870 1.00 94.88 339 GLU A CA 1
ATOM 2804 C C . GLU A 1 339 ? 17.835 -11.084 -12.153 1.00 94.88 339 GLU A C 1
ATOM 2806 O O . GLU A 1 339 ? 18.179 -9.917 -12.331 1.00 94.88 339 GLU A O 1
ATOM 2811 N N . ILE A 1 340 ? 16.820 -11.419 -11.357 1.00 95.38 340 ILE A N 1
ATOM 2812 C CA . ILE A 1 340 ? 16.096 -10.454 -10.530 1.00 95.38 340 ILE A CA 1
ATOM 2813 C C . ILE A 1 340 ? 16.257 -10.818 -9.062 1.00 95.38 340 ILE A C 1
ATOM 2815 O O . ILE A 1 340 ? 16.151 -11.986 -8.693 1.00 95.38 340 ILE A O 1
ATOM 2819 N N . LYS A 1 341 ? 16.535 -9.808 -8.238 1.00 96.25 341 LYS A N 1
ATOM 2820 C CA . LYS A 1 341 ? 16.613 -9.965 -6.789 1.00 96.25 341 LYS A CA 1
ATOM 2821 C C . LYS A 1 341 ? 15.259 -9.705 -6.155 1.00 96.25 341 LYS A C 1
ATOM 2823 O O . LYS A 1 341 ? 14.544 -8.801 -6.588 1.00 96.25 341 LYS A O 1
ATOM 2828 N N . LEU A 1 342 ? 14.916 -10.489 -5.145 1.00 97.44 342 LEU A N 1
ATOM 2829 C CA . LEU A 1 342 ? 13.679 -10.370 -4.382 1.00 97.44 342 LEU A CA 1
ATOM 2830 C C . LEU A 1 342 ? 14.000 -9.925 -2.953 1.00 97.44 342 LEU A C 1
ATOM 2832 O O . LEU A 1 342 ? 15.103 -10.133 -2.451 1.00 97.44 342 LEU A O 1
ATOM 2836 N N . LYS A 1 343 ? 13.039 -9.289 -2.289 1.00 95.56 343 LYS A N 1
ATOM 2837 C CA . LYS A 1 343 ? 13.158 -8.917 -0.876 1.00 95.56 343 LYS A CA 1
ATOM 2838 C C . LYS A 1 343 ? 11.808 -8.950 -0.175 1.00 95.56 343 LYS A C 1
ATOM 2840 O O . LYS A 1 343 ? 10.776 -8.749 -0.813 1.00 95.56 343 LYS A O 1
ATOM 2845 N N . VAL A 1 344 ? 11.851 -9.111 1.144 1.00 94.06 344 VAL A N 1
ATOM 2846 C CA . VAL A 1 344 ? 10.715 -8.844 2.031 1.00 94.06 344 VAL A CA 1
ATOM 2847 C C . VAL A 1 344 ? 10.767 -7.372 2.448 1.00 94.06 344 VAL A C 1
ATOM 2849 O O . VAL A 1 344 ? 11.822 -6.880 2.856 1.00 94.06 344 VAL A O 1
ATOM 2852 N N . LYS A 1 345 ? 9.657 -6.647 2.307 1.00 88.94 345 LYS A N 1
ATOM 2853 C CA . LYS A 1 345 ? 9.500 -5.270 2.785 1.00 88.94 345 LYS A CA 1
ATOM 2854 C C . LYS A 1 345 ? 8.753 -5.260 4.124 1.00 88.94 345 LYS A C 1
ATOM 2856 O O . LYS A 1 345 ? 7.763 -5.976 4.259 1.00 88.94 345 LYS A O 1
ATOM 2861 N N . PRO A 1 346 ? 9.200 -4.451 5.097 1.00 86.69 346 PRO A N 1
ATOM 2862 C CA . PRO A 1 346 ? 8.458 -4.258 6.335 1.00 86.69 346 PRO A CA 1
ATOM 2863 C C . PRO A 1 346 ? 7.211 -3.393 6.108 1.00 86.69 346 PRO A C 1
ATOM 2865 O O . PRO A 1 346 ? 7.184 -2.519 5.239 1.00 86.69 346 PRO A O 1
ATOM 2868 N N . PHE A 1 347 ? 6.193 -3.599 6.942 1.00 84.19 347 PHE A N 1
ATOM 2869 C CA . PHE A 1 347 ? 5.037 -2.712 7.050 1.00 84.19 347 PHE A CA 1
ATOM 2870 C C . PHE A 1 347 ? 5.313 -1.585 8.054 1.00 84.19 347 PHE A C 1
ATOM 2872 O O . PHE A 1 347 ? 4.643 -1.484 9.070 1.00 84.19 347 PHE A O 1
ATOM 2879 N N . ASP A 1 348 ? 6.305 -0.733 7.790 1.00 80.06 348 ASP A N 1
ATOM 2880 C CA . ASP A 1 348 ? 6.788 0.301 8.726 1.00 80.06 348 ASP A CA 1
ATOM 2881 C C . ASP A 1 348 ? 6.287 1.724 8.413 1.00 80.06 348 ASP A C 1
ATOM 2883 O O . ASP A 1 348 ? 6.241 2.578 9.291 1.00 80.06 348 ASP A O 1
ATOM 2887 N N . GLU A 1 349 ? 5.835 1.985 7.185 1.00 81.25 349 GLU A N 1
ATOM 2888 C CA . GLU A 1 349 ? 5.249 3.278 6.785 1.00 81.25 349 GLU A CA 1
ATOM 2889 C C . GLU A 1 349 ? 3.751 3.434 7.147 1.00 81.25 349 GLU A C 1
ATOM 2891 O O . GLU A 1 349 ? 3.001 4.070 6.404 1.00 81.25 349 GLU A O 1
ATOM 2896 N N . TYR A 1 350 ? 3.263 2.822 8.233 1.00 79.69 350 TYR A N 1
ATOM 2897 C CA . TYR A 1 350 ? 1.841 2.890 8.600 1.00 79.69 350 TYR A CA 1
ATOM 2898 C C . TYR A 1 350 ? 1.437 4.256 9.160 1.00 79.69 350 TYR A C 1
ATOM 2900 O O . TYR A 1 350 ? 2.186 4.924 9.867 1.00 79.69 350 TYR A O 1
ATOM 2908 N N . MET A 1 351 ? 0.201 4.662 8.866 1.00 80.00 351 MET A N 1
ATOM 2909 C CA . MET A 1 351 ? -0.446 5.735 9.618 1.00 80.00 351 MET A CA 1
ATOM 2910 C C . MET A 1 351 ? -0.997 5.181 10.934 1.00 80.00 351 MET A C 1
ATOM 2912 O O . MET A 1 351 ? -1.591 4.101 10.948 1.00 80.00 351 MET A O 1
ATOM 2916 N N . THR A 1 352 ? -0.857 5.930 12.025 1.00 75.31 352 THR A N 1
ATOM 2917 C CA . THR A 1 352 ? -1.539 5.603 13.278 1.00 75.31 352 THR A CA 1
ATOM 2918 C C . THR A 1 352 ? -3.032 5.805 13.081 1.00 75.31 352 THR A C 1
ATOM 2920 O O . THR A 1 352 ? -3.520 6.932 12.997 1.00 75.31 352 THR A O 1
ATOM 2923 N N . ILE A 1 353 ? -3.758 4.700 12.974 1.00 72.69 353 ILE A N 1
ATOM 2924 C CA . ILE A 1 353 ? -5.211 4.711 13.067 1.00 72.69 353 ILE A CA 1
ATOM 2925 C C . ILE A 1 353 ? -5.518 4.632 14.551 1.00 72.69 353 ILE A C 1
ATOM 2927 O O . ILE A 1 353 ? -4.940 3.803 15.249 1.00 72.69 353 ILE A O 1
ATOM 2931 N N . ARG A 1 354 ? -6.401 5.506 15.031 1.00 63.53 354 ARG A N 1
ATOM 2932 C CA . ARG A 1 354 ? -6.951 5.435 16.387 1.00 63.53 354 ARG A CA 1
ATOM 2933 C C . ARG A 1 354 ? -7.796 4.164 16.516 1.00 63.53 354 ARG A C 1
ATOM 2935 O O . ARG A 1 354 ? -9.018 4.216 16.490 1.00 63.53 354 ARG A O 1
ATOM 2942 N N . GLU A 1 355 ? -7.166 3.000 16.534 1.00 52.56 355 GLU A N 1
ATOM 2943 C CA . GLU A 1 355 ? -7.836 1.755 16.864 1.00 52.56 355 GLU A CA 1
ATOM 2944 C C . GLU A 1 355 ? -7.747 1.520 18.364 1.00 52.56 355 GLU A C 1
ATOM 2946 O O . GLU A 1 355 ? -6.661 1.486 18.928 1.00 52.56 355 GLU A O 1
ATOM 2951 N N . GLU A 1 356 ? -8.912 1.337 18.981 1.00 42.59 356 GLU A N 1
ATOM 2952 C CA . GLU A 1 356 ? -9.116 0.445 20.129 1.00 42.59 356 GLU A CA 1
ATOM 2953 C C . GLU A 1 356 ? -8.271 0.662 21.393 1.00 42.59 356 GLU A C 1
ATOM 2955 O O . GLU A 1 356 ? -8.258 -0.193 22.273 1.00 42.59 356 GLU A O 1
ATOM 2960 N N . VAL A 1 357 ? -7.681 1.839 21.583 1.00 45.25 357 VAL A N 1
ATOM 2961 C CA . VAL A 1 357 ? -7.373 2.300 22.942 1.00 45.25 357 VAL A CA 1
ATOM 2962 C C . VAL A 1 357 ? -8.684 2.565 23.706 1.00 45.25 357 VAL A C 1
ATOM 2964 O O . VAL A 1 357 ? -8.755 2.378 24.914 1.00 45.25 357 VAL A O 1
ATOM 2967 N N . GLU A 1 358 ? -9.777 2.886 23.004 1.00 45.19 358 GLU A N 1
ATOM 2968 C CA . GLU A 1 358 ? -11.095 3.075 23.621 1.00 45.19 358 GLU A CA 1
ATOM 2969 C C . GLU A 1 358 ? -11.644 1.769 24.220 1.00 45.19 358 GLU A C 1
ATOM 2971 O O . GLU A 1 358 ? -11.713 1.681 25.435 1.00 45.19 358 GLU A O 1
ATOM 2976 N N . ASN A 1 359 ? -11.856 0.671 23.486 1.00 49.72 359 ASN A N 1
ATOM 2977 C CA . ASN A 1 359 ? -12.480 -0.527 24.089 1.00 49.72 359 ASN A CA 1
ATOM 2978 C C . ASN A 1 359 ? -11.737 -1.120 25.317 1.00 49.72 359 ASN A C 1
ATOM 2980 O O . ASN A 1 359 ? -12.379 -1.689 26.204 1.00 49.72 359 ASN A O 1
ATOM 2984 N N . LYS A 1 360 ? -10.401 -0.992 25.397 1.00 52.84 360 LYS A N 1
ATOM 2985 C CA . LYS A 1 360 ? -9.609 -1.423 26.567 1.00 52.84 360 LYS A CA 1
ATOM 2986 C C . LYS A 1 360 ? -9.570 -0.379 27.683 1.00 52.84 360 LYS A C 1
ATOM 2988 O O . LYS A 1 360 ? -9.534 -0.772 28.840 1.00 52.84 360 LYS A O 1
ATOM 2993 N N . LEU A 1 361 ? -9.592 0.918 27.372 1.00 54.12 361 LEU A N 1
ATOM 2994 C CA . LEU A 1 361 ? -9.541 1.992 28.369 1.00 54.12 361 LEU A CA 1
ATOM 2995 C C . LEU A 1 361 ? -10.916 2.612 28.679 1.00 54.12 361 LEU A C 1
ATOM 2997 O O . LEU A 1 361 ? -10.993 3.514 29.502 1.00 54.12 361 LEU A O 1
ATOM 3001 N N . ASP A 1 362 ? -12.014 2.195 28.049 1.00 60.66 362 ASP A N 1
ATOM 3002 C CA . ASP A 1 362 ? -13.346 2.815 28.205 1.00 60.66 362 ASP A CA 1
ATOM 3003 C C . ASP A 1 362 ? -13.930 2.606 29.598 1.00 60.66 362 ASP A C 1
ATOM 3005 O O . ASP A 1 362 ? -14.638 3.463 30.122 1.00 60.66 362 ASP A O 1
ATOM 3009 N N . HIS A 1 363 ? -13.586 1.485 30.230 1.00 64.25 363 HIS A N 1
ATOM 3010 C CA . HIS A 1 363 ? -13.907 1.248 31.633 1.00 64.25 363 HIS A CA 1
ATOM 3011 C C . HIS A 1 363 ? -12.951 1.978 32.591 1.00 64.25 363 HIS A C 1
ATOM 3013 O O . HIS A 1 363 ? -13.212 2.017 33.794 1.00 64.25 363 HIS A O 1
ATOM 3019 N N . LEU A 1 364 ? -11.852 2.545 32.078 1.00 67.81 364 LEU A N 1
ATOM 3020 C CA . LEU A 1 364 ? -10.842 3.236 32.866 1.00 67.81 364 LEU A CA 1
ATOM 3021 C C . LEU A 1 364 ? -11.078 4.750 32.874 1.00 67.81 364 LEU A C 1
ATOM 3023 O O . LEU A 1 364 ? -11.384 5.386 31.868 1.00 67.81 364 LEU A O 1
ATOM 3027 N N . ASN A 1 365 ? -10.886 5.334 34.049 1.00 77.25 365 ASN A N 1
ATOM 3028 C CA . ASN A 1 365 ? -10.923 6.767 34.303 1.00 77.25 365 ASN A CA 1
ATOM 3029 C C . ASN A 1 365 ? -9.774 7.148 35.248 1.00 77.25 365 ASN A C 1
ATOM 3031 O O . ASN A 1 365 ? -8.978 6.302 35.668 1.00 77.25 365 ASN A O 1
ATOM 3035 N N . LEU A 1 366 ? -9.690 8.426 35.620 1.00 79.25 366 LEU A N 1
ATOM 3036 C CA . LEU A 1 366 ? -8.627 8.913 36.505 1.00 79.25 366 LEU A CA 1
ATOM 3037 C C . LEU A 1 366 ? -8.554 8.183 37.861 1.00 79.25 366 LEU A C 1
ATOM 3039 O O . LEU A 1 366 ? -7.474 8.116 38.446 1.00 79.25 366 LEU A O 1
ATOM 3043 N N . LYS A 1 367 ? -9.665 7.628 38.369 1.00 77.06 367 LYS A N 1
ATOM 3044 C CA . LYS A 1 367 ? -9.679 6.883 39.640 1.00 77.06 367 LYS A CA 1
ATOM 3045 C C . LYS A 1 367 ? -9.068 5.495 39.483 1.00 77.06 367 LYS A C 1
ATOM 3047 O O . LYS A 1 367 ? -8.248 5.109 40.304 1.00 77.06 367 LYS A O 1
ATOM 3052 N N . THR A 1 368 ? -9.424 4.774 38.422 1.00 76.62 368 THR A N 1
ATOM 3053 C CA . THR A 1 368 ? -8.922 3.411 38.182 1.00 76.62 368 THR A CA 1
ATOM 3054 C C . THR A 1 368 ? -7.463 3.405 37.724 1.00 76.62 368 THR A C 1
ATOM 3056 O O . THR A 1 368 ? -6.731 2.473 38.035 1.00 76.62 368 THR A O 1
ATOM 3059 N N . LEU A 1 369 ? -7.004 4.460 37.035 1.00 77.44 369 LEU A N 1
ATOM 3060 C CA . LEU A 1 369 ? -5.591 4.624 36.665 1.00 77.44 369 LEU A CA 1
ATOM 3061 C C . LEU A 1 369 ? -4.652 4.660 37.876 1.00 77.44 369 LEU A C 1
ATOM 3063 O O . LEU A 1 369 ? -3.526 4.183 37.801 1.00 77.44 369 LEU A O 1
ATOM 3067 N N . ALA A 1 370 ? -5.098 5.230 38.995 1.00 66.56 370 ALA A N 1
ATOM 3068 C CA . ALA A 1 370 ? -4.296 5.278 40.214 1.00 66.56 370 ALA A CA 1
ATOM 3069 C C . ALA A 1 370 ? -4.064 3.892 40.841 1.00 66.56 370 ALA A C 1
ATOM 3071 O O . ALA A 1 370 ? -3.167 3.737 41.668 1.00 66.56 370 ALA A O 1
ATOM 3072 N N . GLU A 1 371 ? -4.882 2.906 40.471 1.00 67.06 371 GLU A N 1
ATOM 3073 C CA . GLU A 1 371 ? -4.890 1.558 41.042 1.00 67.06 371 GLU A CA 1
ATOM 3074 C C . GLU A 1 371 ? -4.185 0.531 40.137 1.00 67.06 371 GLU A C 1
ATOM 3076 O O . GLU A 1 371 ? -3.894 -0.577 40.584 1.00 67.06 371 GLU A O 1
ATOM 3081 N N . LEU A 1 372 ? -3.875 0.893 38.885 1.00 64.19 372 LEU A N 1
ATOM 3082 C CA . LEU A 1 372 ? -3.340 -0.008 37.862 1.00 64.19 372 LEU A CA 1
ATOM 3083 C C . LEU A 1 372 ? -2.039 0.549 37.271 1.00 64.19 372 LEU A C 1
ATOM 3085 O O . LEU A 1 372 ? -2.047 1.549 36.561 1.00 64.19 372 LEU A O 1
ATOM 3089 N N . SER A 1 373 ? -0.912 -0.119 37.526 1.00 62.56 373 SER A N 1
ATOM 3090 C CA . SER A 1 373 ? 0.423 0.305 37.069 1.00 62.56 373 SER A CA 1
ATOM 3091 C C . SER A 1 373 ? 0.963 -0.474 35.862 1.00 62.56 373 SER A C 1
ATOM 3093 O O . SER A 1 373 ? 2.155 -0.422 35.559 1.00 62.56 373 SER A O 1
ATOM 3095 N N . GLU A 1 374 ? 0.104 -1.219 35.166 1.00 74.56 374 GLU A N 1
ATOM 3096 C CA . GLU A 1 374 ? 0.507 -2.106 34.066 1.00 74.56 374 GLU A CA 1
ATOM 3097 C C . GLU A 1 374 ? 0.586 -1.430 32.688 1.00 74.56 374 GLU A C 1
ATOM 3099 O O . GLU A 1 374 ? 1.180 -2.003 31.774 1.00 74.56 374 GLU A O 1
ATOM 3104 N N . TYR A 1 375 ? 0.036 -0.221 32.561 1.00 81.19 375 TYR A N 1
ATOM 3105 C CA . TYR A 1 375 ? -0.087 0.535 31.312 1.00 81.19 375 TYR A CA 1
ATOM 3106 C C . TYR A 1 375 ? 1.147 1.386 31.020 1.00 81.19 375 TYR A C 1
ATOM 3108 O O . TYR A 1 375 ? 1.797 1.879 31.946 1.00 81.19 375 TYR A O 1
ATOM 3116 N N . ASP A 1 376 ? 1.467 1.573 29.742 1.00 83.75 376 ASP A N 1
ATOM 3117 C CA . ASP A 1 376 ? 2.567 2.443 29.328 1.00 83.75 376 ASP A CA 1
ATOM 3118 C C . ASP A 1 376 ? 2.190 3.938 29.392 1.00 83.75 376 ASP A C 1
ATOM 3120 O O . ASP A 1 376 ? 1.092 4.320 29.806 1.00 83.75 376 ASP A O 1
ATOM 3124 N N . TYR A 1 377 ? 3.133 4.813 29.038 1.00 84.31 377 TYR A N 1
ATOM 3125 C CA . TYR A 1 377 ? 2.924 6.259 29.102 1.00 84.31 377 TYR A CA 1
ATOM 3126 C C . TYR A 1 377 ? 1.771 6.744 28.208 1.00 84.31 377 TYR A C 1
ATOM 3128 O O . TYR A 1 377 ? 0.997 7.609 28.626 1.00 84.31 377 TYR A O 1
ATOM 3136 N N . GLU A 1 378 ? 1.657 6.218 26.988 1.00 82.38 378 GLU A N 1
ATOM 3137 C CA . GLU A 1 378 ? 0.689 6.697 25.995 1.00 82.38 378 GLU A CA 1
ATOM 3138 C C . GLU A 1 378 ? -0.732 6.251 26.343 1.00 82.38 378 GLU A C 1
ATOM 3140 O O . GLU A 1 378 ? -1.682 7.025 26.184 1.00 82.38 378 GLU A O 1
ATOM 3145 N N . ASP A 1 379 ? -0.877 5.050 26.902 1.00 80.81 379 ASP A N 1
ATOM 3146 C CA . ASP A 1 379 ? -2.139 4.557 27.448 1.00 80.81 379 ASP A CA 1
ATOM 3147 C C . ASP A 1 379 ? -2.634 5.463 28.587 1.00 80.81 379 ASP A C 1
ATOM 3149 O O . ASP A 1 379 ? -3.751 5.993 28.548 1.00 80.81 379 ASP A O 1
ATOM 3153 N N . VAL A 1 380 ? -1.778 5.706 29.589 1.00 84.31 380 VAL A N 1
ATOM 3154 C CA . VAL A 1 380 ? -2.115 6.545 30.752 1.00 84.31 380 VAL A CA 1
ATOM 3155 C C . VAL A 1 380 ? -2.412 7.980 30.319 1.00 84.31 380 VAL A C 1
ATOM 3157 O O . VAL A 1 380 ? -3.393 8.572 30.780 1.00 84.31 380 VAL A O 1
ATOM 3160 N N . LYS A 1 381 ? -1.623 8.530 29.386 1.00 87.75 381 LYS A N 1
ATOM 3161 C CA . LYS A 1 381 ? -1.862 9.851 28.794 1.00 87.75 381 LYS A CA 1
ATOM 3162 C C . LYS A 1 381 ? -3.222 9.922 28.113 1.00 87.75 381 LYS A C 1
ATOM 3164 O O . LYS A 1 381 ? -3.947 10.896 28.315 1.00 87.75 381 LYS A O 1
ATOM 3169 N N . THR A 1 382 ? -3.581 8.903 27.337 1.00 81.56 382 THR A N 1
ATOM 3170 C CA . THR A 1 382 ? -4.845 8.876 26.598 1.00 81.56 382 THR A CA 1
ATOM 3171 C C . THR A 1 382 ? -6.042 8.962 27.539 1.00 81.56 382 THR A C 1
ATOM 3173 O O . THR A 1 382 ? -6.931 9.778 27.300 1.00 81.56 382 THR A O 1
ATOM 3176 N N . VAL A 1 383 ? -6.061 8.192 28.635 1.00 83.62 383 VAL A N 1
ATOM 3177 C CA . VAL A 1 383 ? -7.143 8.293 29.635 1.00 83.62 383 VAL A CA 1
ATOM 3178 C C . VAL A 1 383 ? -7.099 9.634 30.355 1.00 83.62 383 VAL A C 1
ATOM 3180 O O . VAL A 1 383 ? -8.138 10.268 30.533 1.00 83.62 383 VAL A O 1
ATOM 3183 N N . PHE A 1 384 ? -5.906 10.087 30.748 1.00 90.00 384 PHE A N 1
ATOM 3184 C CA . PHE A 1 384 ? -5.740 11.335 31.482 1.00 90.00 384 PHE A CA 1
ATOM 3185 C C . PHE A 1 384 ? -6.286 12.534 30.699 1.00 90.00 384 PHE A C 1
ATOM 3187 O O . PHE A 1 384 ? -7.031 13.345 31.245 1.00 90.00 384 PHE A O 1
ATOM 3194 N N . GLU A 1 385 ? -5.981 12.624 29.404 1.00 90.56 385 GLU A N 1
ATOM 3195 C CA . GLU A 1 385 ? -6.371 13.751 28.551 1.00 90.56 385 GLU A CA 1
ATOM 3196 C C . GLU A 1 385 ? -7.847 13.750 28.116 1.00 90.56 385 GLU A C 1
ATOM 3198 O O . GLU A 1 385 ? -8.306 14.707 27.481 1.00 90.56 385 GLU A O 1
ATOM 3203 N N . ARG A 1 386 ? -8.616 12.708 28.465 1.00 84.94 386 ARG A N 1
ATOM 3204 C CA . ARG A 1 386 ? -10.086 12.728 28.343 1.00 84.94 386 ARG A CA 1
ATOM 3205 C C . ARG A 1 386 ? -10.697 13.742 29.302 1.00 84.94 386 ARG A C 1
ATOM 3207 O O . ARG A 1 386 ? -11.600 14.479 28.922 1.00 84.94 386 ARG A O 1
ATOM 3214 N N . GLU A 1 387 ? -10.177 13.784 30.524 1.00 86.00 387 GLU A N 1
ATOM 3215 C CA . GLU A 1 387 ? -10.675 14.654 31.588 1.00 86.00 387 GLU A CA 1
ATOM 3216 C C . GLU A 1 387 ? -9.782 15.886 31.780 1.00 86.00 387 GLU A C 1
ATOM 3218 O O . GLU A 1 387 ? -10.283 16.934 32.173 1.00 86.00 387 GLU A O 1
ATOM 3223 N N . CYS A 1 388 ? -8.481 15.802 31.486 1.00 91.75 388 CYS A N 1
ATOM 3224 C CA . CYS A 1 388 ? -7.513 16.857 31.779 1.00 91.75 388 CYS A CA 1
ATOM 3225 C C . CYS A 1 388 ? -6.946 17.541 30.524 1.00 91.75 388 CYS A C 1
ATOM 3227 O O . CYS A 1 388 ? -6.625 16.902 29.527 1.00 91.75 388 CYS A O 1
ATOM 3229 N N . ALA A 1 389 ? -6.741 18.856 30.587 1.00 93.81 389 ALA A N 1
ATOM 3230 C CA . ALA A 1 389 ? -6.031 19.607 29.551 1.00 93.81 389 ALA A CA 1
ATOM 3231 C C . ALA A 1 389 ? -5.339 20.848 30.128 1.00 93.81 389 ALA A C 1
ATOM 3233 O O . ALA A 1 389 ? -5.641 21.294 31.238 1.00 93.81 389 ALA A O 1
ATOM 3234 N N . LYS A 1 390 ? -4.420 21.439 29.362 1.00 94.94 390 LYS A N 1
ATOM 3235 C CA . LYS A 1 390 ? -3.798 22.727 29.692 1.00 94.94 390 LYS A CA 1
ATOM 3236 C C . LYS A 1 390 ? -4.434 23.864 28.891 1.00 94.94 390 LYS A C 1
ATOM 3238 O O . LYS A 1 390 ? -4.628 23.746 27.686 1.00 94.94 390 LYS A O 1
ATOM 3243 N N . ILE A 1 391 ? -4.697 24.983 29.551 1.00 96.00 391 ILE A N 1
ATOM 3244 C CA . ILE A 1 391 ? -5.097 26.244 28.923 1.00 96.00 391 ILE A CA 1
ATOM 3245 C C . ILE A 1 391 ? -3.876 27.160 28.867 1.00 96.00 391 ILE A C 1
ATOM 3247 O O . ILE A 1 391 ? -3.118 27.245 29.839 1.00 96.00 391 ILE A O 1
ATOM 3251 N N . MET A 1 392 ? -3.654 27.800 27.721 1.00 93.31 392 MET A N 1
ATOM 3252 C CA . MET A 1 392 ? -2.480 28.640 27.490 1.00 93.31 392 MET A CA 1
ATOM 3253 C C . MET A 1 392 ? -2.674 30.072 27.996 1.00 93.31 392 MET A C 1
ATOM 3255 O O . MET A 1 392 ? -1.715 30.642 28.511 1.00 93.31 392 MET A O 1
ATOM 3259 N N . ASP A 1 393 ? -3.887 30.621 27.913 1.00 90.69 393 ASP A N 1
ATOM 3260 C CA . ASP A 1 393 ? -4.212 31.964 28.395 1.00 90.69 393 ASP A CA 1
ATOM 3261 C C . ASP A 1 393 ? -5.631 32.045 29.017 1.00 90.69 393 ASP A C 1
ATOM 3263 O O . ASP A 1 393 ? -6.625 31.847 28.311 1.00 90.69 393 ASP A O 1
ATOM 3267 N N . PRO A 1 394 ? -5.764 32.300 30.338 1.00 91.50 394 PRO A N 1
ATOM 3268 C CA . PRO A 1 394 ? -4.684 32.320 31.325 1.00 91.50 394 PRO A CA 1
ATOM 3269 C C . PRO A 1 394 ? -4.058 30.927 31.484 1.00 91.50 394 PRO A C 1
ATOM 3271 O O . PRO A 1 394 ? -4.748 29.915 31.359 1.00 91.50 394 PRO A O 1
ATOM 3274 N N . ILE A 1 395 ? -2.769 30.862 31.832 1.00 94.31 395 ILE A N 1
ATOM 3275 C CA . ILE A 1 395 ? -2.087 29.580 32.066 1.00 94.31 395 ILE A CA 1
ATOM 3276 C C . ILE A 1 395 ? -2.739 28.848 33.245 1.00 94.31 395 ILE A C 1
ATOM 3278 O O . ILE A 1 395 ? -2.574 29.236 34.404 1.00 94.31 395 ILE A O 1
ATOM 3282 N N . MET A 1 396 ? -3.423 27.742 32.959 1.00 95.56 396 MET A N 1
ATOM 3283 C CA . MET A 1 396 ? -4.027 26.871 33.969 1.00 95.56 396 MET A CA 1
ATOM 3284 C C . MET A 1 396 ? -4.228 25.450 33.442 1.00 95.56 396 MET A C 1
ATOM 3286 O O . MET A 1 396 ? -4.015 25.172 32.264 1.00 95.56 396 MET A O 1
ATOM 3290 N N . TYR A 1 397 ? -4.643 24.544 34.322 1.00 96.19 397 TYR A N 1
ATOM 3291 C CA . TYR A 1 397 ? -4.988 23.172 33.970 1.00 96.19 397 TYR A CA 1
ATOM 3292 C C . TYR A 1 397 ? -6.435 22.912 34.345 1.00 96.19 397 TYR A C 1
ATOM 3294 O O . TYR A 1 397 ? -6.850 23.199 35.470 1.00 96.19 397 TYR A O 1
ATOM 3302 N N . ILE A 1 398 ? -7.193 22.379 33.400 1.00 93.38 398 ILE A N 1
ATOM 3303 C CA . ILE A 1 398 ? -8.601 22.060 33.576 1.00 93.38 398 ILE A CA 1
ATOM 3304 C C . ILE A 1 398 ? -8.753 20.556 33.754 1.00 93.38 398 ILE A C 1
ATOM 3306 O O . ILE A 1 398 ? -8.087 19.789 33.065 1.00 93.38 398 ILE A O 1
ATOM 3310 N N . GLN A 1 399 ? -9.610 20.152 34.688 1.00 91.44 399 GLN A N 1
ATOM 3311 C CA . GLN A 1 399 ? -10.137 18.797 34.785 1.00 91.44 399 GLN A CA 1
ATOM 3312 C C . GLN A 1 399 ? -11.656 18.870 34.659 1.00 91.44 399 GLN A C 1
ATOM 3314 O O . GLN A 1 399 ? -12.279 19.601 35.424 1.00 91.44 399 GLN A O 1
ATOM 3319 N N . ASN A 1 400 ? -12.242 18.099 33.755 1.00 84.25 400 ASN A N 1
ATOM 3320 C CA . ASN A 1 400 ? -13.681 17.940 33.620 1.00 84.25 400 ASN A CA 1
ATOM 3321 C C . ASN A 1 400 ? -14.053 16.483 33.879 1.00 84.25 400 ASN A C 1
ATOM 3323 O O . ASN A 1 400 ? -13.692 15.603 33.103 1.00 84.25 400 ASN A O 1
ATOM 3327 N N . SER A 1 401 ? -14.763 16.251 34.979 1.00 77.19 401 SER A N 1
ATOM 3328 C CA . SER A 1 401 ? -15.274 14.935 35.352 1.00 77.19 401 SER A CA 1
ATOM 3329 C C . SER A 1 401 ? -16.788 15.043 35.497 1.00 77.19 401 SER A C 1
ATOM 3331 O O . SER A 1 401 ? -17.266 15.712 36.411 1.00 77.19 401 SER A O 1
ATOM 3333 N N . ASN A 1 402 ? -17.546 14.429 34.583 1.00 69.56 402 ASN A N 1
ATOM 3334 C CA . ASN A 1 402 ? -19.017 14.457 34.566 1.00 69.56 402 ASN A CA 1
ATOM 3335 C C . ASN A 1 402 ? -19.610 15.876 34.700 1.00 69.56 402 ASN A C 1
ATOM 3337 O O . ASN A 1 402 ? -20.405 16.130 35.602 1.00 69.56 402 ASN A O 1
ATOM 3341 N N . ASN A 1 403 ? -19.192 16.806 33.835 1.00 69.50 403 ASN A N 1
ATOM 3342 C CA . ASN A 1 403 ? -19.598 18.222 33.834 1.00 69.50 403 ASN A CA 1
ATOM 3343 C C . ASN A 1 403 ? -19.157 19.037 35.062 1.00 69.50 403 ASN A C 1
ATOM 3345 O O . ASN A 1 403 ? -19.475 20.221 35.162 1.00 69.50 403 ASN A O 1
ATOM 3349 N N . ASN A 1 404 ? -18.367 18.460 35.971 1.00 78.88 404 ASN A N 1
ATOM 3350 C CA . ASN A 1 404 ? -17.718 19.213 37.033 1.00 78.88 404 ASN A CA 1
ATOM 3351 C C . ASN A 1 404 ? -16.334 19.678 36.573 1.00 78.88 404 ASN A C 1
ATOM 3353 O O . ASN A 1 404 ? -15.386 18.889 36.486 1.00 78.88 404 ASN A O 1
ATOM 3357 N N . ILE A 1 405 ? -16.233 20.973 36.279 1.00 86.62 405 ILE A N 1
ATOM 3358 C CA . ILE A 1 405 ? -14.999 21.617 35.840 1.00 86.62 405 ILE A CA 1
ATOM 3359 C C . ILE A 1 405 ? -14.225 22.134 37.055 1.00 86.62 405 ILE A C 1
ATOM 3361 O O . ILE A 1 405 ? -14.653 23.050 37.755 1.00 86.62 405 ILE A O 1
ATOM 3365 N N . VAL A 1 406 ? -13.024 21.596 37.259 1.00 90.88 406 VAL A N 1
ATOM 3366 C CA . VAL A 1 406 ? -12.082 22.043 38.288 1.00 90.88 406 VAL A CA 1
ATOM 3367 C C . VAL A 1 406 ? -10.848 22.645 37.628 1.00 90.88 406 VAL A C 1
ATOM 3369 O O . VAL A 1 406 ? -10.125 21.975 36.889 1.00 90.88 406 VAL A O 1
ATOM 3372 N N . MET A 1 407 ? -10.567 23.907 37.946 1.00 93.19 407 MET A N 1
ATOM 3373 C CA . MET A 1 407 ? -9.379 24.621 37.475 1.00 93.19 407 MET A CA 1
ATOM 3374 C C . MET A 1 407 ? -8.261 24.542 38.520 1.00 93.19 407 MET A C 1
ATOM 3376 O O . MET A 1 407 ? -8.480 24.777 39.712 1.00 93.19 407 MET A O 1
ATOM 3380 N N . ARG A 1 408 ? -7.042 24.210 38.089 1.00 94.25 408 ARG A N 1
ATOM 3381 C CA . ARG A 1 408 ? -5.868 24.051 38.959 1.00 94.25 408 ARG A CA 1
ATOM 3382 C C . ARG A 1 408 ? -4.662 24.810 38.423 1.00 94.25 408 ARG A C 1
ATOM 3384 O O . ARG A 1 408 ? -4.460 24.938 37.217 1.00 94.25 408 ARG A O 1
ATOM 3391 N N . ASN A 1 409 ? -3.817 25.266 39.345 1.00 95.31 409 ASN A N 1
ATOM 3392 C CA . ASN A 1 409 ? -2.455 25.681 39.024 1.00 95.31 409 ASN A CA 1
ATOM 3393 C C . ASN A 1 409 ? -1.533 24.445 38.936 1.00 95.31 409 ASN A C 1
ATOM 3395 O O . ASN A 1 409 ? -1.939 23.324 39.252 1.00 95.31 409 ASN A O 1
ATOM 3399 N N . LYS A 1 410 ? -0.280 24.647 38.512 1.00 94.50 410 LYS A N 1
ATOM 3400 C CA . LYS A 1 410 ? 0.693 23.558 38.315 1.00 94.50 410 LYS A CA 1
ATOM 3401 C C . LYS A 1 410 ? 0.945 22.730 39.584 1.00 94.50 410 LYS A C 1
ATOM 3403 O O . LYS A 1 410 ? 1.059 21.515 39.485 1.00 94.50 410 LYS A O 1
ATOM 3408 N N . GLU A 1 411 ? 1.040 23.371 40.748 1.00 95.50 411 GLU A N 1
ATOM 3409 C CA . GLU A 1 411 ? 1.307 22.697 42.030 1.00 95.50 411 GLU A CA 1
ATOM 3410 C C . GLU A 1 411 ? 0.132 21.810 42.440 1.00 95.50 411 GLU A C 1
ATOM 3412 O O . GLU A 1 411 ? 0.300 20.607 42.602 1.00 95.50 411 GLU A O 1
ATOM 3417 N N . LYS A 1 412 ? -1.086 22.365 42.458 1.00 95.00 412 LYS A N 1
ATOM 3418 C CA . LYS A 1 412 ? -2.304 21.611 42.782 1.00 95.00 412 LYS A CA 1
ATOM 3419 C C . LYS A 1 412 ? -2.562 20.463 41.809 1.00 95.00 412 LYS A C 1
ATOM 3421 O O . LYS A 1 412 ? -3.128 19.453 42.209 1.00 95.00 412 LYS A O 1
ATOM 3426 N N . LEU A 1 413 ? -2.193 20.617 40.533 1.00 94.75 413 LEU A N 1
ATOM 3427 C CA . LEU A 1 413 ? -2.287 19.534 39.554 1.00 94.75 413 LEU A CA 1
ATOM 3428 C C . LEU A 1 413 ? -1.319 18.394 39.892 1.00 94.75 413 LEU A C 1
ATOM 3430 O O . LEU A 1 413 ? -1.722 17.234 39.887 1.00 94.75 413 LEU A O 1
ATOM 3434 N N . LYS A 1 414 ? -0.057 18.726 40.193 1.00 95.25 414 LYS A N 1
ATOM 3435 C CA . LYS A 1 414 ? 0.945 17.736 40.600 1.00 95.25 414 LYS A CA 1
ATOM 3436 C C . LYS A 1 414 ? 0.501 16.989 41.844 1.00 95.25 414 LYS A C 1
ATOM 3438 O O . LYS A 1 414 ? 0.540 15.767 41.834 1.00 95.25 414 LYS A O 1
ATOM 3443 N N . ASP A 1 415 ? 0.037 17.709 42.859 1.00 93.50 415 ASP A N 1
ATOM 3444 C CA . ASP A 1 415 ? -0.423 17.106 44.109 1.00 93.50 415 ASP A CA 1
ATOM 3445 C C . ASP A 1 415 ? -1.629 16.186 43.880 1.00 93.50 415 ASP A C 1
ATOM 3447 O O . ASP A 1 415 ? -1.679 15.088 44.428 1.00 93.50 415 ASP A O 1
ATOM 3451 N N . ALA A 1 416 ? -2.574 16.595 43.025 1.00 90.06 416 ALA A N 1
ATOM 3452 C CA . ALA A 1 416 ? -3.777 15.817 42.732 1.00 90.06 416 ALA A CA 1
ATOM 3453 C C . ALA A 1 416 ? -3.501 14.497 41.992 1.00 90.06 416 ALA A C 1
ATOM 3455 O O . ALA A 1 416 ? -4.264 13.551 42.162 1.00 90.06 416 ALA A O 1
ATOM 3456 N N . PHE A 1 417 ? -2.446 14.439 41.173 1.00 92.50 417 PHE A N 1
ATOM 3457 C CA . PHE A 1 417 ? -2.172 13.312 40.271 1.00 92.50 417 PHE A CA 1
ATOM 3458 C C . PHE A 1 417 ? -0.797 12.665 40.487 1.00 92.50 417 PHE A C 1
ATOM 3460 O O . PHE A 1 417 ? -0.325 11.902 39.644 1.00 92.50 417 PHE A O 1
ATOM 3467 N N . ALA A 1 418 ? -0.142 12.941 41.619 1.00 90.88 418 ALA A N 1
ATOM 3468 C CA . ALA A 1 418 ? 1.153 12.358 41.984 1.00 90.88 418 ALA A CA 1
ATOM 3469 C C . ALA A 1 418 ? 1.107 10.828 42.148 1.00 90.88 418 ALA A C 1
ATOM 3471 O O . ALA A 1 418 ? 2.137 10.162 42.062 1.00 90.88 418 ALA A O 1
ATOM 3472 N N . ASN A 1 419 ? -0.081 10.282 42.402 1.00 89.81 419 ASN A N 1
ATOM 3473 C CA . ASN A 1 419 ? -0.351 8.856 42.550 1.00 89.81 419 ASN A CA 1
ATOM 3474 C C . ASN A 1 419 ? -0.452 8.106 41.214 1.00 89.81 419 ASN A C 1
ATOM 3476 O O . ASN A 1 419 ? -0.343 6.883 41.221 1.00 89.81 419 ASN A O 1
ATOM 3480 N N . ILE A 1 420 ? -0.641 8.801 40.087 1.00 91.56 420 ILE A N 1
ATOM 3481 C CA . ILE A 1 420 ? -0.720 8.157 38.772 1.00 91.56 420 ILE A CA 1
ATOM 3482 C C . ILE A 1 420 ? 0.690 7.789 38.306 1.00 91.56 420 ILE A C 1
ATOM 3484 O O . ILE A 1 420 ? 1.597 8.630 38.243 1.00 91.56 420 ILE A O 1
ATOM 3488 N N . LYS A 1 421 ? 0.863 6.518 37.950 1.00 91.44 421 LYS A N 1
ATOM 3489 C CA . LYS A 1 421 ? 2.115 5.964 37.440 1.00 91.44 421 LYS A CA 1
ATOM 3490 C C . LYS A 1 421 ? 1.878 5.227 36.130 1.00 91.44 421 LYS A C 1
ATOM 3492 O O . LYS A 1 421 ? 0.752 4.855 35.826 1.00 91.44 421 LYS A O 1
ATOM 3497 N N . TYR A 1 422 ? 2.953 5.000 35.393 1.00 89.81 422 TYR A N 1
ATOM 3498 C CA . TYR A 1 422 ? 2.962 4.173 34.191 1.00 89.81 422 TYR A CA 1
ATOM 3499 C C . TYR A 1 422 ? 4.167 3.223 34.217 1.00 89.81 422 TYR A C 1
ATOM 3501 O O . TYR A 1 422 ? 5.121 3.435 34.972 1.00 89.81 422 TYR A O 1
ATOM 3509 N N . LYS A 1 423 ? 4.137 2.174 33.399 1.00 87.31 423 LYS A N 1
ATOM 3510 C CA . LYS A 1 423 ? 5.230 1.220 33.219 1.00 8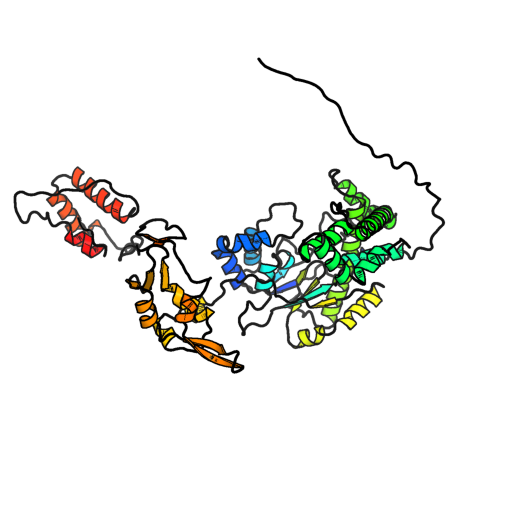7.31 423 LYS A CA 1
ATOM 3511 C C . LYS A 1 423 ? 6.201 1.742 32.163 1.00 87.31 423 LYS A C 1
ATOM 3513 O O . LYS A 1 423 ? 5.938 1.655 30.968 1.00 87.31 423 LYS A O 1
ATOM 3518 N N . GLY A 1 424 ? 7.323 2.297 32.608 1.00 83.38 424 GLY A N 1
ATOM 3519 C CA . GLY A 1 424 ? 8.362 2.863 31.746 1.00 83.38 424 GLY A CA 1
ATOM 3520 C C . GLY A 1 424 ? 9.624 2.007 31.708 1.00 83.38 424 GLY A C 1
ATOM 3521 O O . GLY A 1 424 ? 9.883 1.222 32.620 1.00 83.38 424 GLY A O 1
ATOM 3522 N N . PHE A 1 425 ? 10.432 2.150 30.657 1.00 79.88 425 PHE A N 1
ATOM 3523 C CA . PHE A 1 425 ? 11.727 1.478 30.559 1.00 79.88 425 PHE A CA 1
ATOM 3524 C C . PHE A 1 425 ? 12.832 2.318 31.210 1.00 79.88 425 PHE A C 1
ATOM 3526 O O . PHE A 1 425 ? 13.107 3.444 30.798 1.00 79.88 425 PHE A O 1
ATOM 3533 N N . ASN A 1 426 ? 13.507 1.761 32.217 1.00 80.94 426 ASN A N 1
ATOM 3534 C CA . ASN A 1 426 ? 14.637 2.409 32.870 1.00 80.94 426 ASN A CA 1
ATOM 3535 C C . ASN A 1 426 ? 15.946 2.035 32.161 1.00 80.94 426 ASN A C 1
ATOM 3537 O O . ASN A 1 426 ? 16.545 0.998 32.455 1.00 80.94 426 ASN A O 1
ATOM 3541 N N . GLU A 1 427 ? 16.433 2.909 31.278 1.00 77.06 427 GLU A N 1
ATOM 3542 C CA . GLU A 1 427 ? 17.664 2.694 30.496 1.00 77.06 427 GLU A CA 1
ATOM 3543 C C . GLU A 1 427 ? 18.896 2.361 31.351 1.00 77.06 427 GLU A C 1
ATOM 3545 O O . GLU A 1 427 ? 19.755 1.587 30.935 1.00 77.06 427 GLU A O 1
ATOM 3550 N N . ARG A 1 428 ? 18.990 2.905 32.572 1.00 80.25 428 ARG A N 1
ATOM 3551 C CA . ARG A 1 428 ? 20.150 2.682 33.455 1.00 80.25 428 ARG A CA 1
ATOM 3552 C C . ARG A 1 428 ? 20.176 1.282 34.055 1.00 80.25 428 ARG A C 1
ATOM 3554 O O . ARG A 1 428 ? 21.249 0.790 34.394 1.00 80.25 428 ARG A O 1
ATOM 3561 N N . LYS A 1 429 ? 19.004 0.678 34.243 1.00 78.25 429 LYS A N 1
ATOM 3562 C CA . LYS A 1 429 ? 18.844 -0.652 34.847 1.00 78.25 429 LYS A CA 1
ATOM 3563 C C . LYS A 1 429 ? 18.510 -1.734 33.821 1.00 78.25 429 LYS A C 1
ATOM 3565 O O . LYS A 1 429 ? 18.624 -2.910 34.141 1.00 78.25 429 LYS A O 1
ATOM 3570 N N . GLY A 1 430 ? 18.108 -1.349 32.608 1.00 78.94 430 GLY A N 1
ATOM 3571 C CA . GLY A 1 430 ? 17.674 -2.271 31.559 1.00 78.94 430 GLY A CA 1
ATOM 3572 C C . GLY A 1 430 ? 16.355 -2.983 31.878 1.00 78.94 430 GLY A C 1
ATOM 3573 O O . GLY A 1 430 ? 16.095 -4.053 31.336 1.00 78.94 430 GLY A O 1
ATOM 3574 N N . THR A 1 431 ? 15.539 -2.431 32.780 1.00 77.19 431 THR A N 1
ATOM 3575 C CA . THR A 1 431 ? 14.303 -3.054 33.276 1.00 77.19 431 THR A CA 1
ATOM 3576 C C . THR A 1 431 ? 13.123 -2.099 33.178 1.00 77.19 431 THR A C 1
ATOM 3578 O O . THR A 1 431 ? 13.287 -0.885 33.289 1.00 77.19 431 THR A O 1
ATOM 3581 N N . HIS A 1 432 ? 11.918 -2.648 33.018 1.00 81.31 432 HIS A N 1
ATOM 3582 C CA . HIS A 1 432 ? 10.688 -1.868 33.139 1.00 81.31 432 HIS A CA 1
ATOM 3583 C C . HIS A 1 432 ? 10.371 -1.615 34.618 1.00 81.31 432 HIS A C 1
ATOM 3585 O O . HIS A 1 432 ? 10.396 -2.549 35.419 1.00 81.31 432 HIS A O 1
ATOM 3591 N N . GLU A 1 433 ? 10.080 -0.367 34.975 1.00 87.31 433 GLU A N 1
ATOM 3592 C CA . GLU A 1 433 ? 9.761 0.072 36.336 1.00 87.31 433 GLU A CA 1
ATOM 3593 C C . GLU A 1 433 ? 8.541 1.006 36.328 1.00 87.31 433 GLU A C 1
ATOM 3595 O O . GLU A 1 433 ? 8.192 1.590 35.302 1.00 87.31 433 GLU A O 1
ATOM 3600 N N . GLU A 1 434 ? 7.893 1.165 37.482 1.00 88.69 434 GLU A N 1
ATOM 3601 C CA . GLU A 1 434 ? 6.842 2.171 37.644 1.00 88.69 434 GLU A CA 1
ATOM 3602 C C . GLU A 1 434 ? 7.448 3.577 37.702 1.00 88.69 434 GLU A C 1
ATOM 3604 O O . GLU A 1 434 ? 8.309 3.865 38.538 1.00 88.69 434 GLU A O 1
ATOM 3609 N N . MET A 1 435 ? 6.953 4.472 36.852 1.00 88.69 435 MET A N 1
ATOM 3610 C CA . MET A 1 435 ? 7.427 5.846 36.726 1.00 88.69 435 MET A CA 1
ATOM 3611 C C . MET A 1 435 ? 6.291 6.851 36.978 1.00 88.69 435 MET A C 1
ATOM 3613 O O . MET A 1 435 ? 5.139 6.579 36.640 1.00 88.69 435 MET A O 1
ATOM 3617 N N . PRO A 1 436 ? 6.576 8.013 37.602 1.00 91.75 436 PRO A N 1
ATOM 3618 C CA . PRO A 1 436 ? 5.558 9.016 37.912 1.00 91.75 436 PRO A CA 1
ATOM 3619 C C . PRO A 1 436 ? 5.087 9.743 36.646 1.00 91.75 436 PRO A C 1
ATOM 3621 O O . PRO A 1 436 ? 5.864 10.453 36.009 1.00 91.75 436 PRO A O 1
ATOM 3624 N N . PHE A 1 437 ? 3.796 9.639 36.332 1.00 94.12 437 PHE A N 1
ATOM 3625 C CA . PHE A 1 437 ? 3.223 10.152 35.083 1.00 94.12 437 PHE A CA 1
ATOM 3626 C C . PHE A 1 437 ? 3.225 11.687 34.996 1.00 94.12 437 PHE A C 1
ATOM 3628 O O . PHE A 1 437 ? 3.694 12.272 34.018 1.00 94.12 437 PHE A O 1
ATOM 3635 N N . ILE A 1 438 ? 2.727 12.369 36.037 1.00 95.06 438 ILE A N 1
ATOM 3636 C CA . ILE A 1 438 ? 2.377 13.798 35.942 1.00 95.06 438 ILE A CA 1
ATOM 3637 C C . ILE A 1 438 ? 3.576 14.712 35.652 1.00 95.06 438 ILE A C 1
ATOM 3639 O O . ILE A 1 438 ? 3.437 15.750 35.005 1.00 95.06 438 ILE A O 1
ATOM 3643 N N . ASN A 1 439 ? 4.770 14.343 36.121 1.00 93.19 439 ASN A N 1
ATOM 3644 C CA . ASN A 1 439 ? 5.970 15.144 35.887 1.00 93.19 439 ASN A CA 1
ATOM 3645 C C . ASN A 1 439 ? 6.408 15.104 34.421 1.00 93.19 439 ASN A C 1
ATOM 3647 O O . ASN A 1 439 ? 6.873 16.124 33.919 1.00 93.19 439 ASN A O 1
ATOM 3651 N N . GLU A 1 440 ? 6.227 13.964 33.758 1.00 93.81 440 GLU A N 1
ATOM 3652 C CA . GLU A 1 440 ? 6.567 13.776 32.351 1.00 93.81 440 GLU A CA 1
ATOM 3653 C C . GLU A 1 440 ? 5.519 14.401 31.433 1.00 93.81 440 GLU A C 1
ATOM 3655 O O . GLU A 1 440 ? 5.871 15.147 30.520 1.00 93.81 440 GLU A O 1
ATOM 3660 N N . TRP A 1 441 ? 4.230 14.219 31.746 1.00 95.38 441 TRP A N 1
ATOM 3661 C CA . TRP A 1 441 ? 3.136 14.890 31.039 1.00 95.38 441 TRP A CA 1
ATOM 3662 C C . TRP A 1 441 ? 3.287 16.413 31.026 1.00 95.38 441 TRP A C 1
ATOM 3664 O O . TRP A 1 441 ? 3.094 17.035 29.993 1.00 95.38 441 TRP A O 1
ATOM 3674 N N . LEU A 1 442 ? 3.738 17.031 32.124 1.00 94.56 442 LEU A N 1
ATOM 3675 C CA . LEU A 1 442 ? 3.986 18.480 32.187 1.00 94.56 442 LEU A CA 1
ATOM 3676 C C . LEU A 1 442 ? 5.115 18.984 31.269 1.00 94.56 442 LEU A C 1
ATOM 3678 O O . LEU A 1 442 ? 5.256 20.200 31.105 1.00 94.56 442 LEU A O 1
ATOM 3682 N N . THR A 1 443 ? 5.917 18.084 30.703 1.00 92.00 443 THR A N 1
ATOM 3683 C CA . THR A 1 443 ? 6.991 18.387 29.746 1.00 92.00 443 THR A CA 1
ATOM 3684 C C . THR A 1 443 ? 6.737 17.821 28.347 1.00 92.00 443 THR A C 1
ATOM 3686 O O . THR A 1 443 ? 7.543 18.071 27.454 1.00 92.00 443 THR A O 1
ATOM 3689 N N . ASP A 1 444 ? 5.631 17.101 28.137 1.00 86.94 444 ASP A N 1
ATOM 3690 C CA . ASP A 1 444 ? 5.287 16.508 26.844 1.00 86.94 444 ASP A CA 1
ATOM 3691 C C . ASP A 1 444 ? 4.895 17.589 25.827 1.00 86.94 444 ASP A C 1
ATOM 3693 O O . ASP A 1 444 ? 3.960 18.367 26.023 1.00 86.94 444 ASP A O 1
ATOM 3697 N N . THR A 1 445 ? 5.606 17.626 24.701 1.00 85.44 445 THR A N 1
ATOM 3698 C CA . THR A 1 445 ? 5.342 18.557 23.596 1.00 85.44 445 THR A CA 1
ATOM 3699 C C . THR A 1 445 ? 4.042 18.248 22.853 1.00 85.44 445 THR A C 1
ATOM 3701 O O . THR A 1 445 ? 3.528 19.114 22.149 1.00 85.44 445 THR A O 1
ATOM 3704 N N . ARG A 1 446 ? 3.494 17.039 23.024 1.00 86.12 446 ARG A N 1
ATOM 3705 C CA . ARG A 1 446 ? 2.225 16.566 22.457 1.00 86.12 446 ARG A CA 1
ATOM 3706 C C . ARG A 1 446 ? 1.087 16.557 23.483 1.00 86.12 446 ARG A C 1
ATOM 3708 O O . ARG A 1 446 ? 0.092 15.873 23.242 1.00 86.12 446 ARG A O 1
ATOM 3715 N N . MET A 1 447 ? 1.228 17.229 24.630 1.00 87.88 447 MET A N 1
ATOM 3716 C CA . MET A 1 447 ? 0.138 17.313 25.609 1.00 87.88 447 MET A CA 1
ATOM 3717 C C . MET A 1 447 ? -1.090 18.024 25.024 1.00 87.88 447 MET A C 1
ATOM 3719 O O . MET A 1 447 ? -0.966 18.943 24.208 1.00 87.88 447 MET A O 1
ATOM 3723 N N . ARG A 1 448 ? -2.285 17.658 25.484 1.00 89.38 448 ARG A N 1
ATOM 3724 C CA . ARG A 1 448 ? -3.529 18.335 25.101 1.00 89.38 448 ARG A CA 1
ATOM 3725 C C . ARG A 1 448 ? -3.569 19.767 25.635 1.00 89.38 448 ARG A C 1
ATOM 3727 O O . ARG A 1 448 ? -3.564 20.002 26.848 1.00 89.38 448 ARG A O 1
ATOM 3734 N N . THR A 1 449 ? -3.675 20.726 24.716 1.00 90.31 449 THR A N 1
ATOM 3735 C CA . THR A 1 449 ? -3.736 22.158 25.032 1.00 90.31 449 THR A CA 1
ATOM 3736 C C . THR A 1 449 ? -4.869 22.874 24.303 1.00 90.31 449 THR A C 1
ATOM 3738 O O . THR A 1 449 ? -5.288 22.451 23.228 1.00 90.31 449 THR A O 1
ATOM 3741 N N . TYR A 1 450 ? -5.329 23.976 24.892 1.00 91.44 450 TYR A N 1
ATOM 3742 C CA . TYR A 1 450 ? -6.245 24.942 24.287 1.00 91.44 450 TYR A CA 1
ATOM 3743 C C . TYR A 1 450 ? -5.693 26.356 24.484 1.00 91.44 450 TYR A C 1
ATOM 3745 O O . TYR A 1 450 ? -5.037 26.634 25.490 1.00 91.44 450 TYR A O 1
ATOM 3753 N N . GLU A 1 451 ? -5.960 27.263 23.547 1.00 92.75 451 GLU A N 1
ATOM 3754 C CA . GLU A 1 451 ? -5.500 28.654 23.635 1.00 92.75 451 GLU A CA 1
ATOM 3755 C C . GLU A 1 451 ? -6.143 29.377 24.814 1.00 92.75 451 GLU A C 1
ATOM 3757 O O . GLU A 1 451 ? -5.449 30.021 25.593 1.00 92.75 451 GLU A O 1
ATOM 3762 N N . ARG A 1 452 ? -7.460 29.224 24.964 1.00 92.62 452 ARG A N 1
ATOM 3763 C CA . ARG A 1 452 ? -8.258 29.858 26.016 1.00 92.62 452 ARG A CA 1
ATOM 3764 C C . ARG A 1 452 ? -9.441 28.986 26.418 1.00 92.62 452 ARG A C 1
ATOM 3766 O O . ARG A 1 452 ? -9.798 28.043 25.709 1.00 92.62 452 ARG A O 1
ATOM 3773 N N . LEU A 1 453 ? -10.060 29.344 27.536 1.00 91.06 453 LEU A N 1
ATOM 3774 C CA . LEU A 1 453 ? -11.355 28.823 27.971 1.00 91.06 453 LEU A CA 1
ATOM 3775 C C . LEU A 1 453 ? -12.458 29.842 27.658 1.00 91.06 453 LEU A C 1
ATOM 3777 O O . LEU A 1 453 ? -12.224 31.044 27.776 1.00 91.06 453 LEU A O 1
ATOM 3781 N N . ASP A 1 454 ? -13.638 29.380 27.253 1.00 90.12 454 ASP A N 1
ATOM 3782 C CA . ASP A 1 454 ? -14.758 30.268 26.923 1.00 90.12 454 ASP A CA 1
ATOM 3783 C C . ASP A 1 454 ? -16.112 29.562 27.104 1.00 90.12 454 ASP A C 1
ATOM 3785 O O . ASP A 1 454 ? -16.203 28.337 27.002 1.00 90.12 454 ASP A O 1
ATOM 3789 N N . PHE A 1 455 ? -17.171 30.323 27.381 1.00 87.56 455 PHE A N 1
ATOM 3790 C CA . PHE A 1 455 ? -18.536 29.804 27.506 1.00 87.56 455 PHE A CA 1
ATOM 3791 C C . PHE A 1 455 ? -19.243 29.936 26.154 1.00 87.56 455 PHE A C 1
ATOM 3793 O O . PHE A 1 455 ? -19.746 31.006 25.805 1.00 87.56 455 PHE A O 1
ATOM 3800 N N . ILE A 1 456 ? -19.266 28.852 25.373 1.00 86.88 456 ILE A N 1
ATOM 3801 C CA . ILE A 1 456 ? -19.759 28.856 23.990 1.00 86.88 456 ILE A CA 1
ATOM 3802 C C . ILE A 1 456 ? -20.931 27.876 23.848 1.00 86.88 456 ILE A C 1
ATOM 3804 O O . ILE A 1 456 ? -20.734 26.718 23.490 1.00 86.88 456 ILE A O 1
ATOM 3808 N N . PRO A 1 457 ? -22.179 28.318 24.044 1.00 83.06 457 PRO A N 1
ATOM 3809 C CA . PRO A 1 457 ? -23.369 27.495 23.821 1.00 83.06 457 PRO A CA 1
ATOM 3810 C C . PRO A 1 457 ? -23.734 27.314 22.330 1.00 83.06 457 PRO A C 1
ATOM 3812 O O . PRO A 1 457 ? -24.896 27.368 21.928 1.00 83.06 457 PRO A O 1
ATOM 3815 N N . ALA A 1 458 ? -22.715 27.163 21.485 1.00 77.38 458 ALA A N 1
ATOM 3816 C CA . ALA A 1 458 ? -22.777 27.036 20.032 1.00 77.38 458 ALA A CA 1
ATOM 3817 C C . ALA A 1 458 ? -21.565 26.224 19.527 1.00 77.38 458 ALA A C 1
ATOM 3819 O O . ALA A 1 458 ? -20.846 25.609 20.316 1.00 77.38 458 ALA A O 1
ATOM 3820 N N . GLN A 1 459 ? -21.307 26.232 18.214 1.00 77.94 459 GLN A N 1
ATOM 3821 C CA . GLN A 1 459 ? -20.145 25.553 17.637 1.00 77.94 459 GLN A CA 1
ATOM 3822 C C . GLN A 1 459 ? -18.837 26.091 18.240 1.00 77.94 459 GLN A C 1
ATOM 3824 O O . GLN A 1 459 ? -18.493 27.262 18.077 1.00 77.94 459 GLN A O 1
ATOM 3829 N N . THR A 1 460 ? -18.110 25.222 18.942 1.00 81.00 460 THR A N 1
ATOM 3830 C CA . THR A 1 460 ? -16.850 25.570 19.602 1.00 81.00 460 THR A CA 1
ATOM 3831 C C . THR A 1 460 ? -15.685 25.520 18.608 1.00 81.00 460 THR A C 1
ATOM 3833 O O . THR A 1 460 ? -15.505 24.499 17.939 1.00 81.00 460 THR A O 1
ATOM 3836 N N . PRO A 1 461 ? -14.859 26.577 18.509 1.00 84.50 461 PRO A N 1
ATOM 3837 C CA . PRO A 1 461 ? -13.588 26.510 17.795 1.00 84.50 461 PRO A CA 1
ATOM 3838 C C . PRO A 1 461 ? -12.666 25.434 18.384 1.00 84.50 461 PRO A C 1
ATOM 3840 O O . PRO A 1 461 ? -12.566 25.301 19.599 1.00 84.50 461 PRO A O 1
ATOM 3843 N N . ALA A 1 462 ? -11.935 24.704 17.539 1.00 80.62 462 ALA A N 1
ATOM 3844 C CA . ALA A 1 462 ? -11.103 23.575 17.975 1.00 80.62 462 ALA A CA 1
ATOM 3845 C C . ALA A 1 462 ? -10.008 23.949 18.999 1.00 80.62 462 ALA A C 1
ATOM 3847 O O . ALA A 1 462 ? -9.574 23.107 19.778 1.00 80.62 462 ALA A O 1
ATOM 3848 N N . ASN A 1 463 ? -9.563 25.207 18.999 1.00 86.00 463 ASN A N 1
ATOM 3849 C CA . ASN A 1 463 ? -8.530 25.737 19.888 1.00 86.00 463 ASN A CA 1
ATOM 3850 C C . ASN A 1 463 ? -9.079 26.339 21.196 1.00 86.00 463 ASN A C 1
ATOM 3852 O O . ASN A 1 463 ? -8.293 26.836 22.002 1.00 86.00 463 ASN A O 1
ATOM 3856 N N . VAL A 1 464 ? -10.394 26.307 21.427 1.00 87.25 464 VAL A N 1
ATOM 3857 C CA . VAL A 1 464 ? -11.035 26.870 22.624 1.00 87.25 464 VAL A CA 1
ATOM 3858 C C . VAL A 1 464 ? -11.637 25.752 23.464 1.00 87.25 464 VAL A C 1
ATOM 3860 O O . VAL A 1 464 ? -12.400 24.931 22.961 1.00 87.25 464 VAL A O 1
ATOM 3863 N N . TYR A 1 465 ? -11.328 25.739 24.760 1.00 89.44 465 TYR A N 1
ATOM 3864 C CA . TYR A 1 465 ? -12.001 24.842 25.692 1.00 89.44 465 TYR A CA 1
ATOM 3865 C C . TYR A 1 465 ? -13.373 25.415 26.050 1.00 89.44 465 TYR A C 1
ATOM 3867 O O . TYR A 1 465 ? -13.459 26.474 26.676 1.00 89.44 465 TYR A O 1
ATOM 3875 N N . ASN A 1 466 ? -14.442 24.719 25.670 1.00 89.44 466 ASN A N 1
ATOM 3876 C CA . ASN A 1 466 ? -15.801 25.140 25.988 1.00 89.44 466 ASN A CA 1
ATOM 3877 C C . ASN A 1 466 ? -16.180 24.753 27.420 1.00 89.44 466 ASN A C 1
ATOM 3879 O O . ASN A 1 466 ? -16.146 23.574 27.765 1.00 89.44 466 ASN A O 1
ATOM 3883 N N . ILE A 1 467 ? -16.578 25.729 28.234 1.00 88.19 467 ILE A N 1
ATOM 3884 C CA . ILE A 1 467 ? -17.104 25.476 29.584 1.00 88.19 467 ILE A CA 1
ATOM 3885 C C . ILE A 1 467 ? -18.631 25.331 29.620 1.00 88.19 467 ILE A C 1
ATOM 3887 O O . ILE A 1 467 ? -19.190 25.059 30.678 1.00 88.19 467 ILE A O 1
ATOM 3891 N N . TRP A 1 468 ? -19.319 25.501 28.488 1.00 84.62 468 TRP A N 1
ATOM 3892 C CA . TRP A 1 468 ? -20.736 25.169 28.380 1.00 84.62 468 TRP A CA 1
ATOM 3893 C C . TRP A 1 468 ? -20.913 23.666 28.134 1.00 84.62 468 TRP A C 1
ATOM 3895 O O . TRP A 1 468 ? -20.462 23.141 27.117 1.00 84.62 468 TRP A O 1
ATOM 3905 N N . THR A 1 469 ? -21.588 22.982 29.056 1.00 76.50 469 THR A N 1
ATOM 3906 C CA . THR A 1 469 ? -21.792 21.521 29.040 1.00 76.50 469 THR A CA 1
ATOM 3907 C C . THR A 1 469 ? -23.193 21.098 28.594 1.00 76.50 469 THR A C 1
ATOM 3909 O O . THR A 1 469 ? -23.539 19.924 28.694 1.00 76.50 469 THR A O 1
ATOM 3912 N N . GLY A 1 470 ? -24.004 22.035 28.098 1.00 78.12 470 GLY A N 1
ATOM 3913 C CA . GLY A 1 470 ? -25.417 21.798 27.806 1.00 78.12 470 GLY A CA 1
ATOM 3914 C C . GLY A 1 470 ? -26.338 22.139 28.977 1.00 78.12 470 GLY A C 1
ATOM 3915 O O . GLY A 1 470 ? -25.910 22.722 29.971 1.00 78.12 470 GLY A O 1
ATOM 3916 N N . PHE A 1 471 ? -27.616 21.800 28.819 1.00 76.81 471 PHE A N 1
ATOM 3917 C CA . PHE A 1 471 ? -28.613 21.838 29.891 1.00 76.81 471 PHE A CA 1
ATOM 3918 C C . PHE A 1 471 ? -28.659 20.477 30.596 1.00 76.81 471 PHE A C 1
ATOM 3920 O O . PHE A 1 471 ? -28.437 19.453 29.949 1.00 76.81 471 PHE A O 1
ATOM 3927 N N . ASP A 1 472 ? -29.006 20.459 31.886 1.00 67.88 472 ASP A N 1
ATOM 3928 C CA . ASP A 1 472 ? -29.148 19.215 32.664 1.00 67.88 472 ASP A CA 1
ATOM 3929 C C . ASP A 1 472 ? -30.196 18.258 32.070 1.00 67.88 472 ASP A C 1
ATOM 3931 O O . ASP A 1 472 ? -30.087 17.038 32.198 1.00 67.88 472 ASP A O 1
ATOM 3935 N N . VAL A 1 473 ? -31.192 18.810 31.369 1.00 66.50 473 VAL A N 1
ATOM 3936 C CA . VAL A 1 473 ? -32.195 18.054 30.617 1.00 66.50 473 VAL A CA 1
ATOM 3937 C C . VAL A 1 473 ? -31.926 18.205 29.115 1.00 66.50 473 VAL A C 1
ATOM 3939 O O . VAL A 1 473 ? -31.962 19.329 28.600 1.00 66.50 473 VAL A O 1
ATOM 3942 N N . PRO A 1 474 ? -31.698 17.107 28.367 1.00 62.59 474 PRO A N 1
ATOM 3943 C CA . PRO A 1 474 ? -31.534 17.178 26.921 1.00 62.59 474 PRO A CA 1
ATOM 3944 C C . PRO A 1 474 ? -32.822 17.681 26.262 1.00 62.59 474 PRO A C 1
ATOM 3946 O O . PRO A 1 474 ? -33.866 17.031 26.352 1.00 62.59 474 PRO A O 1
ATOM 3949 N N . LEU A 1 475 ? -32.743 18.811 25.553 1.00 64.94 475 LEU A N 1
ATOM 3950 C CA . LEU A 1 475 ? -33.879 19.419 24.838 1.00 64.94 475 LEU A CA 1
ATOM 3951 C C . LEU A 1 475 ? -34.451 18.526 23.723 1.00 64.94 475 LEU A C 1
ATOM 3953 O O . LEU A 1 475 ? -35.562 18.758 23.258 1.00 64.94 475 LEU A O 1
ATOM 3957 N N . GLU A 1 476 ? -33.692 17.517 23.298 1.00 61.44 476 GLU A N 1
ATOM 3958 C CA . GLU A 1 476 ? -34.072 16.544 22.270 1.00 61.44 476 GLU A CA 1
ATOM 3959 C C . GLU A 1 476 ? -34.747 15.293 22.842 1.00 61.44 476 GLU A C 1
ATOM 3961 O O . GLU A 1 476 ? -35.078 14.391 22.077 1.00 61.44 476 GLU A O 1
ATOM 3966 N N . THR A 1 477 ? -34.947 15.207 24.164 1.00 63.03 477 THR A N 1
ATOM 3967 C CA . THR A 1 477 ? -35.649 14.070 24.772 1.00 63.03 477 THR A CA 1
ATOM 3968 C C . THR A 1 477 ? -37.075 14.029 24.216 1.00 63.03 477 THR A C 1
ATOM 3970 O O . THR A 1 477 ? -37.853 14.941 24.511 1.00 63.03 477 THR A O 1
ATOM 3973 N N . PRO A 1 478 ? -37.437 13.021 23.396 1.00 64.12 478 PRO A N 1
ATOM 3974 C CA . PRO A 1 478 ? -38.787 12.933 22.875 1.00 64.12 478 PRO A CA 1
ATOM 3975 C C . PRO A 1 478 ? -39.732 12.748 24.056 1.00 64.12 478 PRO A C 1
ATOM 3977 O O . PRO A 1 478 ? -39.490 11.930 24.948 1.00 64.12 478 PRO A O 1
ATOM 3980 N N . LEU A 1 479 ? -40.797 13.542 24.072 1.00 73.69 479 LEU A N 1
ATOM 3981 C CA . LEU A 1 479 ? -41.873 13.338 25.028 1.00 73.69 479 LEU A CA 1
ATOM 3982 C C . LEU A 1 479 ? -42.453 11.927 24.801 1.00 73.69 479 LEU A C 1
ATOM 3984 O O . LEU A 1 479 ? -42.493 11.484 23.650 1.00 73.69 479 LEU A O 1
ATOM 3988 N N . PRO A 1 480 ? -42.872 11.213 25.860 1.00 76.50 480 PRO A N 1
ATOM 3989 C CA . PRO A 1 480 ? -43.554 9.929 25.719 1.00 76.50 480 PRO A CA 1
ATOM 3990 C C . PRO A 1 480 ? -44.700 9.995 24.699 1.00 76.50 480 PRO A C 1
ATOM 3992 O O . PRO A 1 480 ? -45.370 11.022 24.598 1.00 76.50 480 PRO A O 1
ATOM 3995 N N . ASP A 1 481 ? -44.954 8.911 23.961 1.00 76.81 481 ASP A N 1
ATOM 3996 C CA . ASP A 1 481 ? -45.997 8.881 22.918 1.00 76.81 481 ASP A CA 1
ATOM 3997 C C . ASP A 1 481 ? -47.412 9.166 23.471 1.00 76.81 481 ASP A C 1
ATOM 3999 O O . ASP A 1 481 ? -48.300 9.603 22.740 1.00 76.81 481 ASP A O 1
ATOM 4003 N N . ASP A 1 482 ? -47.624 8.928 24.767 1.00 78.38 482 ASP A N 1
ATOM 4004 C CA . ASP A 1 482 ? -48.850 9.205 25.519 1.00 78.38 482 ASP A CA 1
ATOM 4005 C C . ASP A 1 482 ? -48.832 10.563 26.249 1.00 78.38 482 ASP A C 1
ATOM 4007 O O . ASP A 1 482 ? -49.775 10.902 26.969 1.00 78.38 482 ASP A O 1
ATOM 4011 N N . PHE A 1 483 ? -47.783 11.368 26.064 1.00 79.19 483 PHE A N 1
ATOM 4012 C CA . PHE A 1 483 ? -47.667 12.677 26.686 1.00 79.19 483 PHE A CA 1
ATOM 4013 C C . PHE A 1 483 ? -48.603 13.686 26.018 1.00 79.19 483 PHE A C 1
ATOM 4015 O O . PHE A 1 483 ? -48.342 14.191 24.925 1.00 79.19 483 PHE A O 1
ATOM 4022 N N . ASN A 1 484 ? -49.679 14.042 26.717 1.00 78.88 484 ASN A N 1
ATOM 4023 C CA . ASN A 1 484 ? -50.553 15.129 26.303 1.00 78.88 484 ASN A CA 1
ATOM 4024 C C . ASN A 1 484 ? -50.172 16.433 27.021 1.00 78.88 484 ASN A C 1
ATOM 4026 O O . ASN A 1 484 ? -50.360 16.568 28.232 1.00 78.88 484 ASN A O 1
ATOM 4030 N N . ILE A 1 485 ? -49.678 17.414 26.257 1.00 74.94 485 ILE A N 1
ATOM 4031 C CA . ILE A 1 485 ? -49.366 18.757 26.765 1.00 74.94 485 ILE A CA 1
ATOM 4032 C C . ILE A 1 485 ? -50.598 19.434 27.361 1.00 74.94 485 ILE A C 1
ATOM 4034 O O . ILE A 1 485 ? -50.487 20.163 28.348 1.00 74.94 485 ILE A O 1
ATOM 4038 N N . GLU A 1 486 ? -51.769 19.170 26.775 1.00 73.69 486 GLU A N 1
ATOM 4039 C CA . GLU A 1 486 ? -53.006 19.753 27.240 1.00 73.69 486 GLU A CA 1
ATOM 4040 C C . GLU A 1 486 ? -53.382 19.172 28.584 1.00 73.69 486 GLU A C 1
ATOM 4042 O O . GLU A 1 486 ? -53.852 19.959 29.373 1.00 73.69 486 GLU A O 1
ATOM 4047 N N . ASP A 1 487 ? -53.136 17.896 28.900 1.00 77.25 487 ASP A N 1
ATOM 4048 C CA . ASP A 1 487 ? -53.568 17.255 30.158 1.00 77.25 487 ASP A CA 1
ATOM 4049 C C . ASP A 1 487 ? -52.529 17.285 31.285 1.00 77.25 487 ASP A C 1
ATOM 4051 O O . ASP A 1 487 ? -52.802 16.836 32.399 1.00 77.25 487 ASP A O 1
ATOM 4055 N N . ASN A 1 488 ? -51.344 17.842 31.034 1.00 82.69 488 ASN A N 1
ATOM 4056 C CA . ASN A 1 488 ? -50.299 17.934 32.041 1.00 82.69 488 ASN A CA 1
ATOM 4057 C C . ASN A 1 488 ? -50.555 19.104 33.012 1.00 82.69 488 ASN A C 1
ATOM 4059 O O . ASN A 1 488 ? -50.418 20.279 32.658 1.00 82.69 488 ASN A O 1
ATOM 4063 N N . ASP A 1 489 ? -50.877 18.782 34.266 1.00 83.12 489 ASP A N 1
ATOM 4064 C CA . ASP A 1 489 ? -51.174 19.769 35.312 1.00 83.12 489 ASP A CA 1
ATOM 4065 C C . ASP A 1 489 ? -50.023 20.750 35.585 1.00 83.12 489 ASP A C 1
ATOM 4067 O O . ASP A 1 489 ? -50.281 21.916 35.889 1.00 83.12 489 ASP A O 1
ATOM 4071 N N . TYR A 1 490 ? -48.764 20.322 35.462 1.00 79.38 490 TYR A N 1
ATOM 4072 C CA . TYR A 1 490 ? -47.609 21.198 35.676 1.00 79.38 490 TYR A CA 1
ATOM 4073 C C . TYR A 1 490 ? -47.488 22.230 34.555 1.00 79.38 490 TYR A C 1
ATOM 4075 O O . TYR A 1 490 ? -47.348 23.422 34.829 1.00 79.38 490 TYR A O 1
ATOM 4083 N N . ILE A 1 491 ? -47.637 21.799 33.300 1.00 81.69 491 ILE A N 1
ATOM 4084 C CA . ILE A 1 491 ? -47.600 22.699 32.139 1.00 81.69 491 ILE A CA 1
ATOM 4085 C C . ILE A 1 491 ? -48.779 23.671 32.174 1.00 81.69 491 ILE A C 1
ATOM 4087 O O . ILE A 1 491 ? -48.584 24.874 32.000 1.00 81.69 491 ILE A O 1
ATOM 4091 N N . ARG A 1 492 ? -49.995 23.185 32.467 1.00 82.19 492 ARG A N 1
ATOM 4092 C CA . ARG A 1 492 ? -51.182 24.043 32.624 1.00 82.19 492 ARG A CA 1
ATOM 4093 C C . ARG A 1 492 ? -50.962 25.121 33.686 1.00 82.19 492 ARG A C 1
ATOM 4095 O O . ARG A 1 492 ? -51.292 26.282 33.450 1.00 82.19 492 ARG A O 1
ATOM 4102 N N . ARG A 1 493 ? -50.413 24.754 34.851 1.00 82.62 493 ARG A N 1
ATOM 4103 C CA . ARG A 1 493 ? -50.124 25.701 35.941 1.00 82.62 493 ARG A CA 1
ATOM 4104 C C . ARG A 1 493 ? -49.075 26.729 35.535 1.00 82.62 493 ARG A C 1
ATOM 4106 O O . ARG A 1 493 ? -49.303 27.910 35.770 1.00 82.62 493 ARG A O 1
ATOM 4113 N N . TYR A 1 494 ? -48.000 26.299 34.879 1.00 82.06 494 TYR A N 1
ATOM 4114 C CA . TYR A 1 494 ? -46.944 27.186 34.395 1.00 82.06 494 TYR A CA 1
ATOM 4115 C C . TYR A 1 494 ? -47.460 28.193 33.356 1.00 82.06 494 TYR A C 1
ATOM 4117 O O . TYR A 1 494 ? -47.263 29.396 33.500 1.00 82.06 494 TYR A O 1
ATOM 4125 N N . LEU A 1 495 ? -48.199 27.732 32.340 1.00 82.38 495 LEU A N 1
ATOM 4126 C CA . LEU A 1 495 ? -48.763 28.619 31.315 1.00 82.38 495 LEU A CA 1
ATOM 4127 C C . LEU A 1 495 ? -49.755 29.619 31.915 1.00 82.38 495 LEU A C 1
ATOM 4129 O O . LEU A 1 495 ? -49.673 30.810 31.623 1.00 82.38 495 LEU A O 1
ATOM 4133 N N . LYS A 1 496 ? -50.632 29.151 32.812 1.00 82.94 496 LYS A N 1
ATOM 4134 C CA . LYS A 1 496 ? -51.570 30.011 33.540 1.00 82.94 496 LYS A CA 1
ATOM 4135 C C . LYS A 1 496 ? -50.845 31.041 34.406 1.00 82.94 496 LYS A C 1
ATOM 4137 O O . LYS A 1 496 ? -51.331 32.159 34.544 1.00 82.94 496 LYS A O 1
ATOM 4142 N N . HIS A 1 497 ? -49.704 30.675 34.988 1.00 81.69 497 HIS A N 1
ATOM 4143 C CA . HIS A 1 497 ? -48.891 31.591 35.772 1.00 81.69 497 HIS A CA 1
ATOM 4144 C C . HIS A 1 497 ? -48.316 32.721 34.906 1.00 81.69 497 HIS A C 1
ATOM 4146 O O . HIS A 1 497 ? -48.487 33.880 35.277 1.00 81.69 497 HIS A O 1
ATOM 4152 N N . ILE A 1 498 ? -47.752 32.414 33.725 1.00 80.19 498 ILE A N 1
ATOM 4153 C CA . ILE A 1 498 ? -47.324 33.445 32.753 1.00 80.19 498 ILE A CA 1
ATOM 4154 C C . ILE A 1 498 ? -48.478 34.401 32.465 1.00 80.19 498 ILE A C 1
ATOM 4156 O O . ILE A 1 498 ? -48.314 35.615 32.571 1.00 80.19 498 ILE A O 1
ATOM 4160 N N . ASP A 1 499 ? -49.645 33.852 32.123 1.00 81.94 499 ASP A N 1
ATOM 4161 C CA . ASP A 1 499 ? -50.808 34.644 31.719 1.00 81.94 499 ASP A CA 1
ATOM 4162 C C . ASP A 1 499 ? -51.292 35.560 32.862 1.00 81.94 499 ASP A C 1
ATOM 4164 O O . ASP A 1 499 ? -51.640 36.717 32.621 1.00 81.94 499 ASP A O 1
ATOM 4168 N N . MET A 1 500 ? -51.249 35.086 34.114 1.00 80.62 500 MET A N 1
ATOM 4169 C CA . MET A 1 500 ? -51.587 35.877 35.306 1.00 80.62 500 MET A CA 1
ATOM 4170 C C . MET A 1 500 ? -50.617 37.032 35.561 1.00 80.62 500 MET A C 1
ATOM 4172 O O . MET A 1 500 ? -51.060 38.108 35.953 1.00 80.62 500 MET A O 1
ATOM 4176 N N . VAL A 1 501 ? -49.317 36.819 35.344 1.00 77.50 501 VAL A N 1
ATOM 4177 C CA . VAL A 1 501 ? -48.279 37.827 35.615 1.00 77.50 501 VAL A CA 1
ATOM 4178 C C . VAL A 1 501 ? -48.330 38.976 34.605 1.00 77.50 501 VAL A C 1
ATOM 4180 O O . VAL A 1 501 ? -48.037 40.114 34.960 1.00 77.50 501 VAL A O 1
ATOM 4183 N N . VAL A 1 502 ? -48.718 38.712 33.352 1.00 78.88 502 VAL A N 1
ATOM 4184 C CA . VAL A 1 502 ? -48.682 39.734 32.287 1.00 78.88 502 VAL A CA 1
ATOM 4185 C C . VAL A 1 502 ? -50.031 40.284 31.856 1.00 78.88 502 VAL A C 1
ATOM 4187 O O . VAL A 1 502 ? -50.074 41.359 31.259 1.00 78.88 502 VAL A O 1
ATOM 4190 N N . GLY A 1 503 ? -51.128 39.569 32.122 1.00 73.38 503 GLY A N 1
ATOM 4191 C CA . GLY A 1 503 ? -52.495 40.031 31.862 1.00 73.38 503 GLY A CA 1
ATOM 4192 C C . GLY A 1 503 ? -52.843 40.300 30.389 1.00 73.38 503 GLY A C 1
ATOM 4193 O O . GLY A 1 503 ? -53.895 40.871 30.114 1.00 73.38 503 GLY A O 1
ATOM 4194 N N . SER A 1 504 ? -51.975 39.920 29.444 1.00 80.62 504 SER A N 1
ATOM 4195 C CA . SER A 1 504 ? -52.146 40.113 28.000 1.00 80.62 504 SER A CA 1
ATOM 4196 C C . SER A 1 504 ? -51.622 38.908 27.221 1.00 80.62 504 SER A C 1
ATOM 4198 O O . SER A 1 504 ? -50.454 38.533 27.359 1.00 80.62 504 SER A O 1
ATOM 4200 N N . ASP A 1 505 ? -52.465 38.345 26.354 1.00 82.88 505 ASP A N 1
ATOM 4201 C CA . ASP A 1 505 ? -52.132 37.185 25.515 1.00 82.88 505 ASP A CA 1
ATOM 4202 C C . ASP A 1 505 ? -50.939 37.461 24.583 1.00 82.88 505 ASP A C 1
ATOM 4204 O O . ASP A 1 505 ? -50.096 36.587 24.350 1.00 82.88 505 ASP A O 1
ATOM 4208 N N . GLU A 1 506 ? -50.829 38.693 24.078 1.00 86.56 506 GLU A N 1
ATOM 4209 C CA . GLU A 1 506 ? -49.735 39.116 23.199 1.00 86.56 506 GLU A CA 1
ATOM 4210 C C . GLU A 1 506 ? -48.396 39.128 23.951 1.00 86.56 506 GLU A C 1
ATOM 4212 O O . GLU A 1 506 ? -47.402 38.564 23.483 1.00 86.56 506 GLU A O 1
ATOM 4217 N N . ILE A 1 507 ? -48.380 39.702 25.158 1.00 82.81 507 ILE A N 1
ATOM 4218 C CA . ILE A 1 507 ? -47.180 39.779 26.003 1.00 82.81 507 ILE A CA 1
ATOM 4219 C C . ILE A 1 507 ? -46.794 38.384 26.509 1.00 82.81 507 ILE A C 1
ATOM 4221 O O . ILE A 1 507 ? -45.616 38.024 26.491 1.00 82.81 507 ILE A O 1
ATOM 4225 N N . SER A 1 508 ? -47.780 37.569 26.892 1.00 83.81 508 SER A N 1
ATOM 4226 C CA . SER A 1 508 ? -47.576 36.173 27.292 1.00 83.81 508 SER A CA 1
ATOM 4227 C C . SER A 1 508 ? -46.905 35.367 26.180 1.00 83.81 508 SER A C 1
ATOM 4229 O O . SER A 1 508 ? -45.903 34.683 26.408 1.00 83.81 508 SER A O 1
ATOM 4231 N N . THR A 1 509 ? -47.393 35.506 24.945 1.00 87.25 509 THR A N 1
ATOM 4232 C CA . THR A 1 509 ? -46.800 34.859 23.768 1.00 87.25 509 THR A CA 1
ATOM 4233 C C . THR A 1 509 ? -45.366 35.330 23.533 1.00 87.25 509 THR A C 1
ATOM 4235 O O . THR A 1 509 ? -44.478 34.509 23.297 1.00 87.25 509 THR A O 1
ATOM 4238 N N . TYR A 1 510 ? -45.105 36.635 23.646 1.00 87.38 510 TYR A N 1
ATOM 4239 C CA . TYR A 1 510 ? -43.758 37.183 23.503 1.00 87.38 510 TYR A CA 1
ATOM 4240 C C . TYR A 1 510 ? -42.782 36.606 24.539 1.00 87.38 510 TYR A C 1
ATOM 4242 O O . TYR A 1 510 ? -41.684 36.187 24.174 1.00 87.38 510 TYR A O 1
ATOM 4250 N N . ILE A 1 511 ? -43.186 36.516 25.809 1.00 85.31 511 ILE A N 1
ATOM 4251 C CA . ILE A 1 511 ? -42.358 35.943 26.881 1.00 85.31 511 ILE A CA 1
ATOM 4252 C C . ILE A 1 511 ? -42.085 34.462 26.631 1.00 85.31 511 ILE A C 1
ATOM 4254 O O . ILE A 1 511 ? -40.934 34.038 26.722 1.00 85.31 511 ILE A O 1
ATOM 4258 N N . LYS A 1 512 ? -43.105 33.685 26.245 1.00 85.38 512 LYS A N 1
ATOM 4259 C CA . LYS A 1 512 ? -42.948 32.267 25.877 1.00 85.38 512 LYS A CA 1
ATOM 4260 C C . LYS A 1 512 ? -41.918 32.107 24.753 1.00 85.38 512 LYS A C 1
ATOM 4262 O O . LYS A 1 512 ? -40.996 31.302 24.874 1.00 85.38 512 LYS A O 1
ATOM 4267 N N . CYS A 1 513 ? -42.006 32.926 23.704 1.00 87.69 513 CYS A N 1
ATOM 4268 C CA . CYS A 1 513 ? -41.032 32.950 22.608 1.00 87.69 513 CYS A CA 1
ATOM 4269 C C . CYS A 1 513 ? -39.630 33.387 23.061 1.00 87.69 513 CYS A C 1
ATOM 4271 O O . CYS A 1 513 ? -38.635 32.835 22.593 1.00 87.69 513 CYS A O 1
ATOM 4273 N N . TRP A 1 514 ? -39.529 34.357 23.972 1.00 87.69 514 TRP A N 1
ATOM 4274 C CA . TRP A 1 514 ? -38.255 34.834 24.512 1.00 87.69 514 TRP A CA 1
ATOM 4275 C C . TRP A 1 514 ? -37.550 33.759 25.353 1.00 87.69 514 TRP A C 1
ATOM 4277 O O . TRP A 1 514 ? -36.345 33.555 25.199 1.00 87.69 514 TRP A O 1
ATOM 4287 N N . ILE A 1 515 ? -38.297 33.020 26.180 1.00 84.12 515 ILE A N 1
ATOM 4288 C CA . ILE A 1 515 ? -37.789 31.870 26.945 1.00 84.12 515 ILE A CA 1
ATOM 4289 C C . ILE A 1 515 ? -37.376 30.747 25.986 1.00 84.12 515 ILE A C 1
ATOM 4291 O O . ILE A 1 515 ? -36.251 30.252 26.063 1.00 84.12 515 ILE A O 1
ATOM 4295 N N . ALA A 1 516 ? -38.239 30.397 25.026 1.00 84.06 516 ALA A N 1
ATOM 4296 C CA . ALA A 1 516 ? -37.943 29.381 24.018 1.00 84.06 516 ALA A CA 1
ATOM 4297 C C . ALA A 1 516 ? -36.676 29.719 23.219 1.00 84.06 516 ALA A C 1
ATOM 4299 O O . ALA A 1 516 ? -35.856 28.838 22.980 1.00 84.06 516 ALA A O 1
ATOM 4300 N N . HIS A 1 517 ? -36.455 30.992 22.875 1.00 86.00 517 HIS A N 1
ATOM 4301 C CA . HIS A 1 517 ? -35.240 31.435 22.193 1.00 86.00 517 HIS A CA 1
ATOM 4302 C C . HIS A 1 517 ? -33.975 31.138 23.006 1.00 86.00 517 HIS A C 1
ATOM 4304 O O . HIS A 1 517 ? -32.991 30.671 22.438 1.00 86.00 517 HIS A O 1
ATOM 4310 N N . LYS A 1 518 ? -33.989 31.367 24.325 1.00 83.31 518 LYS A N 1
ATOM 4311 C CA . LYS A 1 518 ? -32.835 31.079 25.193 1.00 83.31 518 LYS A CA 1
ATOM 4312 C C . LYS A 1 518 ? -32.518 29.588 25.275 1.00 83.31 518 LYS A C 1
ATOM 4314 O O . LYS A 1 518 ? -31.346 29.235 25.312 1.00 83.31 518 LYS A O 1
ATOM 4319 N N . LEU A 1 519 ? -33.543 28.738 25.283 1.00 81.38 519 LEU A N 1
ATOM 4320 C CA . LEU A 1 519 ? -33.379 27.284 25.333 1.00 81.38 519 LEU A CA 1
ATOM 4321 C C . LEU A 1 519 ? -32.949 26.721 23.972 1.00 81.38 519 LEU A C 1
ATOM 4323 O O . LEU A 1 519 ? -31.992 25.965 23.883 1.00 81.38 519 LEU A O 1
ATOM 4327 N N . GLN A 1 520 ? -33.617 27.129 22.893 1.00 81.88 520 GLN A N 1
ATOM 4328 C CA . GLN A 1 520 ? -33.393 26.602 21.542 1.00 81.88 520 GLN A CA 1
ATOM 4329 C C . GLN A 1 520 ? -32.157 27.198 20.855 1.00 81.88 520 GLN A C 1
ATOM 4331 O O . GLN A 1 520 ? -31.593 26.581 19.953 1.00 81.88 520 GLN A O 1
ATOM 4336 N N . LYS A 1 521 ? -31.759 28.422 21.224 1.00 84.62 521 LYS A N 1
ATOM 4337 C CA . LYS A 1 521 ? -30.638 29.162 20.622 1.00 84.62 521 LYS A CA 1
ATOM 4338 C C . LYS A 1 521 ? -29.752 29.803 21.699 1.00 84.62 521 LYS A C 1
ATOM 4340 O O . LYS A 1 521 ? -29.566 31.020 21.684 1.00 84.62 521 LYS A O 1
ATOM 4345 N N . PRO A 1 522 ? -29.155 29.018 22.612 1.00 83.06 522 PRO A N 1
ATOM 4346 C CA . PRO A 1 522 ? -28.420 29.563 23.755 1.00 83.06 522 PRO A CA 1
ATOM 4347 C C . PRO A 1 522 ? -27.173 30.375 23.345 1.00 83.06 522 PRO A C 1
ATOM 4349 O O . PRO A 1 522 ? -26.758 31.274 24.074 1.00 83.06 522 PRO A O 1
ATOM 4352 N N . GLY A 1 523 ? -26.620 30.141 22.145 1.00 83.50 523 GLY A N 1
ATOM 4353 C CA . GLY A 1 523 ? -25.566 30.956 21.516 1.00 83.50 523 GLY A CA 1
ATOM 4354 C C . GLY A 1 523 ? -25.987 32.335 21.001 1.00 83.50 523 GLY A C 1
ATOM 4355 O O . GLY A 1 523 ? -25.121 33.144 20.666 1.00 83.50 523 GLY A O 1
ATOM 4356 N N . VAL A 1 524 ? -27.288 32.629 20.920 1.00 86.25 524 VAL A N 1
ATOM 4357 C CA . VAL A 1 524 ? -27.809 33.892 20.385 1.00 86.25 524 VAL A CA 1
ATOM 4358 C C . VAL A 1 524 ? -28.325 34.752 21.533 1.00 86.25 524 VAL A C 1
ATOM 4360 O O . VAL A 1 524 ? -29.250 34.389 22.258 1.00 86.25 524 VAL A O 1
ATOM 4363 N N . LYS A 1 525 ? -27.719 35.930 21.714 1.00 83.25 525 LYS A N 1
ATOM 4364 C CA . LYS A 1 525 ? -28.170 36.884 22.732 1.00 83.25 525 LYS A CA 1
ATOM 4365 C C . LYS A 1 525 ? -29.536 37.437 22.335 1.00 83.25 525 LYS A C 1
ATOM 4367 O O . LYS A 1 525 ? -29.697 37.954 21.236 1.00 83.25 525 LYS A O 1
ATOM 4372 N N . THR A 1 526 ? -30.487 37.411 23.269 1.00 85.19 526 THR A N 1
ATOM 4373 C CA . THR A 1 526 ? -31.809 38.028 23.072 1.00 85.19 526 THR A CA 1
ATOM 4374 C C . THR A 1 526 ? -31.724 39.546 22.925 1.00 85.19 526 THR A C 1
ATOM 4376 O O . THR A 1 526 ? -32.636 40.145 22.371 1.00 85.19 526 THR A O 1
ATOM 4379 N N . CYS A 1 527 ? -30.659 40.175 23.447 1.00 86.69 527 CYS A N 1
ATOM 4380 C CA . CYS A 1 527 ? -30.465 41.633 23.483 1.00 86.69 527 CYS A CA 1
ATOM 4381 C C . CYS A 1 527 ? -31.636 42.410 24.122 1.00 86.69 527 CYS A C 1
ATOM 4383 O O . CYS A 1 527 ? -31.742 43.620 23.950 1.00 86.69 527 CYS A O 1
ATOM 4385 N N . VAL A 1 528 ? -32.484 41.716 24.888 1.00 85.75 528 VAL A N 1
ATOM 4386 C CA . VAL A 1 528 ? -33.671 42.247 25.565 1.00 85.75 528 VAL A CA 1
ATOM 4387 C C . VAL A 1 528 ? -33.663 41.752 27.007 1.00 85.75 528 VAL A C 1
ATOM 4389 O O . VAL A 1 528 ? -33.562 40.542 27.235 1.00 85.75 528 VAL A O 1
ATOM 4392 N N . CYS A 1 529 ? -33.795 42.688 27.949 1.00 83.62 529 CYS A N 1
ATOM 4393 C CA . CYS A 1 529 ? -34.023 42.431 29.369 1.00 83.62 529 CYS A CA 1
ATOM 4394 C C . CYS A 1 529 ? -35.505 42.673 29.689 1.00 83.62 529 CYS A C 1
ATOM 4396 O O . CYS A 1 529 ? -36.046 43.711 29.305 1.00 83.62 529 CYS A O 1
ATOM 4398 N N . LEU A 1 530 ? -36.160 41.708 30.340 1.00 82.25 530 LEU A N 1
ATOM 4399 C CA . LEU A 1 530 ? -37.558 41.818 30.760 1.00 82.25 530 LEU A CA 1
ATOM 4400 C C . LEU A 1 530 ? -37.608 42.350 32.192 1.00 82.25 530 LEU A C 1
ATOM 4402 O O . LEU A 1 530 ? -36.973 41.782 33.075 1.00 82.25 530 LEU A O 1
ATOM 4406 N N . LEU A 1 531 ? -38.373 43.418 32.414 1.00 79.12 531 LEU A N 1
ATOM 4407 C CA . LEU A 1 531 ? -38.609 43.978 33.741 1.00 79.12 531 LEU A CA 1
ATOM 4408 C C . LEU A 1 531 ? -40.059 43.706 34.143 1.00 79.12 531 LEU A C 1
ATOM 4410 O O . LEU A 1 531 ? -40.978 44.256 33.538 1.00 79.12 531 LEU A O 1
ATOM 4414 N N . PHE A 1 532 ? -40.241 42.877 35.168 1.00 75.38 532 PHE A N 1
ATOM 4415 C CA . PHE A 1 532 ? -41.530 42.662 35.822 1.00 75.38 532 PHE A CA 1
ATOM 4416 C C . PHE A 1 532 ? -41.599 43.543 37.067 1.00 75.38 532 PHE A C 1
ATOM 4418 O O . PHE A 1 532 ? -40.639 43.612 37.834 1.00 75.38 532 PHE A O 1
ATOM 4425 N N . TYR A 1 533 ? -42.709 44.252 37.240 1.00 73.12 533 TYR A N 1
ATOM 4426 C CA . TYR A 1 533 ? -42.903 45.164 38.361 1.00 73.12 533 TYR A CA 1
ATOM 4427 C C . TYR A 1 533 ? -44.369 45.177 38.785 1.00 73.12 533 TYR A C 1
ATOM 4429 O O . TYR A 1 533 ? -45.245 45.456 37.964 1.00 73.12 533 TYR A O 1
ATOM 4437 N N . SER A 1 534 ? -44.606 44.944 40.074 1.00 71.62 534 SER A N 1
ATOM 4438 C CA . SER A 1 534 ? -45.890 45.129 40.743 1.00 71.62 534 SER A CA 1
ATOM 4439 C C . SER A 1 534 ? -45.777 46.135 41.887 1.00 71.62 534 SER A C 1
ATOM 4441 O O . SER A 1 534 ? -44.723 46.323 42.497 1.00 71.62 534 SER A O 1
ATOM 4443 N N . ILE A 1 535 ? -46.901 46.784 42.187 1.00 71.00 535 ILE A N 1
ATOM 4444 C CA . ILE A 1 535 ? -47.064 47.658 43.355 1.00 71.00 535 ILE A CA 1
ATOM 4445 C C . ILE A 1 535 ? -47.408 46.822 44.606 1.00 71.00 535 ILE A C 1
ATOM 4447 O O . ILE A 1 535 ? -47.155 47.258 45.728 1.00 71.00 535 ILE A O 1
ATOM 4451 N N . GLU A 1 536 ? -47.961 45.620 44.420 1.00 71.12 536 GLU A N 1
ATOM 4452 C CA . GLU A 1 536 ? -48.397 44.708 45.481 1.00 71.12 536 GLU A CA 1
ATOM 4453 C C . GLU A 1 536 ? -47.461 43.493 45.587 1.00 71.12 536 GLU A C 1
ATOM 4455 O O . GLU A 1 536 ? -46.996 42.965 44.578 1.00 71.12 536 GLU A O 1
ATOM 4460 N N . GLU A 1 537 ? -47.194 43.020 46.808 1.00 69.38 537 GLU A N 1
ATOM 4461 C CA . GLU A 1 537 ? -46.432 41.785 47.029 1.00 69.38 537 GLU A CA 1
ATOM 4462 C C . GLU A 1 537 ? -47.282 40.536 46.728 1.00 69.38 537 GLU A C 1
ATOM 4464 O O . GLU A 1 537 ? -48.497 40.528 46.912 1.00 69.38 537 GLU A O 1
ATOM 4469 N N . GLY A 1 538 ? -46.638 39.436 46.318 1.00 65.50 538 GLY A N 1
ATOM 4470 C CA . GLY A 1 538 ? -47.317 38.150 46.092 1.00 65.50 538 GLY A CA 1
ATOM 4471 C C . GLY A 1 538 ? -47.947 37.977 44.704 1.00 65.50 538 GLY A C 1
ATOM 4472 O O . GLY A 1 538 ? -48.626 36.982 44.471 1.00 65.50 538 GLY A O 1
ATOM 4473 N N . THR A 1 539 ? -47.676 38.887 43.766 1.00 62.97 539 THR A N 1
ATOM 4474 C CA . THR A 1 539 ? -48.157 38.856 42.370 1.00 62.97 539 THR A CA 1
ATOM 4475 C C . THR A 1 539 ? -47.415 37.875 41.459 1.00 62.97 539 THR A C 1
ATOM 4477 O O . THR A 1 539 ? -47.778 37.719 40.296 1.00 62.97 539 THR A O 1
ATOM 4480 N N . GLY A 1 540 ? -46.420 37.153 41.984 1.00 59.31 540 GLY A N 1
ATOM 4481 C CA . GLY A 1 540 ? -45.661 36.164 41.213 1.00 59.31 540 GLY A CA 1
ATOM 4482 C C . GLY A 1 540 ? -44.399 36.703 40.542 1.00 59.31 540 GLY A C 1
ATOM 4483 O O . GLY A 1 540 ? -43.736 35.974 39.818 1.00 59.31 540 GLY A O 1
ATOM 4484 N N . ASP A 1 541 ? -44.015 37.947 40.830 1.00 55.25 541 ASP A N 1
ATOM 4485 C CA . ASP A 1 541 ? -42.866 38.640 40.227 1.00 55.25 541 ASP A CA 1
ATOM 4486 C C . ASP A 1 541 ? -41.512 37.950 40.487 1.00 55.25 541 ASP A C 1
ATOM 4488 O O . ASP A 1 541 ? -40.520 38.244 39.824 1.00 55.25 541 ASP A O 1
ATOM 4492 N N . LYS A 1 542 ? -41.458 36.984 41.418 1.00 55.78 542 LYS A N 1
ATOM 4493 C CA . LYS A 1 542 ? -40.317 36.073 41.635 1.00 55.78 542 LYS A CA 1
ATOM 4494 C C . LYS A 1 542 ? -40.288 34.918 40.620 1.00 55.78 542 LYS A C 1
ATOM 4496 O O . LYS A 1 542 ? -39.956 33.787 40.963 1.00 55.78 542 LYS A O 1
ATOM 4501 N N . TYR A 1 543 ? -40.608 35.224 39.366 1.00 53.34 543 TYR A N 1
ATOM 4502 C CA . TYR A 1 543 ? -40.638 34.297 38.231 1.00 53.34 543 TYR A CA 1
ATOM 4503 C C . TYR A 1 543 ? -39.272 33.628 37.952 1.00 53.34 543 TYR A C 1
ATOM 4505 O O . TYR A 1 543 ? -39.194 32.618 37.257 1.00 53.34 543 TYR A O 1
ATOM 4513 N N . SER A 1 544 ? -38.178 34.186 38.485 1.00 50.16 544 SER A N 1
ATOM 4514 C CA . SER A 1 544 ? -36.806 33.714 38.259 1.00 50.16 544 SER A CA 1
ATOM 4515 C C . SER A 1 544 ? -36.519 32.315 38.824 1.00 50.16 544 SER A C 1
ATOM 4517 O O . SER A 1 544 ? -35.706 31.594 38.255 1.00 50.16 544 SER A O 1
ATOM 4519 N N . ILE A 1 545 ? -37.214 31.892 39.887 1.00 48.62 545 ILE A N 1
ATOM 4520 C CA . ILE A 1 545 ? -36.856 30.680 40.647 1.00 48.62 545 ILE A CA 1
ATOM 4521 C C . ILE A 1 545 ? -37.202 29.382 39.884 1.00 48.62 545 ILE A C 1
ATOM 4523 O O . ILE A 1 545 ? -36.417 28.439 39.898 1.00 48.62 545 ILE A O 1
ATOM 4527 N N . GLU A 1 546 ? -38.315 29.330 39.140 1.00 49.97 546 GLU A N 1
ATOM 4528 C CA . GLU A 1 546 ? -38.743 28.098 38.439 1.00 49.97 546 GLU A CA 1
ATOM 4529 C C . GLU A 1 546 ? -37.916 27.775 37.175 1.00 49.97 546 GLU A C 1
ATOM 4531 O O . GLU A 1 546 ? -37.842 26.620 36.750 1.00 49.97 546 GLU A O 1
ATOM 4536 N N . LEU A 1 547 ? -37.280 28.774 36.551 1.00 51.47 547 LEU A N 1
ATOM 4537 C CA . LEU A 1 547 ? -36.411 28.587 35.376 1.00 51.47 547 LEU A CA 1
ATOM 4538 C C . LEU A 1 547 ? -34.991 28.150 35.763 1.00 51.47 547 LEU A C 1
ATOM 4540 O O . LEU A 1 547 ? -34.371 27.371 35.036 1.00 51.47 547 LEU A O 1
ATOM 4544 N N . GLU A 1 548 ? -34.491 28.623 36.904 1.00 51.28 548 GLU A N 1
ATOM 4545 C CA . GLU A 1 548 ? -33.185 28.238 37.452 1.00 51.28 548 GLU A CA 1
ATOM 4546 C C . GLU A 1 548 ? -33.162 26.754 37.856 1.00 51.28 548 GLU A C 1
ATOM 4548 O O . GLU A 1 548 ? -32.234 26.034 37.489 1.00 51.28 548 GLU A O 1
ATOM 4553 N N . GLU A 1 549 ? -34.218 26.262 38.516 1.00 51.56 549 GLU A N 1
ATOM 4554 C CA . GLU A 1 549 ? -34.308 24.866 38.976 1.00 51.56 549 GLU A CA 1
ATOM 4555 C C . GLU A 1 549 ? -34.400 23.842 37.829 1.00 51.56 549 GLU A C 1
ATOM 4557 O O . GLU A 1 549 ? -33.912 22.723 37.968 1.00 51.56 549 GLU A O 1
ATOM 4562 N N . ASN A 1 550 ? -34.985 24.214 36.683 1.00 46.91 550 ASN A N 1
ATOM 4563 C CA . ASN A 1 550 ? -35.183 23.302 35.546 1.00 46.91 550 ASN A CA 1
ATOM 4564 C C . ASN A 1 550 ? -34.029 23.294 34.530 1.00 46.91 550 ASN A C 1
ATOM 4566 O O . ASN A 1 550 ? -33.942 22.379 33.711 1.00 46.91 550 ASN A O 1
ATOM 4570 N N . THR A 1 551 ? -33.166 24.314 34.532 1.00 50.34 551 THR A N 1
ATOM 4571 C CA . THR A 1 551 ? -32.088 24.446 33.534 1.00 50.34 551 THR A CA 1
ATOM 4572 C C . THR A 1 551 ? -30.702 24.121 34.079 1.00 50.34 551 THR A C 1
ATOM 4574 O O . THR A 1 551 ? -29.797 23.900 33.274 1.00 50.34 551 THR A O 1
ATOM 4577 N N . GLY A 1 552 ? -30.524 24.090 35.406 1.00 42.56 552 GLY A N 1
ATOM 4578 C CA . GLY A 1 552 ? -29.233 23.815 36.052 1.00 42.56 552 GLY A CA 1
ATOM 4579 C C . GLY A 1 552 ? -28.194 24.931 35.888 1.00 42.56 552 GLY A C 1
ATOM 4580 O O . GLY A 1 552 ? -27.059 24.813 36.348 1.00 42.56 552 GLY A O 1
ATOM 4581 N N . ILE A 1 553 ? -28.564 26.034 35.231 1.00 42.53 553 ILE A N 1
ATOM 4582 C CA . ILE A 1 553 ? -27.688 27.164 34.927 1.00 42.53 553 ILE A CA 1
ATOM 4583 C C . ILE A 1 553 ? -28.131 28.350 35.782 1.00 42.53 553 ILE A C 1
ATOM 4585 O O . ILE A 1 553 ? -29.285 28.771 35.724 1.00 42.53 553 ILE A O 1
ATOM 4589 N N . TYR A 1 554 ? -27.195 28.926 36.541 1.00 43.56 554 TYR A N 1
ATOM 4590 C CA . TYR A 1 554 ? -27.419 30.177 37.266 1.00 43.56 554 TYR A CA 1
ATOM 4591 C C . TYR A 1 554 ? -27.690 31.312 36.273 1.00 43.56 554 TYR A C 1
ATOM 4593 O O . TYR A 1 554 ? -26.767 31.892 35.695 1.00 43.56 554 TYR A O 1
ATOM 4601 N N . TYR A 1 555 ? -28.961 31.654 36.085 1.00 45.22 555 TYR A N 1
ATOM 4602 C CA . TYR A 1 555 ? -29.341 32.927 35.500 1.00 45.22 555 TYR A CA 1
ATOM 4603 C C . TYR A 1 555 ? -29.280 33.975 36.607 1.00 45.22 555 TYR A C 1
ATOM 4605 O O . TYR A 1 555 ? -30.193 34.090 37.409 1.00 45.22 555 TYR A O 1
ATOM 4613 N N . VAL A 1 556 ? -28.207 34.764 36.663 1.00 33.16 556 VAL A N 1
ATOM 4614 C CA . VAL A 1 556 ? -28.285 36.033 37.397 1.00 33.16 556 VAL A CA 1
ATOM 4615 C C . VAL A 1 556 ? -29.118 36.970 36.522 1.00 33.16 556 VAL A C 1
ATOM 4617 O O . VAL A 1 556 ? -28.605 37.498 35.531 1.00 33.16 556 VAL A O 1
ATOM 4620 N N . LEU A 1 557 ? -30.417 37.062 36.815 1.00 33.69 557 LEU A N 1
ATOM 4621 C CA . LEU A 1 557 ? -31.331 38.039 36.216 1.00 33.69 557 LEU A CA 1
ATOM 4622 C C . LEU A 1 557 ? -31.109 39.436 36.801 1.00 33.69 557 LEU A C 1
ATOM 4624 O O . LEU A 1 557 ? -30.926 39.542 38.036 1.00 33.69 557 LEU A O 1
#